Protein 5ZKQ (pdb70)

Organism: Homo sapiens (NCBI:txid9606)

Solvent-accessible surface area: 31271 Å² total; per-residue (Å²): 101,24,90,42,14,42,76,7,92,85,5,19,84,41,0,23,104,34,8,43,92,7,56,81,83,0,51,112,25,0,27,144,7,40,184,52,81,74,95,115,90,80,7,3,20,22,1,2,24,29,1,0,83,0,0,49,51,3,0,103,2,0,49,32,29,26,45,1,16,110,50,76,0,33,10,112,55,67,56,134,40,0,17,51,0,5,8,21,55,25,7,2,2,36,0,0,8,22,0,0,12,31,0,1,93,21,38,14,49,38,44,50,61,145,109,86,122,54,23,159,138,0,89,61,61,4,110,97,15,46,112,64,20,57,42,41,0,45,145,54,85,140,93,137,5,32,30,100,18,91,40,74,79,65,108,43,91,11,29,9,3,52,23,113,52,71,99,0,7,0,66,42,4,26,98,27,44,131,33,14,90,30,6,54,71,53,17,100,92,5,48,86,4,0,95,38,1,53,156,45,23,73,138,114,164,130,76,121,43,174,107,12,16,155,0,0,55,16,0,21,39,2,0,83,73,0,0,26,32,8,0,87,15,19,44,36,18,0,44,3,4,0,24,11,78,84,94,81,62,14,48,64,22,8,46,34,18,6,66,8,26,10,53,3,2,34,0,0,27,61,1,8,65,0,12,86,56,12,94,105,47,15,0,15,112,59,6,19,79,41,0,16,103,36,8,43,94,8,61,89,86,0,57,112,25,0,36,140,5,68,186,20,86,76,78,56,110,143,65,55,11,0,27,16,1,1,21,26,1,1,73,0,0,62,52,2,0,108,6,0,52,47,30,22,73,2,14,115,58,111,0,18,11,127,72,92,129,117,68,0,7,47,1,5,8,24,55,27,6,3,5,36,0,0,9,26,0,0,16,21,0,2,108,26,30,15,55,31,2,4,92,35,190,138,94,66,52,127,59,143,0,68,60,61,4,106,94,18,43,112,64,18,58,40,42,0,44,146,54,56,136,92,126,2,20,29,86,59,122,60,124,80,80,126,44,80,13,22,12,4,52,19,107,44,129,100,40,26,100,80,35,33,113,98,28,59,137,32,10,135,33,5,56,118,48,25,95,92,5,7,49,4,1,15,0,0,19,1,5,8,68,10,102,1,96,48,19,44,17,0,0,49,4,10,55,15,32,50,48,18,55,63,100,62,59,143,54,50,58,79,7,71,49,21,26,131,6,0,63,185,29,94,134,0,91,56,4,18,65,40,7,61,80,29,23,69,4,0,0,7,0,0,16,56,55,51,26,59,128,23,0,10,63,30,85,80,4,5,98,24,0,75,96,98,75,51,100,92,0,8,85,39,0,38,152,21,174,18,62,105,108,54,46,95,26,0,93,34,0,14,35,0,0,101,50,14,55,45,101,23,4,35,73,12,61,63,100,10,10,159,7,2,40,30,0,16,43,4,0,84,79,0,0,10,36,11,1,40,20,18,31,38,16,0,49,4,26,6,56,117,66,60,94,31,54,41,68,25,19,0,40,33,12,4,73,6,24,10,54,4,0,37,0,0,33,57,2,8,79,4,11,71,20,18,78,59,96,125

Radius of gyration: 30.51 Å; Cα contacts (8 Å, |Δi|>4): 849; chains: 2; bounding box: 58×94×62 Å

Sequence (678 aa):
HDSSHMDSEFRYTLFPIVYSIIFVLGVIANGYVLWVFARLFNEIKIFMVNLTMADMLFLITLPLWIVYYQNQGNWILPKFLCNVAGCLFFINTYCSVAFLGVITYNRYQAVTRPQANTRKRGISLSLVIWVAIVGAASYFLILDSTNTVPDSAGSGDVTRCFEHYEKGSVPVLIIHIFIVFSFFLVFLIILFCNLVIIRTLLMQPAEVKRRDLWMACTVLAVFIICFVPHHVVQLPWTLAELGFQDSKFHQAINDAHQVTLCLLSTNCVLNPVIYCFLTSHMDSEFRYTLFPIVYSIIFVLGVIANGYVLWVFARLYPFNEIKIFMVNLTMADMLFLITLPLWIVYYQNQGNWILPKFFLCNVAGCLFFINTYCSVAFLGVITYNRYQAVTRPIQANTRKRGISLSLVIWVAIVGAASYFLILDSTNTVPDSAGSGDVTRCFEHYEKGSVPVLIIHIFIVFSFFLVFLIILFCNLVIIRTLLMQPVNIFEMLRIDEGGGSGGDEEKLFNQDVDAAVRGILRNAKLKPVYDSLDAVRRAALINMVFQMGETGVAGFTNSLRMLQQKRWDEAAVNLAKSRWYNQTPNRAKRVITTFRTGTWDAYAEVKRRDLWMACTVLAVFIICFVPHHVVQLPWTLAELGFQDSKFHQAINDAHQVTLCLLSTNCVLNPVIYCFLTKKF

GO terms:
  GO:0004992 platelet activating factor receptor activity (F, TAS)
  GO:0004930 G protein-coupled receptor activity (F, TAS)
  GO:0005886 plasma membrane (C, TAS)
  GO:0006935 chemotaxis (P, TAS)
  GO:0006954 inflammatory response (P, TAS)
  GO:0006955 immune response (P, TAS)
  GO:0007186 G protein-coupled receptor signaling pathway (P, TAS)
  GO:0070821 tertiary granule membrane (C, TAS)
  GO:0030667 secretory granule membrane (C, TAS)
  GO:0005515 protein binding (F, IPI)
  GO:0005886 plasma membrane (C, IDA)
  GO:0004992 platelet activating factor receptor activity (F, IDA)
  GO:0005543 phospholipid binding (F, IDA)
  GO:0007200 phospholipase C-activating G protein-coupled receptor signaling pathway (P, IMP)

Structure (mmCIF, N/CA/C/O backbone):
data_5ZKQ
#
_entry.id   5ZKQ
#
_cell.length_a   86.220
_cell.length_b   166.540
_cell.length_c   100.310
_cell.angle_alpha   90.00
_cell.angle_beta   100.00
_cell.angle_gamma   90.00
#
_symmetry.space_group_name_H-M   'C 1 2 1'
#
loop_
_entity.id
_entity.type
_entity.pdbx_description
1 polymer 'Platelet-activating factor receptor,Endolysin,Endolysin,Platelet-activating factor receptor'
2 non-polymer 4-ethynyl-3-{3-fluoro-4-[(2-methyl-1H-imidazo[4,5-c]pyridin-1-yl)methyl]benzene-1-carbonyl}-N,N-dimethyl-1H-indole-1-carboxamide
3 non-polymer '(2R)-2,3-dihydroxypropyl (9Z)-octadec-9-enoate'
4 non-polymer 'ZINC ION'
5 non-polymer 'SULFATE ION'
6 water water
#
loop_
_atom_site.group_PDB
_atom_site.id
_atom_site.type_symbol
_atom_site.label_atom_id
_atom_site.label_alt_id
_atom_site.label_comp_id
_atom_site.label_asym_id
_atom_site.label_entity_id
_atom_site.label_seq_id
_atom_site.pdbx_PDB_ins_code
_atom_site.Cartn_x
_atom_site.Cartn_y
_atom_site.Cartn_z
_atom_site.occupancy
_atom_site.B_iso_or_equiv
_atom_site.auth_seq_id
_atom_site.auth_comp_id
_atom_site.auth_asym_id
_atom_site.auth_atom_id
_atom_site.pdbx_PDB_model_num
ATOM 1 N N . HIS A 1 6 ? 49.770 -24.453 225.889 1.00 133.64 4 HIS A N 1
ATOM 2 C CA . HIS A 1 6 ? 50.493 -23.286 226.397 1.00 133.44 4 HIS A CA 1
ATOM 3 C C . HIS A 1 6 ? 49.798 -22.677 227.613 1.00 137.85 4 HIS A C 1
ATOM 4 O O . HIS A 1 6 ? 50.471 -22.139 228.498 1.00 136.98 4 HIS A O 1
ATOM 11 N N . ASP A 1 7 ? 48.452 -22.766 227.655 1.00 135.25 5 ASP A N 1
ATOM 12 C CA . ASP A 1 7 ? 47.616 -22.260 228.747 1.00 135.50 5 ASP A CA 1
ATOM 13 C C . ASP A 1 7 ? 47.932 -22.962 230.072 1.00 140.51 5 ASP A C 1
ATOM 14 O O . ASP A 1 7 ? 47.564 -22.460 231.140 1.00 139.97 5 ASP A O 1
ATOM 16 N N . SER A 1 8 ? 48.648 -24.110 229.984 1.00 138.04 6 SER A N 1
ATOM 17 C CA . SER A 1 8 ? 49.140 -24.931 231.090 1.00 138.22 6 SER A CA 1
ATOM 18 C C . SER A 1 8 ? 50.333 -24.244 231.806 1.00 142.76 6 SER A C 1
ATOM 19 O O . SER A 1 8 ? 50.574 -24.510 232.990 1.00 142.22 6 SER A O 1
ATOM 21 N N . SER A 1 9 ? 51.057 -23.348 231.087 1.00 139.59 7 SER A N 1
ATOM 22 C CA . SER A 1 9 ? 52.196 -22.581 231.613 1.00 139.32 7 SER A CA 1
ATOM 23 C C . SER A 1 9 ? 51.726 -21.433 232.550 1.00 144.05 7 SER A C 1
ATOM 24 O O . SER A 1 9 ? 52.538 -20.892 233.311 1.00 143.45 7 SER A O 1
ATOM 27 N N . HIS A 1 10 ? 50.408 -21.087 232.495 1.00 141.06 8 HIS A N 1
ATOM 28 C CA . HIS A 1 10 ? 49.743 -20.039 233.286 1.00 140.85 8 HIS A CA 1
ATOM 29 C C . HIS A 1 10 ? 49.356 -20.466 234.717 1.00 144.05 8 HIS A C 1
ATOM 30 O O . HIS A 1 10 ? 49.076 -19.597 235.553 1.00 143.80 8 HIS A O 1
ATOM 37 N N . MET A 1 11 ? 49.348 -21.792 235.001 1.00 139.41 9 MET A N 1
ATOM 38 C CA . MET A 1 11 ? 49.052 -22.347 236.332 1.00 138.42 9 MET A CA 1
ATOM 39 C C . MET A 1 11 ? 50.242 -22.153 237.302 1.00 139.82 9 MET A C 1
ATOM 40 O O . MET A 1 11 ? 50.071 -22.289 238.517 1.00 138.91 9 MET A O 1
ATOM 42 N N . ASP A 1 12 ? 51.439 -21.826 236.747 1.00 134.83 10 ASP A N 1
ATOM 43 C CA . ASP A 1 12 ? 52.703 -21.577 237.455 1.00 133.62 10 ASP A CA 1
ATOM 44 C C . ASP A 1 12 ? 52.816 -20.152 238.034 1.00 134.30 10 ASP A C 1
ATOM 45 O O . ASP A 1 12 ? 53.656 -19.926 238.911 1.00 133.91 10 ASP A O 1
ATOM 47 N N . SER A 1 13 ? 51.986 -19.196 237.544 1.00 127.97 11 SER A N 1
ATOM 48 C CA . SER A 1 13 ? 51.961 -17.808 238.029 1.00 126.13 11 SER A CA 1
ATOM 49 C C . SER A 1 13 ? 50.678 -17.516 238.849 1.00 125.36 11 SER A C 1
ATOM 50 O O . SER A 1 13 ? 49.635 -17.177 238.279 1.00 125.45 11 SER A O 1
ATOM 53 N N . GLU A 1 14 ? 50.763 -17.691 240.186 1.00 116.85 12 GLU A N 1
ATOM 54 C CA . GLU A 1 14 ? 49.678 -17.420 241.139 1.00 114.24 12 GLU A CA 1
ATOM 55 C C . GLU A 1 14 ? 49.750 -15.952 241.586 1.00 110.40 12 GLU A C 1
ATOM 56 O O . GLU A 1 14 ? 48.806 -15.424 242.177 1.00 109.41 12 GLU A O 1
ATOM 62 N N . PHE A 1 15 ? 50.899 -15.316 241.295 1.00 101.79 13 PHE A N 1
ATOM 63 C CA . PHE A 1 15 ? 51.292 -13.939 241.578 1.00 99.00 13 PHE A CA 1
ATOM 64 C C . PHE A 1 15 ? 50.273 -12.937 241.062 1.00 97.69 13 PHE A C 1
ATOM 65 O O . PHE A 1 15 ? 49.876 -12.054 241.817 1.00 96.89 13 PHE A O 1
ATOM 73 N N . ARG A 1 16 ? 49.815 -13.102 239.798 1.00 90.55 14 ARG A N 1
ATOM 74 C CA . ARG A 1 16 ? 48.841 -12.219 239.148 1.00 88.08 14 ARG A CA 1
ATOM 75 C C . ARG A 1 16 ? 47.483 -12.188 239.850 1.00 89.78 14 ARG A C 1
ATOM 76 O O . ARG A 1 16 ? 46.901 -11.108 239.944 1.00 89.08 14 ARG A O 1
ATOM 84 N N . TYR A 1 17 ? 47.012 -13.339 240.391 1.00 85.18 15 TYR A N 1
ATOM 85 C CA . TYR A 1 17 ? 45.735 -13.438 241.116 1.00 84.53 15 TYR A CA 1
ATOM 86 C C . TYR A 1 17 ? 45.732 -12.744 242.486 1.00 86.71 15 TYR A C 1
ATOM 87 O O . TYR A 1 17 ? 44.672 -12.551 243.069 1.00 86.75 15 TYR A O 1
ATOM 96 N N . THR A 1 18 ? 46.913 -12.366 242.984 1.00 81.70 16 THR A N 1
ATOM 97 C CA . THR A 1 18 ? 47.132 -11.646 244.239 1.00 80.66 16 THR A CA 1
ATOM 98 C C . THR A 1 18 ? 47.332 -10.153 243.900 1.00 82.42 16 THR A C 1
ATOM 99 O O . THR A 1 18 ? 46.736 -9.284 244.533 1.00 80.95 16 THR A O 1
ATOM 103 N N . LEU A 1 19 ? 48.192 -9.883 242.890 1.00 78.60 17 LEU A N 1
ATOM 104 C CA . LEU A 1 19 ? 48.603 -8.570 242.405 1.00 77.39 17 LEU A CA 1
ATOM 105 C C . LEU A 1 19 ? 47.472 -7.733 241.841 1.00 79.77 17 LEU A C 1
ATOM 106 O O . LEU A 1 19 ? 47.270 -6.626 242.327 1.00 78.85 17 LEU A O 1
ATOM 111 N N . PHE A 1 20 ? 46.749 -8.236 240.820 1.00 76.02 18 PHE A N 1
ATOM 112 C CA . PHE A 1 20 ? 45.685 -7.473 240.166 1.00 75.75 18 PHE A CA 1
ATOM 113 C C . PHE A 1 20 ? 44.471 -7.165 241.059 1.00 77.58 18 PHE A C 1
ATOM 114 O O . PHE A 1 20 ? 44.129 -5.987 241.100 1.00 76.68 18 PHE A O 1
ATOM 122 N N . PRO A 1 21 ? 43.839 -8.082 241.836 1.00 73.95 19 PRO A N 1
ATOM 123 C CA . PRO A 1 21 ? 42.722 -7.645 242.697 1.00 73.69 19 PRO A CA 1
ATOM 124 C C . PRO A 1 21 ? 43.111 -6.579 243.730 1.00 79.46 19 PRO A C 1
ATOM 125 O O . PRO A 1 21 ? 42.327 -5.672 243.971 1.00 79.80 19 PRO A O 1
ATOM 129 N N . ILE A 1 22 ? 44.340 -6.630 244.267 1.00 76.86 20 ILE A N 1
ATOM 130 C CA . ILE A 1 22 ? 44.831 -5.628 245.213 1.00 77.19 20 ILE A CA 1
ATOM 131 C C . ILE A 1 22 ? 45.024 -4.293 244.500 1.00 82.00 20 ILE A C 1
ATOM 132 O O . ILE A 1 22 ? 44.311 -3.347 244.816 1.00 83.15 20 ILE A O 1
ATOM 137 N N . VAL A 1 23 ? 45.940 -4.241 243.508 1.00 78.06 21 VAL A N 1
ATOM 138 C CA . VAL A 1 23 ? 46.352 -3.050 242.753 1.00 77.25 21 VAL A CA 1
ATOM 139 C C . VAL A 1 23 ? 45.216 -2.413 241.913 1.00 80.41 21 VAL A C 1
ATOM 140 O O . VAL A 1 23 ? 45.140 -1.180 241.850 1.00 80.38 21 VAL A O 1
ATOM 144 N N . TYR A 1 24 ? 44.349 -3.222 241.277 1.00 75.29 22 TYR A N 1
ATOM 145 C CA . TYR A 1 24 ? 43.275 -2.654 240.455 1.00 74.06 22 TYR A CA 1
ATOM 146 C C . TYR A 1 24 ? 42.179 -1.996 241.293 1.00 78.18 22 TYR A C 1
ATOM 147 O O . TYR A 1 24 ? 41.622 -1.002 240.845 1.00 77.97 22 TYR A O 1
ATOM 156 N N . SER A 1 25 ? 41.934 -2.486 242.533 1.00 74.36 23 SER A N 1
ATOM 157 C CA . SER A 1 25 ? 40.960 -1.907 243.478 1.00 72.31 23 SER A CA 1
ATOM 158 C C . SER A 1 25 ? 41.437 -0.540 243.920 1.00 75.19 23 SER A C 1
ATOM 159 O O . SER A 1 25 ? 40.643 0.404 243.907 1.00 74.38 23 SER A O 1
ATOM 162 N N . ILE A 1 26 ? 42.754 -0.421 244.240 1.00 71.62 24 ILE A N 1
ATOM 163 C CA . ILE A 1 26 ? 43.409 0.842 244.624 1.00 71.28 24 ILE A CA 1
ATOM 164 C C . ILE A 1 26 ? 43.349 1.835 243.468 1.00 77.95 24 ILE A C 1
ATOM 165 O O . ILE A 1 26 ? 42.997 2.997 243.692 1.00 78.17 24 ILE A O 1
ATOM 170 N N . ILE A 1 27 ? 43.713 1.378 242.241 1.00 75.40 25 ILE A N 1
ATOM 171 C CA . ILE A 1 27 ? 43.715 2.201 241.028 1.00 75.72 25 ILE A CA 1
ATOM 172 C C . ILE A 1 27 ? 42.276 2.637 240.665 1.00 78.61 25 ILE A C 1
ATOM 173 O O . ILE A 1 27 ? 42.058 3.821 240.374 1.00 77.49 25 ILE A O 1
ATOM 178 N N . PHE A 1 28 ? 41.303 1.714 240.768 1.00 74.55 26 PHE A N 1
ATOM 179 C CA . PHE A 1 28 ? 39.912 2.021 240.476 1.00 74.83 26 PHE A CA 1
ATOM 180 C C . PHE A 1 28 ? 39.401 3.181 241.319 1.00 82.02 26 PHE A C 1
ATOM 181 O O . PHE A 1 28 ? 39.077 4.232 240.765 1.00 82.90 26 PHE A O 1
ATOM 189 N N . VAL A 1 29 ? 39.390 3.005 242.659 1.00 78.38 27 VAL A N 1
ATOM 190 C CA . VAL A 1 29 ? 38.922 3.986 243.636 1.00 77.05 27 VAL A CA 1
ATOM 191 C C . VAL A 1 29 ? 39.652 5.328 243.501 1.00 81.41 27 VAL A C 1
ATOM 192 O O . VAL A 1 29 ? 38.989 6.334 243.255 1.00 81.53 27 VAL A O 1
ATOM 196 N N . LEU A 1 30 ? 40.997 5.337 243.612 1.00 77.55 28 LEU A N 1
ATOM 197 C CA . LEU A 1 30 ? 41.826 6.538 243.452 1.00 77.37 28 LEU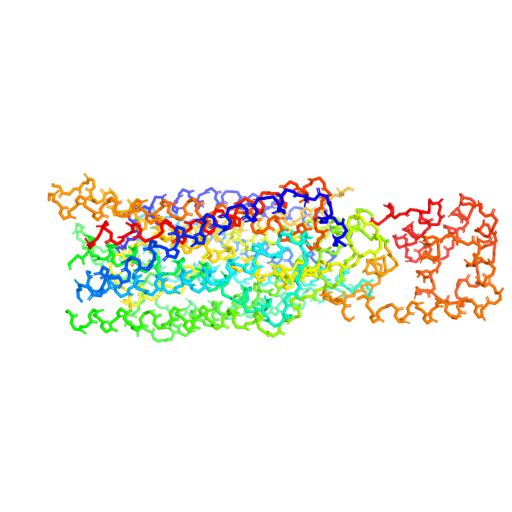 A CA 1
ATOM 198 C C . LEU A 1 30 ? 41.531 7.265 242.125 1.00 83.20 28 LEU A C 1
ATOM 199 O O . LEU A 1 30 ? 41.290 8.471 242.145 1.00 83.71 28 LEU A O 1
ATOM 204 N N . GLY A 1 31 ? 41.564 6.522 241.003 1.00 79.26 29 GLY A N 1
ATOM 205 C CA . GLY A 1 31 ? 41.295 7.024 239.661 1.00 78.58 29 GLY A CA 1
ATOM 206 C C . GLY A 1 31 ? 39.906 7.621 239.530 1.00 82.48 29 GLY A C 1
ATOM 207 O O . GLY A 1 31 ? 39.791 8.806 239.227 1.00 81.87 29 GLY A O 1
ATOM 208 N N . VAL A 1 32 ? 38.841 6.830 239.813 1.00 79.29 30 VAL A N 1
ATOM 209 C CA . VAL A 1 32 ? 37.431 7.280 239.799 1.00 79.87 30 VAL A CA 1
ATOM 210 C C . VAL A 1 32 ? 37.266 8.601 240.609 1.00 87.35 30 VAL A C 1
ATOM 211 O O . VAL A 1 32 ? 36.527 9.493 240.183 1.00 88.15 30 VAL A O 1
ATOM 215 N N . ILE A 1 33 ? 37.998 8.727 241.746 1.00 84.44 31 ILE A N 1
ATOM 216 C CA . ILE A 1 33 ? 38.002 9.905 242.612 1.00 83.77 31 ILE A CA 1
ATOM 217 C C . ILE A 1 33 ? 38.727 11.069 241.936 1.00 88.78 31 ILE A C 1
ATOM 218 O O . ILE A 1 33 ? 38.107 12.102 241.730 1.00 89.12 31 ILE A O 1
ATOM 223 N N . ALA A 1 34 ? 40.009 10.897 241.571 1.00 85.90 32 ALA A N 1
ATOM 224 C CA . ALA A 1 34 ? 40.828 11.936 240.943 1.00 86.28 32 ALA A CA 1
ATOM 225 C C . ALA A 1 34 ? 40.276 12.411 239.604 1.00 92.93 32 ALA A C 1
ATOM 226 O O . ALA A 1 34 ? 40.345 13.599 239.310 1.00 92.31 32 ALA A O 1
ATOM 228 N N . ASN A 1 35 ? 39.719 11.491 238.805 1.00 92.11 33 ASN A N 1
ATOM 229 C CA . ASN A 1 35 ? 39.144 11.811 237.506 1.00 93.18 33 ASN A CA 1
ATOM 230 C C . ASN A 1 35 ? 37.778 12.461 237.647 1.00 100.21 33 ASN A C 1
ATOM 231 O O . ASN A 1 35 ? 37.517 13.438 236.948 1.00 100.87 33 ASN A O 1
ATOM 236 N N . GLY A 1 36 ? 36.950 11.959 238.573 1.00 97.82 34 GLY A N 1
ATOM 237 C CA . GLY A 1 36 ? 35.641 12.532 238.883 1.00 98.22 34 GLY A CA 1
ATOM 238 C C . GLY A 1 36 ? 35.815 13.943 239.412 1.00 104.20 34 GLY A C 1
ATOM 239 O O . GLY A 1 36 ? 35.090 14.864 239.015 1.00 103.87 34 GLY A O 1
ATOM 240 N N . TYR A 1 37 ? 36.854 14.123 240.251 1.00 102.37 35 TYR A N 1
ATOM 241 C CA . TYR A 1 37 ? 37.245 15.401 240.816 1.00 103.29 35 TYR A CA 1
ATOM 242 C C . TYR A 1 37 ? 37.631 16.386 239.715 1.00 108.93 35 TYR A C 1
ATOM 243 O O . TYR A 1 37 ? 37.010 17.439 239.645 1.00 108.79 35 TYR A O 1
ATOM 252 N N . VAL A 1 38 ? 38.629 16.045 238.852 1.00 106.83 36 VAL A N 1
ATOM 253 C CA . VAL A 1 38 ? 39.113 16.926 237.769 1.00 107.28 36 VAL A CA 1
ATOM 254 C C . VAL A 1 38 ? 38.021 17.261 236.743 1.00 113.82 36 VAL A C 1
ATOM 255 O O . VAL A 1 38 ? 38.158 18.258 236.030 1.00 113.52 36 VAL A O 1
ATOM 259 N N . LEU A 1 39 ? 36.934 16.467 236.689 1.00 112.64 37 LEU A N 1
ATOM 260 C CA . LEU A 1 39 ? 35.816 16.777 235.801 1.00 113.92 37 LEU A CA 1
ATOM 261 C C . LEU A 1 39 ? 34.965 17.903 236.398 1.00 123.98 37 LEU A C 1
ATOM 262 O O . LEU A 1 39 ? 34.202 18.536 235.673 1.00 123.87 37 LEU A O 1
ATOM 267 N N . TRP A 1 40 ? 35.127 18.170 237.711 1.00 124.82 38 TRP A N 1
ATOM 268 C CA . TRP A 1 40 ? 34.467 19.265 238.424 1.00 126.73 38 TRP A CA 1
ATOM 269 C C . TRP A 1 40 ? 35.305 20.523 238.314 1.00 132.87 38 TRP A C 1
ATOM 270 O O . TRP A 1 40 ? 34.751 21.616 238.247 1.00 132.04 38 TRP A O 1
ATOM 281 N N . VAL A 1 41 ? 36.648 20.358 238.280 1.00 131.87 39 VAL A N 1
ATOM 282 C CA . VAL A 1 41 ? 37.651 21.418 238.094 1.00 132.84 39 VAL A CA 1
ATOM 283 C C . VAL A 1 41 ? 37.353 22.093 236.742 1.00 139.77 39 VAL A C 1
ATOM 284 O O . VAL A 1 41 ? 37.198 23.315 236.685 1.00 139.43 39 VAL A O 1
ATOM 288 N N . PHE A 1 42 ? 37.224 21.275 235.674 1.00 138.05 40 PHE A N 1
ATOM 289 C CA . PHE A 1 42 ? 36.909 21.747 234.332 1.00 138.54 40 PHE A CA 1
ATOM 290 C C . PHE A 1 42 ? 35.472 22.287 234.254 1.00 142.23 40 PHE A C 1
ATOM 291 O O . PHE A 1 42 ? 35.241 23.261 233.536 1.00 141.47 40 PHE A O 1
ATOM 299 N N . ALA A 1 43 ? 34.522 21.681 235.009 1.00 139.31 41 ALA A N 1
ATOM 300 C CA . ALA A 1 43 ? 33.118 22.118 235.057 1.00 139.42 41 ALA A CA 1
ATOM 301 C C . ALA A 1 43 ? 32.970 23.497 235.734 1.00 144.09 41 ALA A C 1
ATOM 302 O O . ALA A 1 43 ? 32.085 24.272 235.350 1.00 144.42 41 ALA A O 1
ATOM 304 N N . ARG A 1 44 ? 33.855 23.810 236.720 1.00 139.45 42 ARG A N 1
ATOM 305 C CA . ARG A 1 44 ? 33.895 25.097 237.421 1.00 138.32 42 ARG A CA 1
ATOM 306 C C . ARG A 1 44 ? 34.826 26.063 236.652 1.00 141.44 42 ARG A C 1
ATOM 307 O O . ARG A 1 44 ? 35.590 26.820 237.260 1.00 141.16 42 ARG A O 1
ATOM 309 N N . LEU A 1 45 ? 34.749 26.014 235.301 1.00 137.26 43 LEU A N 1
ATOM 310 C CA . LEU A 1 45 ? 35.519 26.813 234.342 1.00 152.54 43 LEU A CA 1
ATOM 311 C C . LEU A 1 45 ? 34.785 26.905 232.994 1.00 160.70 43 LEU A C 1
ATOM 312 O O . LEU A 1 45 ? 33.835 26.161 232.736 1.00 112.47 43 LEU A O 1
ATOM 314 N N . PHE A 1 51 ? 46.424 26.770 226.443 1.00 128.84 49 PHE A N 1
ATOM 315 C CA . PHE A 1 51 ? 45.646 27.029 227.660 1.00 128.41 49 PHE A CA 1
ATOM 316 C C . PHE A 1 51 ? 44.203 26.517 227.525 1.00 130.79 49 PHE A C 1
ATOM 317 O O . PHE A 1 51 ? 43.777 25.703 228.348 1.00 130.55 49 PHE A O 1
ATOM 319 N N . ASN A 1 52 ? 43.464 26.973 226.487 1.00 125.60 50 ASN A N 1
ATOM 320 C CA . ASN A 1 52 ? 42.104 26.499 226.215 1.00 124.43 50 ASN A CA 1
ATOM 321 C C . ASN A 1 52 ? 42.198 25.222 225.383 1.00 125.10 50 ASN A C 1
ATOM 322 O O . ASN A 1 52 ? 41.437 24.286 225.630 1.00 124.81 50 ASN A O 1
ATOM 327 N N . GLU A 1 53 ? 43.149 25.181 224.416 1.00 118.94 51 GLU A N 1
ATOM 328 C CA . GLU A 1 53 ? 43.424 24.015 223.572 1.00 117.51 51 GLU A CA 1
ATOM 329 C C . GLU A 1 53 ? 43.934 22.873 224.472 1.00 118.39 51 GLU A C 1
ATOM 330 O O . GLU A 1 53 ? 43.451 21.744 224.367 1.00 119.30 51 GLU A O 1
ATOM 336 N N . ILE A 1 54 ? 44.863 23.191 225.393 1.00 110.28 52 ILE A N 1
ATOM 337 C CA . ILE A 1 54 ? 45.422 22.267 226.373 1.00 107.61 52 ILE A CA 1
ATOM 338 C C . ILE A 1 54 ? 44.313 21.693 227.260 1.00 107.95 52 ILE A C 1
ATOM 339 O O . ILE A 1 54 ? 44.345 20.507 227.570 1.00 107.72 52 ILE A O 1
ATOM 344 N N . LYS A 1 55 ? 43.323 22.525 227.636 1.00 102.14 53 LYS A N 1
ATOM 345 C CA . LYS A 1 55 ? 42.184 22.114 228.460 1.00 101.00 53 LYS A CA 1
ATOM 346 C C . LYS A 1 55 ? 41.325 21.062 227.744 1.00 101.47 53 LYS A C 1
ATOM 347 O O . LYS A 1 55 ? 40.820 20.155 228.406 1.00 101.42 53 LYS A O 1
ATOM 349 N N . ILE A 1 56 ? 41.194 21.164 226.398 1.00 94.45 54 ILE A N 1
ATOM 350 C CA . ILE A 1 56 ? 40.441 20.218 225.563 1.00 92.30 54 ILE A CA 1
ATOM 351 C C . ILE A 1 56 ? 41.088 18.844 225.618 1.00 92.50 54 ILE A C 1
ATOM 352 O O . ILE A 1 56 ? 40.393 17.870 225.880 1.00 91.65 54 ILE A O 1
ATOM 357 N N . PHE A 1 57 ? 42.415 18.775 225.421 1.00 87.58 55 PHE A N 1
ATOM 358 C CA . PHE A 1 57 ? 43.166 17.521 225.465 1.00 87.65 55 PHE A CA 1
ATOM 359 C C . PHE A 1 57 ? 43.064 16.830 226.821 1.00 93.72 55 PHE A C 1
ATOM 360 O O . PHE A 1 57 ? 42.934 15.610 226.869 1.00 93.62 55 PHE A O 1
ATOM 368 N N . MET A 1 58 ? 43.084 17.615 227.913 1.00 91.89 56 MET A N 1
ATOM 369 C CA . MET A 1 58 ? 42.982 17.142 229.291 1.00 92.21 56 MET A CA 1
ATOM 370 C C . MET A 1 58 ? 41.647 16.457 229.596 1.00 92.10 56 MET A C 1
ATOM 371 O O . MET A 1 58 ? 41.659 15.414 230.248 1.00 91.93 56 MET A O 1
ATOM 376 N N . VAL A 1 59 ? 40.509 17.009 229.114 1.00 85.81 57 VAL A N 1
ATOM 377 C CA . VAL A 1 59 ? 39.174 16.401 229.323 1.00 85.05 57 VAL A CA 1
ATOM 378 C C . VAL A 1 59 ? 39.064 15.047 228.601 1.00 86.59 57 VAL A C 1
ATOM 379 O O . VAL A 1 59 ? 38.540 14.083 229.169 1.00 86.35 57 VAL A O 1
ATOM 383 N N . ASN A 1 60 ? 39.560 15.000 227.344 1.00 80.59 58 ASN A N 1
ATOM 384 C CA . ASN A 1 60 ? 39.611 13.819 226.491 1.00 78.46 58 ASN A CA 1
ATOM 385 C C . ASN A 1 60 ? 40.475 12.776 227.170 1.00 77.75 58 ASN A C 1
ATOM 386 O O . ASN A 1 60 ? 40.011 11.657 227.345 1.00 77.97 58 ASN A O 1
ATOM 391 N N . LEU A 1 61 ? 41.677 13.162 227.634 1.00 70.80 59 LEU A N 1
ATOM 392 C CA . LEU A 1 61 ? 42.594 12.283 228.355 1.00 70.43 59 LEU A CA 1
ATOM 393 C C . LEU A 1 61 ? 41.926 11.696 229.626 1.00 76.62 59 LEU A C 1
ATOM 394 O O . LEU A 1 61 ? 42.129 10.520 229.922 1.00 77.05 59 LEU A O 1
ATOM 399 N N . THR A 1 62 ? 41.070 12.476 230.306 1.00 73.80 60 THR A N 1
ATOM 400 C CA . THR A 1 62 ? 40.311 12.040 231.475 1.00 74.28 60 THR A CA 1
ATOM 401 C C . THR A 1 62 ? 39.216 11.031 231.059 1.00 81.75 60 THR A C 1
ATOM 402 O O . THR A 1 62 ? 38.936 10.092 231.815 1.00 80.63 60 THR A O 1
ATOM 406 N N . MET A 1 63 ? 38.628 11.209 229.846 1.00 82.12 61 MET A N 1
ATOM 407 C CA . MET A 1 63 ? 37.601 10.318 229.277 1.00 83.76 61 MET A CA 1
ATOM 408 C C . MET A 1 63 ? 38.190 8.951 228.901 1.00 87.14 61 MET A C 1
ATOM 409 O O . MET A 1 63 ? 37.514 7.932 229.046 1.00 85.87 61 MET A O 1
ATOM 414 N N . ALA A 1 64 ? 39.453 8.935 228.426 1.00 84.29 62 ALA A N 1
ATOM 415 C CA . ALA A 1 64 ? 40.189 7.712 228.096 1.00 84.31 62 ALA A CA 1
ATOM 416 C C . ALA A 1 64 ? 40.358 6.907 229.385 1.00 88.51 62 ALA A C 1
ATOM 417 O O . ALA A 1 64 ? 40.103 5.703 229.377 1.00 88.97 62 ALA A O 1
ATOM 419 N N . ASP A 1 65 ? 40.718 7.601 230.504 1.00 83.69 63 ASP A N 1
ATOM 420 C CA . ASP A 1 65 ? 40.899 7.040 231.850 1.00 82.44 63 ASP A CA 1
ATOM 421 C C . ASP A 1 65 ? 39.621 6.438 232.401 1.00 83.29 63 ASP A C 1
ATOM 422 O O . ASP A 1 65 ? 39.665 5.311 232.888 1.00 82.21 63 ASP A O 1
ATOM 427 N N . MET A 1 66 ? 38.488 7.172 232.312 1.00 78.86 64 MET A N 1
ATOM 428 C CA . MET A 1 66 ? 37.183 6.706 232.782 1.00 79.07 64 MET A CA 1
ATOM 429 C C . MET A 1 66 ? 36.788 5.402 232.117 1.00 84.11 64 MET A C 1
ATOM 430 O O . MET A 1 66 ? 36.311 4.486 232.798 1.00 85.27 64 MET A O 1
ATOM 435 N N . LEU A 1 67 ? 37.021 5.305 230.791 1.00 79.18 65 LEU A N 1
ATOM 436 C CA . LEU A 1 67 ? 36.736 4.124 229.986 1.00 78.00 65 LEU A CA 1
ATOM 437 C C . LEU A 1 67 ? 37.447 2.903 230.555 1.00 81.74 65 LEU A C 1
ATOM 438 O O . LEU A 1 67 ? 36.832 1.848 230.691 1.00 81.95 65 LEU A O 1
ATOM 443 N N . PHE A 1 68 ? 38.742 3.038 230.881 1.00 77.76 66 PHE A N 1
ATOM 444 C CA . PHE A 1 68 ? 39.490 1.932 231.458 1.00 77.48 66 PHE A CA 1
ATOM 445 C C . PHE A 1 68 ? 39.087 1.681 232.916 1.00 81.75 66 PHE A C 1
ATOM 446 O O . PHE A 1 68 ? 38.926 0.512 233.301 1.00 82.23 66 PHE A O 1
ATOM 454 N N . LEU A 1 69 ? 38.889 2.764 233.715 1.00 76.06 67 LEU A N 1
ATOM 455 C CA . LEU A 1 69 ? 38.457 2.647 235.113 1.00 74.49 67 LEU A CA 1
ATOM 456 C C . LEU A 1 69 ? 37.189 1.828 235.221 1.00 77.20 67 LEU A C 1
ATOM 457 O O . LEU A 1 69 ? 37.136 0.941 236.059 1.00 76.30 67 LEU A O 1
ATOM 462 N N . ILE A 1 70 ? 36.229 2.022 234.296 1.00 74.09 68 ILE A N 1
ATOM 463 C CA . ILE A 1 70 ? 34.977 1.252 234.309 1.00 74.17 68 ILE A CA 1
ATOM 464 C C . ILE A 1 70 ? 35.223 -0.247 234.027 1.00 78.00 68 ILE A C 1
ATOM 465 O O . ILE A 1 70 ? 34.418 -1.076 234.444 1.00 77.39 68 ILE A O 1
ATOM 470 N N . THR A 1 71 ? 36.353 -0.603 233.386 1.00 75.25 69 THR A N 1
ATOM 471 C CA . THR A 1 71 ? 36.645 -2.019 233.118 1.00 74.60 69 THR A CA 1
ATOM 472 C C . THR A 1 71 ? 37.360 -2.685 234.303 1.00 78.73 69 THR A C 1
ATOM 473 O O . THR A 1 71 ? 37.212 -3.894 234.461 1.00 78.72 69 THR A O 1
ATOM 477 N N . LEU A 1 72 ? 38.092 -1.908 235.157 1.00 75.06 70 LEU A N 1
ATOM 478 C CA . LEU A 1 72 ? 38.830 -2.419 236.336 1.00 74.04 70 LEU A CA 1
ATOM 479 C C . LEU A 1 72 ? 38.000 -3.371 237.237 1.00 79.84 70 LEU A C 1
ATOM 480 O O . LEU A 1 72 ? 38.517 -4.457 237.518 1.00 79.94 70 LEU A O 1
ATOM 485 N N . PRO A 1 73 ? 36.722 -3.078 237.631 1.00 76.53 71 PRO A N 1
ATOM 486 C CA . PRO A 1 73 ? 35.970 -4.057 238.438 1.00 76.14 71 PRO A CA 1
ATOM 487 C C . PRO A 1 73 ? 35.880 -5.443 237.797 1.00 80.89 71 PRO A C 1
ATOM 488 O O . PRO A 1 73 ? 35.875 -6.437 238.534 1.00 82.03 71 PRO A O 1
ATOM 492 N N . LEU A 1 74 ? 35.842 -5.517 236.438 1.00 75.56 72 LEU A N 1
ATOM 493 C CA . LEU A 1 74 ? 35.787 -6.796 235.719 1.00 75.04 72 LEU A CA 1
ATOM 494 C C . LEU A 1 74 ? 37.093 -7.605 235.879 1.00 79.81 72 LEU A C 1
ATOM 495 O O . LEU A 1 74 ? 37.024 -8.822 236.074 1.00 80.15 72 LEU A O 1
ATOM 500 N N . TRP A 1 75 ? 38.268 -6.937 235.801 1.00 75.62 73 TRP A N 1
ATOM 501 C CA . TRP A 1 75 ? 39.567 -7.602 235.953 1.00 75.21 73 TRP A CA 1
ATOM 502 C C . TRP A 1 75 ? 39.825 -8.002 237.377 1.00 78.23 73 TRP A C 1
ATOM 503 O O . TRP A 1 75 ? 40.495 -9.009 237.610 1.00 77.61 73 TRP A O 1
ATOM 514 N N . ILE A 1 76 ? 39.276 -7.221 238.334 1.00 75.01 74 ILE A N 1
ATOM 515 C CA . ILE A 1 76 ? 39.325 -7.478 239.782 1.00 74.09 74 ILE A CA 1
ATOM 516 C C . ILE A 1 76 ? 38.634 -8.832 240.022 1.00 78.43 74 ILE A C 1
ATOM 517 O O . ILE A 1 76 ? 39.257 -9.730 240.584 1.00 77.87 74 ILE A O 1
ATOM 522 N N . VAL A 1 77 ? 37.384 -8.985 239.513 1.00 74.88 75 VAL A N 1
ATOM 523 C CA . VAL A 1 77 ? 36.556 -10.196 239.585 1.00 74.31 75 VAL A CA 1
ATOM 524 C C . VAL A 1 77 ? 37.273 -11.388 238.921 1.00 78.77 75 VAL A C 1
ATOM 525 O O . VAL A 1 77 ? 37.331 -12.470 239.504 1.00 78.71 75 VAL A O 1
ATOM 529 N N . TYR A 1 78 ? 37.811 -11.167 237.701 1.00 75.00 76 TYR A N 1
ATOM 530 C CA . TYR A 1 78 ? 38.528 -12.134 236.858 1.00 73.78 76 TYR A CA 1
ATOM 531 C C . TYR A 1 78 ? 39.722 -12.751 237.590 1.00 78.80 76 TYR A C 1
ATOM 532 O O . TYR A 1 78 ? 39.811 -13.971 237.684 1.00 77.89 76 TYR A O 1
ATOM 541 N N . TYR A 1 79 ? 40.639 -11.909 238.084 1.00 77.48 77 TYR A N 1
ATOM 542 C CA . TYR A 1 79 ? 41.815 -12.367 238.808 1.00 79.13 77 TYR A CA 1
ATOM 543 C C . TYR A 1 79 ? 41.440 -12.926 240.186 1.00 85.78 77 TYR A C 1
ATOM 544 O O . TYR A 1 79 ? 42.111 -13.830 240.680 1.00 85.89 77 TYR A O 1
ATOM 553 N N . GLN A 1 80 ? 40.317 -12.449 240.758 1.00 83.83 78 GLN A N 1
ATOM 554 C CA . GLN A 1 80 ? 39.746 -12.916 242.028 1.00 84.23 78 GLN A CA 1
ATOM 555 C C . GLN A 1 80 ? 39.329 -14.391 241.881 1.00 86.01 78 GLN A C 1
ATOM 556 O O . GLN A 1 80 ? 39.600 -15.189 242.779 1.00 86.95 78 GLN A O 1
ATOM 562 N N . ASN A 1 81 ? 38.726 -14.750 240.728 1.00 79.50 79 ASN A N 1
ATOM 563 C CA . ASN A 1 81 ? 38.250 -16.100 240.416 1.00 78.38 79 ASN A CA 1
ATOM 564 C C . ASN A 1 81 ? 39.313 -16.975 239.722 1.00 81.11 79 ASN A C 1
ATOM 565 O O . ASN A 1 81 ? 38.977 -17.914 238.986 1.00 79.91 79 ASN A O 1
ATOM 570 N N . GLN A 1 82 ? 40.599 -16.681 240.018 1.00 77.99 80 GLN A N 1
ATOM 571 C CA . GLN A 1 82 ? 41.802 -17.375 239.542 1.00 78.46 80 GLN A CA 1
ATOM 572 C C . GLN A 1 82 ? 41.888 -17.440 237.987 1.00 84.26 80 GLN A C 1
ATOM 573 O O . GLN A 1 82 ? 42.264 -18.472 237.408 1.00 84.21 80 GLN A O 1
ATOM 579 N N . GLY A 1 83 ? 41.590 -16.303 237.348 1.00 80.30 81 GLY A N 1
ATOM 580 C CA . GLY A 1 83 ? 41.612 -16.156 235.900 1.00 79.34 81 GLY A CA 1
ATOM 581 C C . GLY A 1 83 ? 40.459 -16.871 235.226 1.00 81.67 81 GLY A C 1
ATOM 582 O O . GLY A 1 83 ? 40.670 -17.650 234.289 1.00 81.31 81 GLY A O 1
ATOM 583 N N . ASN A 1 84 ? 39.231 -16.617 235.709 1.00 76.57 82 ASN A N 1
ATOM 584 C CA . ASN A 1 84 ? 38.011 -17.175 235.135 1.00 76.24 82 ASN A CA 1
ATOM 585 C C . ASN A 1 84 ? 37.068 -16.018 234.851 1.00 79.78 82 ASN A C 1
ATOM 586 O O . ASN A 1 84 ? 36.734 -15.248 235.765 1.00 78.90 82 ASN A O 1
ATOM 591 N N . TRP A 1 85 ? 36.702 -15.849 233.563 1.00 77.00 83 TRP A N 1
ATOM 592 C CA . TRP A 1 85 ? 35.783 -14.811 233.118 1.00 77.01 83 TRP A CA 1
ATOM 593 C C . TRP A 1 85 ? 34.372 -15.377 233.305 1.00 83.24 83 TRP A C 1
ATOM 594 O O . TRP A 1 85 ? 33.816 -16.036 232.419 1.00 81.51 83 TRP A O 1
ATOM 605 N N . ILE A 1 86 ? 33.848 -15.199 234.532 1.00 83.64 84 ILE A N 1
ATOM 606 C CA . ILE A 1 86 ? 32.525 -15.691 234.943 1.00 85.04 84 ILE A CA 1
ATOM 607 C C . ILE A 1 86 ? 31.418 -14.892 234.241 1.00 91.87 84 ILE A C 1
ATOM 608 O O . ILE A 1 86 ? 30.380 -15.462 233.899 1.00 93.72 84 ILE A O 1
ATOM 613 N N . LEU A 1 87 ? 31.686 -13.595 233.966 1.00 87.65 85 LEU A N 1
ATOM 614 C CA . LEU A 1 87 ? 30.806 -12.637 233.286 1.00 87.08 85 LEU A CA 1
ATOM 615 C C . LEU A 1 87 ? 30.536 -13.015 231.804 1.00 89.49 85 LEU A C 1
ATOM 616 O O . LEU A 1 87 ? 31.151 -13.969 231.317 1.00 88.60 85 LEU A O 1
ATOM 621 N N . PRO A 1 88 ? 29.635 -12.301 231.062 1.00 85.62 86 PRO A N 1
ATOM 622 C CA . PRO A 1 88 ? 29.429 -12.640 229.635 1.00 85.04 86 PRO A CA 1
ATOM 623 C C . PRO A 1 88 ? 30.702 -12.501 228.799 1.00 87.96 86 PRO A C 1
ATOM 624 O O . PRO A 1 88 ? 31.515 -11.610 229.052 1.00 87.69 86 PRO A O 1
ATOM 628 N N . LYS A 1 89 ? 30.868 -13.382 227.802 1.00 84.06 87 LYS A N 1
ATOM 629 C CA . LYS A 1 89 ? 32.030 -13.404 226.917 1.00 83.64 87 LYS A CA 1
ATOM 630 C C . LYS A 1 89 ? 32.230 -12.093 226.116 1.00 88.11 87 LYS A C 1
ATOM 631 O O . LYS A 1 89 ? 33.381 -11.730 225.886 1.00 88.29 87 LYS A O 1
ATOM 633 N N . PHE A 1 90 ? 31.140 -11.368 225.728 1.00 84.01 88 PHE A N 1
ATOM 634 C CA . PHE A 1 90 ? 31.264 -10.102 224.976 1.00 83.08 88 PHE A CA 1
ATOM 635 C C . PHE A 1 90 ? 31.962 -9.004 225.766 1.00 84.47 88 PHE A C 1
ATOM 636 O O . PHE A 1 90 ? 32.629 -8.163 225.168 1.00 84.80 88 PHE A O 1
ATOM 644 N N . LEU A 1 91 ? 31.796 -9.002 227.103 1.00 78.76 89 LEU A N 1
ATOM 645 C CA . LEU A 1 91 ? 32.407 -8.022 228.002 1.00 77.94 89 LEU A CA 1
ATOM 646 C C . LEU A 1 91 ? 33.915 -8.115 227.955 1.00 79.50 89 LEU A C 1
ATOM 647 O O . LEU A 1 91 ? 34.604 -7.128 228.196 1.00 78.23 89 LEU A O 1
ATOM 652 N N . CYS A 1 92 ? 34.419 -9.314 227.643 1.00 75.63 90 CYS A N 1
ATOM 653 C CA . CYS A 1 92 ? 35.836 -9.615 227.509 1.00 75.14 90 CYS A CA 1
ATOM 654 C C . CYS A 1 92 ? 36.437 -8.859 226.313 1.00 78.61 90 CYS A C 1
ATOM 655 O O . CYS A 1 92 ? 37.519 -8.282 226.444 1.00 78.78 90 CYS A O 1
ATOM 658 N N . ASN A 1 93 ? 35.699 -8.799 225.180 1.00 73.51 91 ASN A N 1
ATOM 659 C CA . ASN A 1 93 ? 36.096 -8.068 223.979 1.00 72.32 91 ASN A CA 1
ATOM 660 C C . ASN A 1 93 ? 36.105 -6.583 224.288 1.00 76.44 91 ASN A C 1
ATOM 661 O O . ASN A 1 93 ? 37.067 -5.893 223.940 1.00 77.15 91 ASN A O 1
ATOM 666 N N . VAL A 1 94 ? 35.057 -6.105 225.000 1.00 71.32 92 VAL A N 1
ATOM 667 C CA . VAL A 1 94 ? 34.892 -4.703 225.409 1.00 69.91 92 VAL A CA 1
ATOM 668 C C . VAL A 1 94 ? 36.015 -4.261 226.376 1.00 75.30 92 VAL A C 1
ATOM 669 O O . VAL A 1 94 ? 36.496 -3.131 226.275 1.00 75.21 92 VAL A O 1
ATOM 673 N N . ALA A 1 95 ? 36.451 -5.170 227.277 1.00 72.93 93 ALA A N 1
ATOM 674 C CA . ALA A 1 95 ? 37.520 -4.928 228.262 1.00 72.68 93 ALA A CA 1
ATOM 675 C C . ALA A 1 95 ? 38.875 -4.714 227.575 1.00 76.48 93 ALA A C 1
ATOM 676 O O . ALA A 1 95 ? 39.605 -3.788 227.927 1.00 75.90 93 ALA A O 1
ATOM 678 N N . GLY A 1 96 ? 39.175 -5.567 226.597 1.00 72.96 94 GLY A N 1
ATOM 679 C CA . GLY A 1 96 ? 40.406 -5.516 225.823 1.00 72.29 94 GLY A CA 1
ATOM 680 C C . GLY A 1 96 ? 40.469 -4.277 224.970 1.00 74.49 94 GLY A C 1
ATOM 681 O O . GLY A 1 96 ? 41.486 -3.582 224.964 1.00 74.38 94 GLY A O 1
ATOM 682 N N . CYS A 1 97 ? 39.348 -3.981 224.292 1.00 69.61 95 CYS A N 1
ATOM 683 C CA . CYS A 1 97 ? 39.131 -2.821 223.432 1.00 68.80 95 CYS A CA 1
ATOM 684 C C . CYS A 1 97 ? 39.424 -1.505 224.166 1.00 70.43 95 CYS A C 1
ATOM 685 O O . CYS A 1 97 ? 40.218 -0.699 223.689 1.00 68.75 95 CYS A O 1
ATOM 688 N N . LEU A 1 98 ? 38.787 -1.315 225.338 1.00 66.82 96 LEU A N 1
ATOM 689 C CA . LEU A 1 98 ? 38.900 -0.127 226.184 1.00 65.80 96 LEU A CA 1
ATOM 690 C C . LEU A 1 98 ? 40.259 0.015 226.849 1.00 67.17 96 LEU A C 1
ATOM 691 O O . LEU A 1 98 ? 40.704 1.139 227.114 1.00 66.04 96 LEU A O 1
ATOM 696 N N . PHE A 1 99 ? 40.929 -1.112 227.084 1.00 62.95 97 PHE A N 1
ATOM 697 C CA . PHE A 1 99 ? 42.267 -1.106 227.647 1.00 63.78 97 PHE A CA 1
ATOM 698 C C . PHE A 1 99 ? 43.219 -0.559 226.597 1.00 68.28 97 PHE A C 1
ATOM 699 O O . PHE A 1 99 ? 44.112 0.210 226.951 1.00 69.58 97 PHE A O 1
ATOM 707 N N . PHE A 1 100 ? 43.016 -0.931 225.306 1.00 62.80 98 PHE A N 1
ATOM 708 C CA . PHE A 1 100 ? 43.831 -0.454 224.188 1.00 61.62 98 PHE A CA 1
ATOM 709 C C . PHE A 1 100 ? 43.590 1.049 223.979 1.00 66.43 98 PHE A C 1
ATOM 710 O O . PHE A 1 100 ? 44.560 1.808 223.821 1.00 66.55 98 PHE A O 1
ATOM 718 N N . ILE A 1 101 ? 42.295 1.476 223.992 1.00 62.74 99 ILE A N 1
ATOM 719 C CA . ILE A 1 101 ? 41.895 2.879 223.850 1.00 61.79 99 ILE A CA 1
ATOM 720 C C . ILE A 1 101 ? 42.600 3.685 224.914 1.00 68.07 99 ILE A C 1
ATOM 721 O O . ILE A 1 101 ? 43.293 4.632 224.567 1.00 67.39 99 ILE A O 1
ATOM 726 N N . ASN A 1 102 ? 42.476 3.280 226.203 1.00 67.03 100 ASN A N 1
ATOM 727 C CA . ASN A 1 102 ? 43.123 3.988 227.312 1.00 67.42 100 ASN A CA 1
ATOM 728 C C . ASN A 1 102 ? 44.624 4.144 227.110 1.00 70.07 100 ASN A C 1
ATOM 729 O O . ASN A 1 102 ? 45.111 5.260 227.237 1.00 69.83 100 ASN A O 1
ATOM 734 N N . THR A 1 103 ? 45.340 3.049 226.770 1.00 65.46 101 THR A N 1
ATOM 735 C CA . THR A 1 103 ? 46.788 3.062 226.567 1.00 64.95 101 THR A CA 1
ATOM 736 C C . THR A 1 103 ? 47.210 4.057 225.487 1.00 69.52 101 THR A C 1
ATOM 737 O O . THR A 1 103 ? 48.099 4.875 225.739 1.00 69.75 101 THR A O 1
ATOM 741 N N . TYR A 1 104 ? 46.565 4.019 224.303 1.00 65.19 102 TYR A N 1
ATOM 742 C CA . TYR A 1 104 ? 47.030 4.843 223.190 1.00 64.01 102 TYR A CA 1
ATOM 743 C C . TYR A 1 104 ? 46.352 6.211 223.066 1.00 69.01 102 TYR A C 1
ATOM 744 O O . TYR A 1 104 ? 46.954 7.092 222.464 1.00 67.77 102 TYR A O 1
ATOM 753 N N . CYS A 1 105 ? 45.204 6.442 223.730 1.00 68.09 103 CYS A N 1
ATOM 754 C CA . CYS A 1 105 ? 44.587 7.772 223.756 1.00 68.90 103 CYS A CA 1
ATOM 755 C C . CYS A 1 105 ? 45.382 8.582 224.750 1.00 72.70 103 CYS A C 1
ATOM 756 O O . CYS A 1 105 ? 45.646 9.749 224.495 1.00 72.11 103 CYS A O 1
ATOM 759 N N . SER A 1 106 ? 45.857 7.933 225.836 1.00 70.31 104 SER A N 1
ATOM 760 C CA . SER A 1 106 ? 46.733 8.562 226.827 1.00 70.60 104 SER A CA 1
ATOM 761 C C . SER A 1 106 ? 48.046 8.987 226.127 1.00 74.35 104 SER A C 1
ATOM 762 O O . SER A 1 106 ? 48.326 10.187 226.051 1.00 74.17 104 SER A O 1
ATOM 765 N N . VAL A 1 107 ? 48.770 8.021 225.508 1.00 69.67 105 VAL A N 1
ATOM 766 C CA . VAL A 1 107 ? 50.009 8.266 224.748 1.00 68.31 105 VAL A CA 1
ATOM 767 C C . VAL A 1 107 ? 49.823 9.427 223.723 1.00 71.77 105 VAL A C 1
ATOM 768 O O . VAL A 1 107 ? 50.642 10.351 223.693 1.00 72.31 105 VAL A O 1
ATOM 772 N N . ALA A 1 108 ? 48.724 9.413 222.947 1.00 66.98 106 ALA A N 1
ATOM 773 C CA . ALA A 1 108 ? 48.451 10.460 221.966 1.00 66.81 106 ALA A CA 1
ATOM 774 C C . ALA A 1 108 ? 48.147 11.826 222.603 1.00 71.96 106 ALA A C 1
ATOM 775 O O . ALA A 1 108 ? 48.813 12.803 222.268 1.00 70.71 106 ALA A O 1
ATOM 777 N N . PHE A 1 109 ? 47.182 11.892 223.545 1.00 70.07 107 PHE A N 1
ATOM 778 C CA . PHE A 1 109 ? 46.822 13.157 224.185 1.00 70.40 107 PHE A CA 1
ATOM 779 C C . PHE A 1 109 ? 47.973 13.769 224.994 1.00 76.80 107 PHE A C 1
ATOM 780 O O . PHE A 1 109 ? 48.146 14.978 224.931 1.00 76.85 107 PHE A O 1
ATOM 788 N N . LEU A 1 110 ? 48.801 12.951 225.667 1.00 74.95 108 LEU A N 1
ATOM 789 C CA . LEU A 1 110 ? 49.963 13.455 226.397 1.00 75.62 108 LEU A CA 1
ATOM 790 C C . LEU A 1 110 ? 50.962 14.049 225.414 1.00 81.30 108 LEU A C 1
ATOM 791 O O . LEU A 1 110 ? 51.486 15.144 225.653 1.00 81.36 108 LEU A O 1
ATOM 796 N N . GLY A 1 111 ? 51.165 13.350 224.297 1.00 78.31 109 GLY A N 1
ATOM 797 C CA . GLY A 1 111 ? 52.065 13.781 223.234 1.00 78.22 109 GLY A CA 1
ATOM 798 C C . GLY A 1 111 ? 51.603 15.029 222.521 1.00 82.51 109 GLY A C 1
ATOM 799 O O . GLY A 1 111 ? 52.421 15.833 222.078 1.00 82.17 109 GLY A O 1
ATOM 800 N N . VAL A 1 112 ? 50.290 15.195 222.417 1.00 80.23 110 VAL A N 1
ATOM 801 C CA . VAL A 1 112 ? 49.661 16.328 221.757 1.00 80.81 110 VAL A CA 1
ATOM 802 C C . VAL A 1 112 ? 49.657 17.542 222.720 1.00 89.05 110 VAL A C 1
ATOM 803 O O . VAL A 1 112 ? 49.731 18.693 222.268 1.00 89.70 110 VAL A O 1
ATOM 807 N N . ILE A 1 113 ? 49.684 17.268 224.044 1.00 87.01 111 ILE A N 1
ATOM 808 C CA . ILE A 1 113 ? 49.828 18.276 225.097 1.00 87.06 111 ILE A CA 1
ATOM 809 C C . ILE A 1 113 ? 51.299 18.770 225.036 1.00 92.42 111 ILE A C 1
ATOM 810 O O . ILE A 1 113 ? 51.525 19.974 224.911 1.00 91.53 111 ILE A O 1
ATOM 815 N N . THR A 1 114 ? 52.279 17.820 225.046 1.00 90.55 112 THR A N 1
ATOM 816 C CA . THR A 1 114 ? 53.736 18.047 224.949 1.00 91.11 112 THR A CA 1
ATOM 817 C C . THR A 1 114 ? 54.097 18.930 223.748 1.00 97.84 112 THR A C 1
ATOM 818 O O . THR A 1 114 ? 54.923 19.831 223.882 1.00 97.29 112 THR A O 1
ATOM 822 N N . TYR A 1 115 ? 53.473 18.672 222.589 1.00 97.27 113 TYR A N 1
ATOM 823 C CA . TYR A 1 115 ? 53.722 19.439 221.376 1.00 98.54 113 TYR A CA 1
ATOM 824 C C . TYR A 1 115 ? 53.088 20.831 221.417 1.00 104.77 113 TYR A C 1
ATOM 825 O O . TYR A 1 115 ? 53.622 21.749 220.788 1.00 104.01 113 TYR A O 1
ATOM 834 N N . ASN A 1 116 ? 51.955 20.989 222.151 1.00 103.16 114 ASN A N 1
ATOM 835 C CA . ASN A 1 116 ? 51.280 22.286 222.293 1.00 103.66 114 ASN A CA 1
ATOM 836 C C . ASN A 1 116 ? 52.187 23.218 223.079 1.00 109.72 114 ASN A C 1
ATOM 837 O O . ASN A 1 116 ? 52.354 24.370 222.678 1.00 110.01 114 ASN A O 1
ATOM 842 N N . ARG A 1 117 ? 52.804 22.698 224.162 1.00 106.69 115 ARG A N 1
ATOM 843 C CA . ARG A 1 117 ? 53.735 23.433 225.019 1.00 106.59 115 ARG A CA 1
ATOM 844 C C . ARG A 1 117 ? 55.115 23.611 224.368 1.00 112.11 115 ARG A C 1
ATOM 845 O O . ARG A 1 117 ? 55.872 24.481 224.793 1.00 112.03 115 ARG A O 1
ATOM 853 N N . TYR A 1 118 ? 55.449 22.793 223.350 1.00 109.92 116 TYR A N 1
ATOM 854 C CA . TYR A 1 118 ? 56.724 22.902 222.633 1.00 110.29 116 TYR A CA 1
ATOM 855 C C . TYR A 1 118 ? 56.677 24.107 221.687 1.00 116.07 116 TYR A C 1
ATOM 856 O O . TYR A 1 118 ? 57.554 24.970 221.768 1.00 115.63 116 TYR A O 1
ATOM 865 N N . GLN A 1 119 ? 55.629 24.189 220.832 1.00 114.17 117 GLN A N 1
ATOM 866 C CA . GLN A 1 119 ? 55.424 25.299 219.894 1.00 114.74 117 GLN A CA 1
ATOM 867 C C . GLN A 1 119 ? 55.003 26.594 220.611 1.00 121.15 117 GLN A C 1
ATOM 868 O O . GLN A 1 119 ? 55.095 27.666 220.015 1.00 121.08 117 GLN A O 1
ATOM 874 N N . ALA A 1 120 ? 54.573 26.500 221.894 1.00 119.15 118 ALA A N 1
ATOM 875 C CA . ALA A 1 120 ? 54.195 27.650 222.727 1.00 119.20 118 ALA A CA 1
ATOM 876 C C . ALA A 1 120 ? 55.400 28.222 223.502 1.00 123.46 118 ALA A C 1
ATOM 877 O O . ALA A 1 120 ? 55.298 29.328 224.042 1.00 124.08 118 ALA A O 1
ATOM 879 N N . VAL A 1 121 ? 56.531 27.479 223.551 1.00 118.68 119 VAL A N 1
ATOM 880 C CA . VAL A 1 121 ? 57.758 27.912 224.229 1.00 117.92 119 VAL A CA 1
ATOM 881 C C . VAL A 1 121 ? 58.837 28.291 223.198 1.00 123.25 119 VAL A C 1
ATOM 882 O O . VAL A 1 121 ? 59.403 29.384 223.296 1.00 123.26 119 VAL A O 1
ATOM 886 N N . THR A 1 122 ? 59.086 27.420 222.199 1.00 120.56 120 THR A N 1
ATOM 887 C CA . THR A 1 122 ? 60.101 27.660 221.164 1.00 120.92 120 THR A CA 1
ATOM 888 C C . THR A 1 122 ? 59.692 28.741 220.157 1.00 125.19 120 THR A C 1
ATOM 889 O O . THR A 1 122 ? 60.559 29.467 219.671 1.00 124.87 120 THR A O 1
ATOM 893 N N . ARG A 1 123 ? 58.395 28.832 219.823 1.00 122.10 121 ARG A N 1
ATOM 894 C CA . ARG A 1 123 ? 57.915 29.829 218.867 1.00 122.52 121 ARG A CA 1
ATOM 895 C C . ARG A 1 123 ? 56.544 30.423 219.270 1.00 128.36 121 ARG A C 1
ATOM 896 O O . ARG A 1 123 ? 55.552 30.182 218.567 1.00 128.18 121 ARG A O 1
ATOM 898 N N . PRO A 1 124 ? 56.451 31.205 220.385 1.00 125.77 122 PRO A N 1
ATOM 899 C CA . PRO A 1 124 ? 55.139 31.769 220.769 1.00 129.07 122 PRO A CA 1
ATOM 900 C C . PRO A 1 124 ? 54.721 32.969 219.916 1.00 153.33 122 PRO A C 1
ATOM 901 O O . PRO A 1 124 ? 54.040 32.814 218.900 1.00 108.42 122 PRO A O 1
ATOM 905 N N . GLN A 1 129 ? 42.149 32.390 219.745 1.00 132.07 127 GLN A N 1
ATOM 906 C CA . GLN A 1 129 ? 41.422 31.814 220.878 1.00 132.00 127 GLN A CA 1
ATOM 907 C C . GLN A 1 129 ? 40.270 30.902 220.432 1.00 136.75 127 GLN A C 1
ATOM 908 O O . GLN A 1 129 ? 40.098 29.817 221.000 1.00 136.58 127 GLN A O 1
ATOM 910 N N . ALA A 1 130 ? 39.481 31.353 219.426 1.00 133.46 128 ALA A N 1
ATOM 911 C CA . ALA A 1 130 ? 38.341 30.628 218.834 1.00 133.18 128 ALA A CA 1
ATOM 912 C C . ALA A 1 130 ? 38.826 29.611 217.782 1.00 135.84 128 ALA A C 1
ATOM 913 O O . ALA A 1 130 ? 38.101 28.668 217.436 1.00 135.07 128 ALA A O 1
ATOM 915 N N . ASN A 1 131 ? 40.057 29.821 217.281 1.00 131.49 129 ASN A N 1
ATOM 916 C CA . ASN A 1 131 ? 40.711 28.960 216.305 1.00 130.75 129 ASN A CA 1
ATOM 917 C C . ASN A 1 131 ? 41.469 27.840 217.006 1.00 131.98 129 ASN A C 1
ATOM 918 O O . ASN A 1 131 ? 41.489 26.727 216.484 1.00 131.73 129 ASN A O 1
ATOM 923 N N . THR A 1 132 ? 42.048 28.117 218.204 1.00 126.18 130 THR A N 1
ATOM 924 C CA . THR A 1 132 ? 42.751 27.118 219.031 1.00 124.80 130 THR A CA 1
ATOM 925 C C . THR A 1 132 ? 41.760 26.113 219.654 1.00 125.87 130 THR A C 1
ATOM 926 O O . THR A 1 132 ? 42.071 24.921 219.718 1.00 125.44 130 THR A O 1
ATOM 930 N N . ARG A 1 133 ? 40.572 26.596 220.108 1.00 119.60 131 ARG A N 1
ATOM 931 C CA . ARG A 1 133 ? 39.510 25.754 220.668 1.00 117.79 131 ARG A CA 1
ATOM 932 C C . ARG A 1 133 ? 38.992 24.815 219.580 1.00 118.92 131 ARG A C 1
ATOM 933 O O . ARG A 1 133 ? 38.766 23.633 219.849 1.00 118.35 131 ARG A O 1
ATOM 935 N N . LYS A 1 134 ? 38.857 25.335 218.340 1.00 113.41 132 LYS A N 1
ATOM 936 C CA . LYS A 1 134 ? 38.410 24.562 217.181 1.00 112.18 132 LYS A CA 1
ATOM 937 C C . LYS A 1 134 ? 39.503 23.601 216.682 1.00 112.54 132 LYS A C 1
ATOM 938 O O . LYS A 1 134 ? 39.167 22.493 216.267 1.00 112.53 132 LYS A O 1
ATOM 944 N N . ARG A 1 135 ? 40.797 24.011 216.748 1.00 105.46 133 ARG A N 1
ATOM 945 C CA . ARG A 1 135 ? 41.965 23.207 216.353 1.00 103.89 133 ARG A CA 1
ATOM 946 C C . ARG A 1 135 ? 42.132 22.008 217.291 1.00 105.69 133 ARG A C 1
ATOM 947 O O . ARG A 1 135 ? 42.398 20.897 216.831 1.00 105.00 133 ARG A O 1
ATOM 955 N N . GLY A 1 136 ? 41.995 22.268 218.591 1.00 100.76 134 GLY A N 1
ATOM 956 C CA . GLY A 1 136 ? 42.109 21.284 219.659 1.00 99.30 134 GLY A CA 1
ATOM 957 C C . GLY A 1 136 ? 41.047 20.214 219.593 1.00 100.44 134 GLY A C 1
ATOM 958 O O . GLY A 1 136 ? 41.346 19.053 219.868 1.00 100.27 134 GLY A O 1
ATOM 959 N N . ILE A 1 137 ? 39.801 20.599 219.226 1.00 94.77 135 ILE A N 1
ATOM 960 C CA . ILE A 1 137 ? 38.673 19.671 219.059 1.00 93.27 135 ILE A CA 1
ATOM 961 C C . ILE A 1 137 ? 38.892 18.816 217.804 1.00 95.04 135 ILE A C 1
ATOM 962 O O . ILE A 1 137 ? 38.623 17.615 217.846 1.00 96.28 135 ILE A O 1
ATOM 967 N N . SER A 1 138 ? 39.434 19.422 216.722 1.00 87.62 136 SER A N 1
ATOM 968 C CA . SER A 1 138 ? 39.750 18.747 215.463 1.00 85.86 136 SER A CA 1
ATOM 969 C C . SER A 1 138 ? 40.713 17.605 215.750 1.00 84.56 136 SER A C 1
ATOM 970 O O . SER A 1 138 ? 40.350 16.439 215.597 1.00 83.44 136 SER A O 1
ATOM 973 N N . LEU A 1 139 ? 41.902 17.959 216.255 1.00 78.63 137 LEU A N 1
ATOM 974 C CA . LEU A 1 139 ? 42.994 17.071 216.636 1.00 77.27 137 LEU A CA 1
ATOM 975 C C . LEU A 1 139 ? 42.535 15.973 217.581 1.00 79.54 137 LEU A C 1
ATOM 976 O O . LEU A 1 139 ? 43.005 14.843 217.457 1.00 80.05 137 LEU A O 1
ATOM 981 N N . SER A 1 140 ? 41.630 16.308 218.530 1.00 73.37 138 SER A N 1
ATOM 982 C CA . SER A 1 140 ? 41.100 15.372 219.511 1.00 72.02 138 SER A CA 1
ATOM 983 C C . SER A 1 140 ? 40.222 14.347 218.839 1.00 72.70 138 SER A C 1
ATOM 984 O O . SER A 1 140 ? 40.375 13.156 219.103 1.00 73.40 138 SER A O 1
ATOM 987 N N . LEU A 1 141 ? 39.367 14.786 217.914 1.00 65.62 139 LEU A N 1
ATOM 988 C CA . LEU A 1 141 ? 38.521 13.869 217.174 1.00 64.06 139 LEU A CA 1
ATOM 989 C C . LEU A 1 141 ? 39.357 12.963 216.259 1.00 66.96 139 LEU A C 1
ATOM 990 O O . LEU A 1 141 ? 39.016 11.798 216.121 1.00 67.21 139 LEU A O 1
ATOM 995 N N . VAL A 1 142 ? 40.485 13.455 215.704 1.00 62.16 140 VAL A N 1
ATOM 996 C CA . VAL A 1 142 ? 41.375 12.625 214.873 1.00 61.80 140 VAL A CA 1
ATOM 997 C C . VAL A 1 142 ? 41.902 11.449 215.736 1.00 68.91 140 VAL A C 1
ATOM 998 O O . VAL A 1 142 ? 41.809 10.284 215.323 1.00 69.15 140 VAL A O 1
ATOM 1002 N N . ILE A 1 143 ? 42.419 11.772 216.948 1.00 66.55 141 ILE A N 1
ATOM 1003 C CA . ILE A 1 143 ? 42.984 10.811 217.896 1.00 66.18 141 ILE A CA 1
ATOM 1004 C C . ILE A 1 143 ? 41.970 9.721 218.242 1.00 69.62 141 ILE A C 1
ATOM 1005 O O . ILE A 1 143 ? 42.292 8.538 218.116 1.00 69.66 141 ILE A O 1
ATOM 1010 N N . TRP A 1 144 ? 40.741 10.110 218.607 1.00 65.60 142 TRP A N 1
ATOM 1011 C CA . TRP A 1 144 ? 39.690 9.148 218.932 1.00 65.28 142 TRP A CA 1
ATOM 1012 C C . TRP A 1 144 ? 39.360 8.224 217.763 1.00 68.96 142 TRP A C 1
ATOM 1013 O O . TRP A 1 144 ? 39.363 7.018 217.959 1.00 68.84 142 TRP A O 1
ATOM 1024 N N . VAL A 1 145 ? 39.185 8.774 216.536 1.00 64.96 143 VAL A N 1
ATOM 1025 C CA . VAL A 1 145 ? 38.894 8.004 215.316 1.00 63.97 143 VAL A CA 1
ATOM 1026 C C . VAL A 1 145 ? 40.016 7.012 215.005 1.00 67.24 143 VAL A C 1
ATOM 1027 O O . VAL A 1 145 ? 39.730 5.841 214.742 1.00 68.21 143 VAL A O 1
ATOM 1031 N N . ALA A 1 146 ? 41.280 7.467 215.060 1.00 61.57 144 ALA A N 1
ATOM 1032 C CA . ALA A 1 146 ? 42.443 6.617 214.827 1.00 60.43 144 ALA A CA 1
ATOM 1033 C C . ALA A 1 146 ? 42.534 5.454 215.859 1.00 65.66 144 ALA 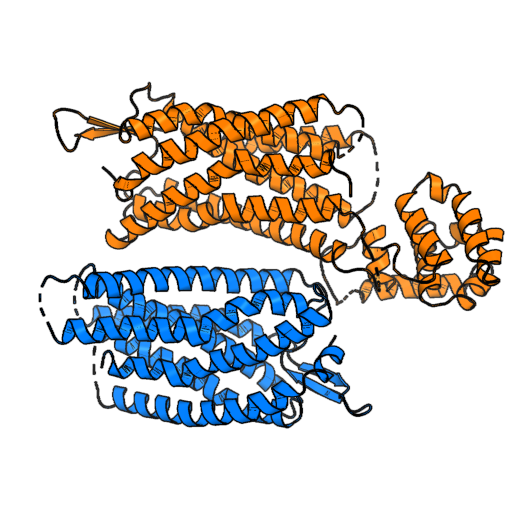A C 1
ATOM 1034 O O . ALA A 1 146 ? 42.601 4.280 215.475 1.00 64.95 144 ALA A O 1
ATOM 1036 N N . ILE A 1 147 ? 42.470 5.782 217.157 1.00 63.58 145 ILE A N 1
ATOM 1037 C CA . ILE A 1 147 ? 42.617 4.796 218.213 1.00 64.10 145 ILE A CA 1
ATOM 1038 C C . ILE A 1 147 ? 41.397 3.867 218.306 1.00 68.55 145 ILE A C 1
ATOM 1039 O O . ILE A 1 147 ? 41.591 2.653 218.271 1.00 69.18 145 ILE A O 1
ATOM 1044 N N . VAL A 1 148 ? 40.166 4.412 218.373 1.00 63.28 146 VAL A N 1
ATOM 1045 C CA . VAL A 1 148 ? 38.934 3.618 218.422 1.00 61.35 146 VAL A CA 1
ATOM 1046 C C . VAL A 1 148 ? 38.819 2.732 217.174 1.00 65.80 146 VAL A C 1
ATOM 1047 O O . VAL A 1 148 ? 38.322 1.613 217.268 1.00 66.27 146 VAL A O 1
ATOM 1051 N N . GLY A 1 149 ? 39.343 3.205 216.044 1.00 62.07 147 GLY A N 1
ATOM 1052 C CA . GLY A 1 149 ? 39.359 2.450 214.796 1.00 61.95 147 GLY A CA 1
ATOM 1053 C C . GLY A 1 149 ? 40.149 1.158 214.906 1.00 66.49 147 GLY A C 1
ATOM 1054 O O . GLY A 1 149 ? 39.721 0.123 214.391 1.00 67.29 147 GLY A O 1
ATOM 1055 N N . ALA A 1 150 ? 41.321 1.219 215.569 1.00 61.60 148 ALA A N 1
ATOM 1056 C CA . ALA A 1 150 ? 42.192 0.072 215.784 1.00 60.35 148 ALA A CA 1
ATOM 1057 C C . ALA A 1 150 ? 41.656 -0.755 216.943 1.00 64.32 148 ALA A C 1
ATOM 1058 O O . ALA A 1 150 ? 41.695 -1.974 216.877 1.00 65.66 148 ALA A O 1
ATOM 1060 N N . ALA A 1 151 ? 41.146 -0.107 218.000 1.00 59.15 149 ALA A N 1
ATOM 1061 C CA . ALA A 1 151 ? 40.605 -0.785 219.172 1.00 57.77 149 ALA A CA 1
ATOM 1062 C C . ALA A 1 151 ? 39.388 -1.636 218.820 1.00 62.58 149 ALA A C 1
ATOM 1063 O O . ALA A 1 151 ? 39.182 -2.668 219.441 1.00 63.12 149 ALA A O 1
ATOM 1065 N N . SER A 1 152 ? 38.629 -1.253 217.780 1.00 59.26 150 SER A N 1
ATOM 1066 C CA . SER A 1 152 ? 37.439 -1.975 217.328 1.00 58.65 150 SER A CA 1
ATOM 1067 C C . SER A 1 152 ? 37.727 -3.406 216.865 1.00 63.60 150 SER A C 1
ATOM 1068 O O . SER A 1 152 ? 36.846 -4.257 216.997 1.00 64.56 150 SER A O 1
ATOM 1071 N N . TYR A 1 153 ? 38.966 -3.703 216.418 1.00 59.41 151 TYR A N 1
ATOM 1072 C CA . TYR A 1 153 ? 39.357 -5.070 216.043 1.00 59.53 151 TYR A CA 1
ATOM 1073 C C . TYR A 1 153 ? 39.284 -6.048 217.219 1.00 64.55 151 TYR A C 1
ATOM 1074 O O . TYR A 1 153 ? 39.212 -7.250 216.999 1.00 64.03 151 TYR A O 1
ATOM 1083 N N . PHE A 1 154 ? 39.273 -5.541 218.458 1.00 62.54 152 PHE A N 1
ATOM 1084 C CA . PHE A 1 154 ? 39.155 -6.384 219.638 1.00 62.81 152 PHE A CA 1
ATOM 1085 C C . PHE A 1 154 ? 37.737 -6.915 219.789 1.00 67.20 152 PHE A C 1
ATOM 1086 O O . PHE A 1 154 ? 37.521 -7.927 220.445 1.00 67.44 152 PHE A O 1
ATOM 1094 N N . LEU A 1 155 ? 36.778 -6.253 219.151 1.00 63.81 153 LEU A N 1
ATOM 1095 C CA . LEU A 1 155 ? 35.365 -6.625 219.216 1.00 63.08 153 LEU A CA 1
ATOM 1096 C C . LEU A 1 155 ? 34.977 -7.740 218.233 1.00 66.99 153 LEU A C 1
ATOM 1097 O O . LEU A 1 155 ? 33.902 -8.317 218.363 1.00 66.29 153 LEU A O 1
ATOM 1102 N N . ILE A 1 156 ? 35.848 -8.057 217.269 1.00 64.36 154 ILE A N 1
ATOM 1103 C CA . ILE A 1 156 ? 35.554 -9.080 216.264 1.00 64.58 154 ILE A CA 1
ATOM 1104 C C . ILE A 1 156 ? 36.373 -10.361 216.481 1.00 74.02 154 ILE A C 1
ATOM 1105 O O . ILE A 1 156 ? 36.270 -11.311 215.687 1.00 75.19 154 ILE A O 1
ATOM 1110 N N . LEU A 1 157 ? 37.178 -10.386 217.564 1.00 72.49 155 LEU A N 1
ATOM 1111 C CA . LEU A 1 157 ? 38.027 -11.520 217.927 1.00 72.71 155 LEU A CA 1
ATOM 1112 C C . LEU A 1 157 ? 37.248 -12.520 218.785 1.00 82.25 155 LEU A C 1
ATOM 1113 O O . LEU A 1 157 ? 36.124 -12.246 219.216 1.00 81.73 155 LEU A O 1
ATOM 1118 N N . ASP A 1 158 ? 37.850 -13.695 219.008 1.00 82.79 156 ASP A N 1
ATOM 1119 C CA . ASP A 1 158 ? 37.341 -14.709 219.911 1.00 83.94 156 ASP A CA 1
ATOM 1120 C C . ASP A 1 158 ? 38.282 -14.518 221.114 1.00 87.63 156 ASP A C 1
ATOM 1121 O O . ASP A 1 158 ? 39.419 -15.007 221.120 1.00 86.69 156 ASP A O 1
ATOM 1126 N N . SER A 1 159 ? 37.839 -13.685 222.066 1.00 84.51 157 SER A N 1
ATOM 1127 C CA . SER A 1 159 ? 38.601 -13.293 223.248 1.00 84.88 157 SER A CA 1
ATOM 1128 C C . SER A 1 159 ? 38.768 -14.375 224.308 1.00 92.44 157 SER A C 1
ATOM 1129 O O . SER A 1 159 ? 39.796 -14.415 224.995 1.00 92.14 157 SER A O 1
ATOM 1132 N N . THR A 1 160 ? 37.755 -15.247 224.439 1.00 91.77 158 THR A N 1
ATOM 1133 C CA . THR A 1 160 ? 37.682 -16.301 225.452 1.00 92.50 158 THR A CA 1
ATOM 1134 C C . THR A 1 160 ? 38.106 -17.698 224.967 1.00 99.07 158 THR A C 1
ATOM 1135 O O . THR A 1 160 ? 37.784 -18.101 223.844 1.00 99.48 158 THR A O 1
ATOM 1139 N N . ASN A 1 161 ? 38.817 -18.436 225.849 1.00 96.32 159 ASN A N 1
ATOM 1140 C CA . ASN A 1 161 ? 39.277 -19.812 225.644 1.00 96.43 159 ASN A CA 1
ATOM 1141 C C . ASN A 1 161 ? 39.179 -20.609 226.960 1.00 104.67 159 ASN A C 1
ATOM 1142 O O . ASN A 1 161 ? 39.794 -20.231 227.963 1.00 104.41 159 ASN A O 1
ATOM 1147 N N . THR A 1 162 ? 38.358 -21.677 226.970 1.00 104.23 160 THR A N 1
ATOM 1148 C CA . THR A 1 162 ? 38.155 -22.517 228.153 1.00 105.59 160 THR A CA 1
ATOM 1149 C C . THR A 1 162 ? 39.349 -23.443 228.311 1.00 113.57 160 THR A C 1
ATOM 1150 O O . THR A 1 162 ? 39.622 -24.232 227.410 1.00 113.25 160 THR A O 1
ATOM 1154 N N . VAL A 1 163 ? 40.099 -23.306 229.420 1.00 114.09 161 VAL A N 1
ATOM 1155 C CA . VAL A 1 163 ? 41.300 -24.122 229.691 1.00 115.96 161 VAL A CA 1
ATOM 1156 C C . VAL A 1 163 ? 41.296 -24.735 231.128 1.00 125.77 161 VAL A C 1
ATOM 1157 O O . VAL A 1 163 ? 40.693 -24.135 232.022 1.00 125.72 161 VAL A O 1
ATOM 1161 N N . PRO A 1 164 ? 41.955 -25.907 231.378 1.00 126.26 162 PRO A N 1
ATOM 1162 C CA . PRO A 1 164 ? 41.929 -26.497 232.732 1.00 127.29 162 PRO A CA 1
ATOM 1163 C C . PRO A 1 164 ? 42.647 -25.692 233.814 1.00 135.22 162 PRO A C 1
ATOM 1164 O O . PRO A 1 164 ? 43.598 -24.958 233.530 1.00 134.94 162 PRO A O 1
ATOM 1168 N N . ASP A 1 165 ? 42.180 -25.853 235.065 1.00 134.79 163 ASP A N 1
ATOM 1169 C CA . ASP A 1 165 ? 42.690 -25.188 236.263 1.00 135.91 163 ASP A CA 1
ATOM 1170 C C . ASP A 1 165 ? 43.795 -26.010 236.944 1.0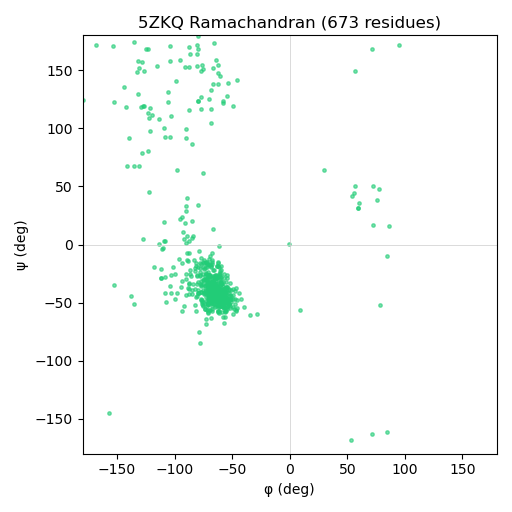0 142.70 163 ASP A C 1
ATOM 1171 O O . ASP A 1 165 ? 43.819 -27.244 236.822 1.00 142.18 163 ASP A O 1
ATOM 1176 N N . SER A 1 166 ? 44.703 -25.298 237.671 1.00 141.26 164 SER A N 1
ATOM 1177 C CA . SER A 1 166 ? 45.840 -25.810 238.457 1.00 141.61 164 SER A CA 1
ATOM 1178 C C . SER A 1 166 ? 45.425 -26.984 239.355 1.00 146.82 164 SER A C 1
ATOM 1179 O O . SER A 1 166 ? 46.167 -27.969 239.467 1.00 146.84 164 SER A O 1
ATOM 1182 N N . ALA A 1 167 ? 44.221 -26.875 239.968 1.00 143.06 165 ALA A N 1
ATOM 1183 C CA . ALA A 1 167 ? 43.627 -27.892 240.828 1.00 142.39 165 ALA A CA 1
ATOM 1184 C C . ALA A 1 167 ? 42.520 -28.663 240.086 1.00 144.80 165 ALA A C 1
ATOM 1185 O O . ALA A 1 167 ? 41.469 -28.102 239.753 1.00 144.23 165 ALA A O 1
ATOM 1187 N N . GLY A 1 168 ? 42.808 -29.930 239.796 1.00 140.29 166 GLY A N 1
ATOM 1188 C CA . GLY A 1 168 ? 41.895 -30.863 239.146 1.00 139.52 166 GLY A CA 1
ATOM 1189 C C . GLY A 1 168 ? 41.588 -30.652 237.678 1.00 141.49 166 GLY A C 1
ATOM 1190 O O . GLY A 1 168 ? 42.316 -29.950 236.964 1.00 140.65 166 GLY A O 1
ATOM 1191 N N . SER A 1 169 ? 40.489 -31.300 237.231 1.00 136.90 167 SER A N 1
ATOM 1192 C CA . SER A 1 169 ? 39.966 -31.292 235.858 1.00 136.09 167 SER A CA 1
ATOM 1193 C C . SER A 1 169 ? 39.002 -30.110 235.568 1.00 137.04 167 SER A C 1
ATOM 1194 O O . SER A 1 169 ? 38.463 -30.019 234.455 1.00 136.97 167 SER A O 1
ATOM 1197 N N . GLY A 1 170 ? 38.817 -29.224 236.559 1.00 129.99 168 GLY A N 1
ATOM 1198 C CA . GLY A 1 170 ? 37.969 -28.040 236.449 1.00 127.68 168 GLY A CA 1
ATOM 1199 C C . GLY A 1 170 ? 38.469 -27.087 235.383 1.00 126.09 168 GLY A C 1
ATOM 1200 O O . GLY A 1 170 ? 39.679 -26.899 235.257 1.00 125.31 168 GLY A O 1
ATOM 1201 N N . ASP A 1 171 ? 37.542 -26.514 234.582 1.00 118.49 169 ASP A N 1
ATOM 1202 C CA . ASP A 1 171 ? 37.864 -25.596 233.476 1.00 115.94 169 ASP A CA 1
ATOM 1203 C C . ASP A 1 171 ? 37.543 -24.111 233.772 1.00 112.57 169 ASP A C 1
ATOM 1204 O O . ASP A 1 171 ? 36.391 -23.768 234.059 1.00 112.22 169 ASP A O 1
ATOM 1209 N N . VAL A 1 172 ? 38.569 -23.239 233.678 1.00 103.23 170 VAL A N 1
ATOM 1210 C CA . VAL A 1 172 ? 38.444 -21.779 233.812 1.00 100.14 170 VAL A CA 1
ATOM 1211 C C . VAL A 1 172 ? 38.308 -21.169 232.401 1.00 96.94 170 VAL A C 1
ATOM 1212 O O . VAL A 1 172 ? 38.701 -21.808 231.420 1.00 95.13 170 VAL A O 1
ATOM 1216 N N . THR A 1 173 ? 37.757 -19.947 232.299 1.00 89.74 171 THR A N 1
ATOM 1217 C CA . THR A 1 173 ? 37.594 -19.269 231.011 1.00 87.90 171 THR A CA 1
ATOM 1218 C C . THR A 1 173 ? 38.477 -18.025 230.942 1.00 87.85 171 THR A C 1
ATOM 1219 O O . THR A 1 173 ? 38.205 -17.021 231.607 1.00 87.06 171 THR A O 1
ATOM 1223 N N . ARG A 1 174 ? 39.541 -18.101 230.125 1.00 81.35 172 ARG A N 1
ATOM 1224 C CA . ARG A 1 174 ? 40.484 -16.995 229.962 1.00 79.37 172 ARG A CA 1
ATOM 1225 C C . ARG A 1 174 ? 39.932 -15.862 229.107 1.00 79.71 172 ARG A C 1
ATOM 1226 O O . ARG A 1 174 ? 39.096 -16.073 228.227 1.00 77.02 172 ARG A O 1
ATOM 1234 N N . CYS A 1 175 ? 40.415 -14.650 229.390 1.00 75.97 173 CYS A N 1
ATOM 1235 C CA . CYS A 1 175 ? 40.079 -13.447 228.657 1.00 74.80 173 CYS A CA 1
ATOM 1236 C C . CYS A 1 175 ? 41.345 -12.803 228.111 1.00 76.55 173 CYS A C 1
ATOM 1237 O O . CYS A 1 175 ? 42.154 -12.250 228.870 1.00 75.03 173 CYS A O 1
ATOM 1240 N N . PHE A 1 176 ? 41.494 -12.890 226.770 1.00 71.93 174 PHE A N 1
ATOM 1241 C CA . PHE A 1 176 ? 42.571 -12.326 225.962 1.00 70.66 174 PHE A CA 1
ATOM 1242 C C . PHE A 1 176 ? 43.928 -12.810 226.430 1.00 75.81 174 PHE A C 1
ATOM 1243 O O . PHE A 1 176 ? 44.870 -12.034 226.626 1.00 74.45 174 PHE A O 1
ATOM 1251 N N . GLU A 1 177 ? 44.011 -14.136 226.564 1.00 75.32 175 GLU A N 1
ATOM 1252 C CA . GLU A 1 177 ? 45.213 -14.846 226.967 1.00 76.57 175 GLU A CA 1
ATOM 1253 C C . GLU A 1 177 ? 45.713 -15.806 225.884 1.00 84.82 175 GLU A C 1
ATOM 1254 O O . GLU A 1 177 ? 46.888 -16.180 225.938 1.00 85.50 175 GLU A O 1
ATOM 1260 N N . HIS A 1 178 ? 44.841 -16.204 224.907 1.00 83.36 176 HIS A N 1
ATOM 1261 C CA . HIS A 1 178 ? 45.196 -17.144 223.830 1.00 84.27 176 HIS A CA 1
ATOM 1262 C C . HIS A 1 178 ? 45.988 -16.543 222.667 1.00 87.20 176 HIS A C 1
ATOM 1263 O O . HIS A 1 178 ? 45.485 -15.644 221.995 1.00 87.86 176 HIS A O 1
ATOM 1270 N N . TYR A 1 179 ? 47.184 -17.109 222.377 1.00 82.32 177 TYR A N 1
ATOM 1271 C CA . TYR A 1 179 ? 48.057 -16.711 221.256 1.00 81.49 177 TYR A CA 1
ATOM 1272 C C . TYR A 1 179 ? 48.419 -17.947 220.430 1.00 82.91 177 TYR A C 1
ATOM 1273 O O . TYR A 1 179 ? 49.000 -18.893 220.975 1.00 82.68 177 TYR A O 1
ATOM 1282 N N . GLU A 1 180 ? 48.029 -17.952 219.129 1.00 77.65 178 GLU A N 1
ATOM 1283 C CA . GLU A 1 180 ? 48.289 -19.033 218.162 1.00 76.41 178 GLU A CA 1
ATOM 1284 C C . GLU A 1 180 ? 49.783 -19.249 218.058 1.00 77.14 178 GLU A C 1
ATOM 1285 O O . GLU A 1 180 ? 50.501 -18.289 217.774 1.00 76.81 178 GLU A O 1
ATOM 1291 N N . LYS A 1 181 ? 50.255 -20.490 218.305 1.00 71.55 179 LYS A N 1
ATOM 1292 C CA . LYS A 1 181 ? 51.680 -20.823 218.266 1.00 70.88 179 LYS A CA 1
ATOM 1293 C C . LYS A 1 181 ? 52.363 -20.432 216.925 1.00 74.92 179 LYS A C 1
ATOM 1294 O O . LYS A 1 181 ? 51.850 -20.722 215.832 1.00 73.30 179 LYS A O 1
ATOM 1300 N N . GLY A 1 182 ? 53.467 -19.693 217.080 1.00 71.90 180 GLY A N 1
ATOM 1301 C CA . GLY A 1 182 ? 54.325 -19.153 216.035 1.00 71.79 180 GLY A CA 1
ATOM 1302 C C . GLY A 1 182 ? 53.674 -18.212 215.044 1.00 76.79 180 GLY A C 1
ATOM 1303 O O . GLY A 1 182 ? 54.085 -18.170 213.882 1.00 78.09 180 GLY A O 1
ATOM 1304 N N . SER A 1 183 ? 52.658 -17.448 215.479 1.00 71.83 181 SER A N 1
ATOM 1305 C CA . SER A 1 183 ? 51.946 -16.533 214.595 1.00 70.00 181 SER A CA 1
ATOM 1306 C C . SER A 1 183 ? 52.854 -15.377 214.189 1.00 75.66 181 SER A C 1
ATOM 1307 O O . SER A 1 183 ? 53.359 -14.650 215.044 1.00 76.67 181 SER A O 1
ATOM 1310 N N . VAL A 1 184 ? 53.148 -15.275 212.894 1.00 72.07 182 VAL A N 1
ATOM 1311 C CA . VAL A 1 184 ? 53.976 -14.186 212.380 1.00 71.65 182 VAL A CA 1
ATOM 1312 C C . VAL A 1 184 ? 53.145 -12.881 212.286 1.00 76.09 182 VAL A C 1
ATOM 1313 O O . VAL A 1 184 ? 53.688 -11.848 212.700 1.00 77.11 182 VAL A O 1
ATOM 1317 N N . PRO A 1 185 ? 51.841 -12.879 211.836 1.00 70.37 183 PRO A N 1
ATOM 1318 C CA . PRO A 1 185 ? 51.074 -11.622 211.799 1.00 68.88 183 PRO A CA 1
ATOM 1319 C C . PRO A 1 185 ? 50.798 -11.033 213.183 1.00 70.13 183 PRO A C 1
ATOM 1320 O O . PRO A 1 185 ? 50.825 -9.810 213.324 1.00 69.90 183 PRO A O 1
ATOM 1324 N N . VAL A 1 186 ? 50.586 -11.883 214.211 1.00 64.50 184 VAL A N 1
ATOM 1325 C CA . VAL A 1 186 ? 50.399 -11.378 215.573 1.00 63.67 184 VAL A CA 1
ATOM 1326 C C . VAL A 1 186 ? 51.686 -10.651 215.930 1.00 65.88 184 VAL A C 1
ATOM 1327 O O . VAL A 1 186 ? 51.637 -9.509 216.358 1.00 65.38 184 VAL A O 1
ATOM 1331 N N . LEU A 1 187 ? 52.833 -11.284 215.664 1.00 62.26 185 LEU A N 1
ATOM 1332 C CA . LEU A 1 187 ? 54.132 -10.703 215.942 1.00 61.93 185 LEU A CA 1
ATOM 1333 C C . LEU A 1 187 ? 54.385 -9.416 215.151 1.00 66.67 185 LEU A C 1
ATOM 1334 O O . LEU A 1 187 ? 54.928 -8.478 215.728 1.00 68.30 185 LEU A O 1
ATOM 1339 N N . ILE A 1 188 ? 53.970 -9.342 213.869 1.00 61.36 186 ILE A N 1
ATOM 1340 C CA . ILE A 1 188 ? 54.148 -8.126 213.059 1.00 60.68 186 ILE A CA 1
ATOM 1341 C C . ILE A 1 188 ? 53.375 -6.942 213.669 1.00 64.49 186 ILE A C 1
ATOM 1342 O O . ILE A 1 188 ? 53.941 -5.851 213.764 1.00 64.63 186 ILE A O 1
ATOM 1347 N N . ILE A 1 189 ? 52.111 -7.169 214.113 1.00 60.68 187 ILE A N 1
ATOM 1348 C CA . ILE A 1 189 ? 51.261 -6.145 214.765 1.00 60.12 187 ILE A CA 1
ATOM 1349 C C . ILE A 1 189 ? 51.979 -5.556 215.984 1.00 63.25 187 ILE A C 1
ATOM 1350 O O . ILE A 1 189 ? 52.047 -4.328 216.118 1.00 62.99 187 ILE A O 1
ATOM 1355 N N . HIS A 1 190 ? 52.536 -6.433 216.842 1.00 59.47 188 HIS A N 1
ATOM 1356 C CA . HIS A 1 190 ? 53.254 -6.024 218.043 1.00 60.32 188 HIS A CA 1
ATOM 1357 C C . HIS A 1 190 ? 54.537 -5.308 217.727 1.00 66.43 188 HIS A C 1
ATOM 1358 O O . HIS A 1 190 ? 54.891 -4.396 218.465 1.00 67.86 188 HIS A O 1
ATOM 1365 N N . ILE A 1 191 ? 55.210 -5.664 216.612 1.00 62.85 189 ILE A N 1
ATOM 1366 C CA . ILE A 1 191 ? 56.420 -4.963 216.169 1.00 62.49 189 ILE A CA 1
ATOM 1367 C C . ILE A 1 191 ? 56.020 -3.531 215.758 1.00 68.25 189 ILE A C 1
ATOM 1368 O O . ILE A 1 191 ? 56.673 -2.573 216.180 1.00 67.09 189 ILE A O 1
ATOM 1373 N N . PHE A 1 192 ? 54.917 -3.402 214.984 1.00 67.72 190 PHE A N 1
ATOM 1374 C CA . PHE A 1 192 ? 54.365 -2.126 214.548 1.00 69.39 190 PHE A CA 1
ATOM 1375 C C . PHE A 1 192 ? 54.071 -1.207 215.770 1.00 72.71 190 PHE A C 1
ATOM 1376 O O . PHE A 1 192 ? 54.632 -0.114 215.855 1.00 71.35 190 PHE A O 1
ATOM 1384 N N . ILE A 1 193 ? 53.240 -1.680 216.725 1.00 69.39 191 ILE A N 1
ATOM 1385 C CA . ILE A 1 193 ? 52.851 -0.942 217.936 1.00 69.07 191 ILE A CA 1
ATOM 1386 C C . ILE A 1 193 ? 54.053 -0.571 218.848 1.00 73.00 191 ILE A C 1
ATOM 1387 O O . ILE A 1 193 ? 54.100 0.557 219.325 1.00 71.97 191 ILE A O 1
ATOM 1392 N N . VAL A 1 194 ? 55.004 -1.496 219.085 1.00 70.11 192 VAL A N 1
ATOM 1393 C CA . VAL A 1 194 ? 56.183 -1.216 219.917 1.00 69.75 192 VAL A CA 1
ATOM 1394 C C . VAL A 1 194 ? 57.096 -0.187 219.215 1.00 75.39 192 VAL A C 1
ATOM 1395 O O . VAL A 1 194 ? 57.550 0.760 219.862 1.00 74.57 192 VAL A O 1
ATOM 1399 N N . PHE A 1 195 ? 57.313 -0.337 217.890 1.00 74.31 193 PHE A N 1
ATOM 1400 C CA . PHE A 1 195 ? 58.132 0.614 217.135 1.00 75.32 193 PHE A CA 1
ATOM 1401 C C . PHE A 1 195 ? 57.472 1.999 217.099 1.00 77.35 193 PHE A C 1
ATOM 1402 O O . PHE A 1 195 ? 58.151 2.985 217.359 1.00 77.23 193 PHE A O 1
ATOM 1410 N N . SER A 1 196 ? 56.165 2.069 216.775 1.00 72.59 194 SER A N 1
ATOM 1411 C CA . SER A 1 196 ? 55.413 3.326 216.736 1.00 71.68 194 SER A CA 1
ATOM 1412 C C . SER A 1 196 ? 55.477 4.010 218.102 1.00 75.01 194 SER A C 1
ATOM 1413 O O . SER A 1 196 ? 55.767 5.202 218.153 1.00 75.54 194 SER A O 1
ATOM 1416 N N . PHE A 1 197 ? 55.284 3.251 219.204 1.00 70.47 195 PHE A N 1
ATOM 1417 C CA . PHE A 1 197 ? 55.377 3.795 220.553 1.00 69.99 195 PHE A CA 1
ATOM 1418 C C . PHE A 1 197 ? 56.723 4.444 220.775 1.00 76.15 195 PHE A C 1
ATOM 1419 O O . PHE A 1 197 ? 56.750 5.566 221.264 1.00 76.34 195 PHE A O 1
ATOM 1427 N N . PHE A 1 198 ? 57.833 3.757 220.448 1.00 74.29 196 PHE A N 1
ATOM 1428 C CA . PHE A 1 198 ? 59.144 4.352 220.695 1.00 75.45 196 PHE A CA 1
ATOM 1429 C C . PHE A 1 198 ? 59.470 5.512 219.730 1.00 81.77 196 PHE A C 1
ATOM 1430 O O . PHE A 1 198 ? 60.303 6.359 220.055 1.00 80.20 196 PHE A O 1
ATOM 1438 N N . LEU A 1 199 ? 58.746 5.608 218.607 1.00 81.62 197 LEU A N 1
ATOM 1439 C CA . LEU A 1 199 ? 58.905 6.716 217.676 1.00 83.35 197 LEU A CA 1
ATOM 1440 C C . LEU A 1 199 ? 58.224 7.923 218.327 1.00 90.51 197 LEU A C 1
ATOM 1441 O O . LEU A 1 199 ? 58.867 8.953 218.528 1.00 91.17 197 LEU A O 1
ATOM 1446 N N . VAL A 1 200 ? 56.951 7.746 218.732 1.00 87.43 198 VAL A N 1
ATOM 1447 C CA . VAL A 1 200 ? 56.114 8.726 219.426 1.00 87.09 198 VAL A CA 1
ATOM 1448 C C . VAL A 1 200 ? 56.791 9.198 220.740 1.00 90.99 198 VAL A C 1
ATOM 1449 O O . VAL A 1 200 ? 56.945 10.400 220.936 1.00 90.22 198 VAL A O 1
ATOM 1453 N N . PHE A 1 201 ? 57.253 8.262 221.578 1.00 88.53 199 PHE A N 1
ATOM 1454 C CA . PHE A 1 201 ? 57.932 8.567 222.833 1.00 89.57 199 PHE A CA 1
ATOM 1455 C C . PHE A 1 201 ? 59.215 9.364 222.649 1.00 94.93 199 PHE A C 1
ATOM 1456 O O . PHE A 1 201 ? 59.513 10.203 223.498 1.00 94.84 199 PHE A O 1
ATOM 1464 N N . LEU A 1 202 ? 59.987 9.100 221.579 1.00 92.66 200 LEU A N 1
ATOM 1465 C CA . LEU A 1 202 ? 61.240 9.831 221.374 1.00 92.80 200 LEU A CA 1
ATOM 1466 C C . LEU A 1 202 ? 60.999 11.256 220.870 1.00 95.33 200 LEU A C 1
ATOM 1467 O O . LEU A 1 202 ? 61.742 12.146 221.279 1.00 95.74 200 LEU A O 1
ATOM 1472 N N . ILE A 1 203 ? 59.911 11.499 220.095 1.00 90.06 201 ILE A N 1
ATOM 1473 C CA . ILE A 1 203 ? 59.508 12.853 219.672 1.00 89.11 201 ILE A CA 1
ATOM 1474 C C . ILE A 1 203 ? 59.137 13.613 220.961 1.00 93.23 201 ILE A C 1
ATOM 1475 O O . ILE A 1 203 ? 59.549 14.753 221.130 1.00 93.55 201 ILE A O 1
ATOM 1480 N N . ILE A 1 204 ? 58.402 12.945 221.884 1.00 89.36 202 ILE A N 1
ATOM 1481 C CA . ILE A 1 204 ? 57.987 13.464 223.192 1.00 88.26 202 ILE A CA 1
ATOM 1482 C C . ILE A 1 204 ? 59.205 13.806 224.026 1.00 94.31 202 ILE A C 1
ATOM 1483 O O . ILE A 1 204 ? 59.306 14.943 224.476 1.00 93.85 202 ILE A O 1
ATOM 1488 N N . LEU A 1 205 ? 60.141 12.840 224.188 1.00 93.17 203 LEU A N 1
ATOM 1489 C CA . LEU A 1 205 ? 61.376 12.993 224.953 1.00 94.07 203 LEU A CA 1
ATOM 1490 C C . LEU A 1 205 ? 62.175 14.193 224.464 1.00 101.69 203 LEU A C 1
ATOM 1491 O O . LEU A 1 205 ? 62.587 15.008 225.285 1.00 102.28 203 LEU A O 1
ATOM 1496 N N . PHE A 1 206 ? 62.338 14.341 223.134 1.00 99.21 204 PHE A N 1
ATOM 1497 C CA . PHE A 1 206 ? 63.040 15.485 222.555 1.00 99.64 204 PHE A CA 1
ATOM 1498 C C . PHE A 1 206 ? 62.276 16.781 222.859 1.00 103.44 204 PHE A C 1
ATOM 1499 O O . PHE A 1 206 ? 62.872 17.682 223.442 1.00 104.04 204 PHE A O 1
ATOM 1507 N N . CYS A 1 207 ? 60.954 16.836 222.539 1.00 98.58 205 CYS A N 1
ATOM 1508 C CA . CYS A 1 207 ? 60.066 17.981 222.768 1.00 97.95 205 CYS A CA 1
ATOM 1509 C C . CYS A 1 207 ? 60.102 18.505 224.188 1.00 104.25 205 CYS A C 1
ATOM 1510 O O . CYS A 1 207 ? 60.206 19.714 224.385 1.00 104.06 205 CYS A O 1
ATOM 1513 N N . ASN A 1 208 ? 60.011 17.594 225.172 1.00 102.73 206 ASN A N 1
ATOM 1514 C CA . ASN A 1 208 ? 60.041 17.893 226.600 1.00 103.11 206 ASN A CA 1
ATOM 1515 C C . ASN A 1 208 ? 61.433 18.331 227.056 1.00 109.09 206 ASN A C 1
ATOM 1516 O O . ASN A 1 208 ? 61.533 19.306 227.796 1.00 108.94 206 ASN A O 1
ATOM 1521 N N . LEU A 1 209 ? 62.506 17.638 226.605 1.00 106.98 207 LEU A N 1
ATOM 1522 C CA . LEU A 1 209 ? 63.879 18.002 226.981 1.00 107.16 207 LEU A CA 1
ATOM 1523 C C . LEU A 1 209 ? 64.297 19.367 226.421 1.00 112.43 207 LEU A C 1
ATOM 1524 O O . LEU A 1 209 ? 65.102 20.050 227.050 1.00 111.60 207 LEU A O 1
ATOM 1529 N N . VAL A 1 210 ? 63.709 19.784 225.279 1.00 110.55 208 VAL A N 1
ATOM 1530 C CA . VAL A 1 210 ? 63.934 21.104 224.684 1.00 111.38 208 VAL A CA 1
ATOM 1531 C C . VAL A 1 210 ? 63.199 22.125 225.561 1.00 118.20 208 VAL A C 1
ATOM 1532 O O . VAL A 1 210 ? 63.757 23.187 225.828 1.00 118.85 208 VAL A O 1
ATOM 1536 N N . ILE A 1 211 ? 61.985 21.770 226.066 1.00 115.73 209 ILE A N 1
ATOM 1537 C CA . ILE A 1 211 ? 61.184 22.604 226.974 1.00 115.71 209 ILE A CA 1
ATOM 1538 C C . ILE A 1 211 ? 61.963 22.852 228.271 1.00 121.48 209 ILE A C 1
ATOM 1539 O O . ILE A 1 211 ? 62.140 24.010 228.625 1.00 121.58 209 ILE A O 1
ATOM 1544 N N . ILE A 1 212 ? 62.482 21.791 228.927 1.00 119.52 210 ILE A N 1
ATOM 1545 C CA . ILE A 1 212 ? 63.259 21.901 230.178 1.00 120.26 210 ILE A CA 1
ATOM 1546 C C . ILE A 1 212 ? 64.612 22.647 229.955 1.00 127.48 210 ILE A C 1
ATOM 1547 O O . ILE A 1 212 ? 65.093 23.308 230.878 1.00 126.61 210 ILE A O 1
ATOM 1552 N N . ARG A 1 213 ? 65.192 22.572 228.731 1.00 127.13 211 ARG A N 1
ATOM 1553 C CA . ARG A 1 213 ? 66.446 23.259 228.383 1.00 128.38 211 ARG A CA 1
ATOM 1554 C C . ARG A 1 213 ? 66.197 24.752 228.163 1.00 135.33 211 ARG A C 1
ATOM 1555 O O . ARG A 1 213 ? 66.893 25.575 228.759 1.00 135.07 211 ARG A O 1
ATOM 1563 N N . THR A 1 214 ? 65.201 25.095 227.313 1.00 134.10 212 THR A N 1
ATOM 1564 C CA . THR A 1 214 ? 64.789 26.472 227.011 1.00 135.13 212 THR A CA 1
ATOM 1565 C C . THR A 1 214 ? 64.267 27.151 228.302 1.00 142.02 212 THR A C 1
ATOM 1566 O O . THR A 1 214 ? 64.561 28.326 228.532 1.00 142.09 212 THR A O 1
ATOM 1570 N N . LEU A 1 215 ? 63.540 26.392 229.158 1.00 139.93 213 LEU A N 1
ATOM 1571 C CA . LEU A 1 215 ? 63.015 26.888 230.432 1.00 140.35 213 LEU A CA 1
ATOM 1572 C C . LEU A 1 215 ? 64.095 27.038 231.512 1.00 146.51 213 LEU A C 1
ATOM 1573 O O . LEU A 1 215 ? 63.889 27.794 232.461 1.00 146.71 213 LEU A O 1
ATOM 1575 N N . LEU A 1 216 ? 65.236 26.334 231.381 1.00 144.30 214 LEU A N 1
ATOM 1576 C CA . LEU A 1 216 ? 66.346 26.478 232.328 1.00 144.76 214 LEU A CA 1
ATOM 1577 C C . LEU A 1 216 ? 67.240 27.665 231.902 1.00 150.73 214 LEU A C 1
ATOM 1578 O O . LEU A 1 216 ? 67.861 28.300 232.759 1.00 150.56 214 LEU A O 1
ATOM 1580 N N . MET A 1 217 ? 67.267 27.978 230.579 1.00 148.24 215 MET A N 1
ATOM 1581 C CA . MET A 1 217 ? 68.045 29.068 229.969 1.00 148.37 215 MET A CA 1
ATOM 1582 C C . MET A 1 217 ? 67.120 30.040 229.192 1.00 152.71 215 MET A C 1
ATOM 1583 O O . MET A 1 217 ? 66.987 29.946 227.965 1.00 151.87 215 MET A O 1
ATOM 1588 N N . GLN A 1 218 ? 66.469 30.960 229.936 1.00 149.92 216 GLN A N 1
ATOM 1589 C CA . GLN A 1 218 ? 65.523 31.957 229.424 1.00 149.96 216 GLN A CA 1
ATOM 1590 C C . GLN A 1 218 ? 66.023 33.448 229.497 1.00 154.97 216 GLN A C 1
ATOM 1591 O O . GLN A 1 218 ? 65.575 34.225 228.649 1.00 154.43 216 GLN A O 1
ATOM 1597 N N . PRO A 1 219 ? 66.908 33.903 230.441 1.00 152.24 217 PRO A N 1
ATOM 1598 C CA . PRO A 1 219 ? 67.309 35.322 230.419 1.00 155.23 217 PRO A CA 1
ATOM 1599 C C . PRO A 1 219 ? 68.507 35.609 229.512 1.00 181.60 217 PRO A C 1
ATOM 1600 O O . PRO A 1 219 ? 68.792 34.855 228.583 1.00 141.81 217 PRO A O 1
ATOM 1604 N N . ALA A 1 338 ? 58.597 34.305 235.452 1.00 146.09 224 ALA A N 1
ATOM 1605 C CA . ALA A 1 338 ? 58.910 33.981 236.844 1.00 146.04 224 ALA A CA 1
ATOM 1606 C C . ALA A 1 338 ? 58.038 32.832 237.372 1.00 150.28 224 ALA A C 1
ATOM 1607 O O . ALA A 1 338 ? 58.571 31.863 237.924 1.00 150.08 224 ALA A O 1
ATOM 1609 N N . GLU A 1 339 ? 56.702 32.946 237.199 1.00 146.52 225 GLU A N 1
ATOM 1610 C CA . GLU A 1 339 ? 55.713 31.953 237.627 1.00 145.90 225 GLU A CA 1
ATOM 1611 C C . GLU A 1 339 ? 55.221 31.134 236.437 1.00 148.92 225 GLU A C 1
ATOM 1612 O O . GLU A 1 339 ? 55.071 29.917 236.562 1.00 148.38 225 GLU A O 1
ATOM 1614 N N . VAL A 1 340 ? 54.981 31.805 235.285 1.00 145.02 226 VAL A N 1
ATOM 1615 C CA . VAL A 1 340 ? 54.517 31.202 234.025 1.00 144.53 226 VAL A CA 1
ATOM 1616 C C . VAL A 1 340 ? 55.554 30.174 233.529 1.00 147.64 226 VAL A C 1
ATOM 1617 O O . VAL A 1 340 ? 55.184 29.045 233.189 1.00 147.51 226 VAL A O 1
ATOM 1621 N N . LYS A 1 341 ? 56.849 30.562 233.542 1.00 142.75 227 LYS A N 1
ATOM 1622 C CA . LYS A 1 341 ? 57.973 29.713 233.145 1.00 141.71 227 LYS A CA 1
ATOM 1623 C C . LYS A 1 341 ? 58.181 28.546 234.132 1.00 144.03 227 LYS A C 1
ATOM 1624 O O . LYS A 1 341 ? 58.572 27.456 233.714 1.00 143.26 227 LYS A O 1
ATOM 1626 N N . ARG A 1 342 ? 57.891 28.775 235.430 1.00 139.71 228 ARG A N 1
ATOM 1627 C CA . ARG A 1 342 ? 58.064 27.799 236.508 1.00 138.94 228 ARG A CA 1
ATOM 1628 C C . ARG A 1 342 ? 57.091 26.599 236.465 1.00 141.67 228 ARG A C 1
ATOM 1629 O O . ARG A 1 342 ? 57.484 25.505 236.885 1.00 141.36 228 ARG A O 1
ATOM 1637 N N . ARG A 1 343 ? 55.836 26.792 235.983 1.00 136.84 229 ARG A N 1
ATOM 1638 C CA . ARG A 1 343 ? 54.828 25.717 235.952 1.00 135.86 229 ARG A CA 1
ATOM 1639 C C . ARG A 1 343 ? 54.922 24.815 234.713 1.00 138.07 229 ARG A C 1
ATOM 1640 O O . ARG A 1 343 ? 54.801 23.595 234.842 1.00 137.26 229 ARG A O 1
ATOM 1648 N N . ASP A 1 344 ? 55.131 25.417 233.528 1.00 133.58 230 ASP A N 1
ATOM 1649 C CA . ASP A 1 344 ? 55.238 24.725 232.249 1.00 132.89 230 ASP A CA 1
ATOM 1650 C C . ASP A 1 344 ? 56.496 23.862 232.176 1.00 135.94 230 ASP A C 1
ATOM 1651 O O . ASP A 1 344 ? 56.483 22.829 231.504 1.00 136.43 230 ASP A O 1
ATOM 1656 N N . LEU A 1 345 ? 57.578 24.282 232.862 1.00 130.89 231 LEU A N 1
ATOM 1657 C CA . LEU A 1 345 ? 58.834 23.536 232.929 1.00 130.13 231 LEU A CA 1
ATOM 1658 C C . LEU A 1 345 ? 58.626 22.296 233.793 1.00 133.50 231 LEU A C 1
ATOM 1659 O O . LEU A 1 345 ? 59.033 21.204 233.406 1.00 132.67 231 LEU A O 1
ATOM 1661 N N . TRP A 1 346 ? 57.948 22.466 234.941 1.00 130.56 232 TRP A N 1
ATOM 1662 C CA . TRP A 1 346 ? 57.624 21.396 235.878 1.00 130.77 232 TRP A CA 1
ATOM 1663 C C . TRP A 1 346 ? 56.514 20.475 235.338 1.00 130.98 232 TRP A C 1
ATOM 1664 O O . TRP A 1 346 ? 56.363 19.356 235.833 1.00 130.77 232 TRP A O 1
ATOM 1675 N N . MET A 1 347 ? 55.771 20.931 234.300 1.00 124.24 233 MET A N 1
ATOM 1676 C CA . MET A 1 347 ? 54.724 20.161 233.612 1.00 122.07 233 MET A CA 1
ATOM 1677 C C . MET A 1 347 ? 55.373 19.178 232.623 1.00 121.21 233 MET A C 1
ATOM 1678 O O . MET A 1 347 ? 54.933 18.035 232.527 1.00 120.76 233 MET A O 1
ATOM 1683 N N . ALA A 1 348 ? 56.418 19.627 231.895 1.00 114.25 234 ALA A N 1
ATOM 1684 C CA . ALA A 1 348 ? 57.188 18.817 230.950 1.00 112.72 234 ALA A CA 1
ATOM 1685 C C . ALA A 1 348 ? 57.784 17.588 231.651 1.00 114.91 234 ALA A C 1
ATOM 1686 O O . ALA A 1 348 ? 58.046 16.573 231.012 1.00 114.50 234 ALA A O 1
ATOM 1688 N N . CYS A 1 349 ? 57.982 17.697 232.970 1.00 110.49 235 CYS A N 1
ATOM 1689 C CA . CYS A 1 349 ? 58.519 16.666 233.851 1.00 109.86 235 CYS A CA 1
ATOM 1690 C C . CYS A 1 349 ? 57.430 15.660 234.226 1.00 110.59 235 CYS A C 1
ATOM 1691 O O . CYS A 1 349 ? 57.729 14.476 234.391 1.00 109.97 235 CYS A O 1
ATOM 1694 N N . THR A 1 350 ? 56.170 16.132 234.357 1.00 104.79 236 THR A N 1
ATOM 1695 C CA . THR A 1 350 ? 55.000 15.299 234.690 1.00 103.21 236 THR A CA 1
ATOM 1696 C C . THR A 1 350 ? 54.689 14.339 233.531 1.00 102.19 236 THR A C 1
ATOM 1697 O O . THR A 1 350 ? 54.448 13.156 233.775 1.00 101.10 236 THR A O 1
ATOM 1701 N N . VAL A 1 351 ? 54.699 14.866 232.276 1.00 95.03 237 VAL A N 1
ATOM 1702 C CA . VAL A 1 351 ? 54.475 14.118 231.042 1.00 93.16 237 VAL A CA 1
ATOM 1703 C C . VAL A 1 351 ? 55.568 13.049 230.928 1.00 97.59 237 VAL A C 1
ATOM 1704 O O . VAL A 1 351 ? 55.262 11.903 230.591 1.00 98.01 237 VAL A O 1
ATOM 1708 N N . LEU A 1 352 ? 56.825 13.404 231.269 1.00 93.75 238 LEU A N 1
ATOM 1709 C CA . LEU A 1 352 ? 57.934 12.449 231.246 1.00 93.07 238 LEU A CA 1
ATOM 1710 C C . LEU A 1 352 ? 57.790 11.400 232.329 1.00 95.82 238 LEU A C 1
ATOM 1711 O O . LEU A 1 352 ? 57.946 10.216 232.036 1.00 95.39 238 LEU A O 1
ATOM 1716 N N . ALA A 1 353 ? 57.402 11.817 233.551 1.00 92.05 239 ALA A N 1
ATOM 1717 C CA . ALA A 1 353 ? 57.165 10.904 234.672 1.00 91.65 239 ALA A CA 1
ATOM 1718 C C . ALA A 1 353 ? 56.167 9.837 234.244 1.00 94.06 239 ALA A C 1
ATOM 1719 O O . ALA A 1 353 ? 56.508 8.662 234.283 1.00 94.35 239 ALA A O 1
ATOM 1721 N N . VAL A 1 354 ? 55.003 10.251 233.706 1.00 89.01 240 VAL A N 1
ATOM 1722 C CA . VAL A 1 354 ? 53.954 9.363 233.196 1.00 88.29 240 VAL A CA 1
ATOM 1723 C C . VAL A 1 354 ? 54.497 8.386 232.116 1.00 90.99 240 VAL A C 1
ATOM 1724 O O . VAL A 1 354 ? 54.277 7.174 232.218 1.00 90.40 240 VAL A O 1
ATOM 1728 N N . PHE A 1 355 ? 55.248 8.909 231.131 1.00 85.98 241 PHE A N 1
ATOM 1729 C CA . PHE A 1 355 ? 55.829 8.083 230.076 1.00 85.08 241 PHE A CA 1
ATOM 1730 C C . PHE A 1 355 ? 56.823 7.051 230.590 1.00 90.65 241 PHE A C 1
ATOM 1731 O O . PHE A 1 355 ? 56.651 5.864 230.318 1.00 91.72 241 PHE A O 1
ATOM 1739 N N . ILE A 1 356 ? 57.822 7.486 231.370 1.00 86.77 242 ILE A N 1
ATOM 1740 C CA . ILE A 1 356 ? 58.858 6.605 231.900 1.00 86.42 242 ILE A CA 1
ATOM 1741 C C . ILE A 1 356 ? 58.291 5.613 232.930 1.00 90.60 242 ILE A C 1
ATOM 1742 O O . ILE A 1 356 ? 58.663 4.448 232.891 1.00 91.25 242 ILE A O 1
ATOM 1747 N N . ILE A 1 357 ? 57.378 6.040 233.801 1.00 86.63 243 ILE A N 1
ATOM 1748 C CA . ILE A 1 357 ? 56.828 5.143 234.824 1.00 86.68 243 ILE A CA 1
ATOM 1749 C C . ILE A 1 357 ? 55.778 4.162 234.267 1.00 91.78 243 ILE A C 1
ATOM 1750 O O . ILE A 1 357 ? 55.841 2.972 234.580 1.00 91.77 243 ILE A O 1
ATOM 1755 N N . CYS A 1 358 ? 54.808 4.660 233.475 1.00 87.85 244 CYS A N 1
ATOM 1756 C CA . CYS A 1 358 ? 53.651 3.878 233.039 1.00 86.88 244 CYS A CA 1
ATOM 1757 C C . CYS A 1 358 ? 53.790 3.135 231.701 1.00 87.07 244 CYS A C 1
ATOM 1758 O O . CYS A 1 358 ? 53.506 1.927 231.640 1.00 86.48 244 CYS A O 1
ATOM 1761 N N . PHE A 1 359 ? 54.174 3.865 230.634 1.00 80.65 245 PHE A N 1
ATOM 1762 C CA . PHE A 1 359 ? 54.195 3.379 229.254 1.00 78.81 245 PHE A CA 1
ATOM 1763 C C . PHE A 1 359 ? 55.488 2.722 228.784 1.00 82.65 245 PHE A C 1
ATOM 1764 O O . PHE A 1 359 ? 55.403 1.686 228.117 1.00 82.46 245 PHE A O 1
ATOM 1772 N N . VAL A 1 360 ? 56.668 3.298 229.105 1.00 78.61 246 VAL A N 1
ATOM 1773 C CA . VAL A 1 360 ? 57.966 2.736 228.685 1.00 77.68 246 VAL A CA 1
ATOM 1774 C C . VAL A 1 360 ? 58.227 1.316 229.300 1.00 83.12 246 VAL A C 1
ATOM 1775 O O . VAL A 1 360 ? 58.633 0.432 228.539 1.00 82.17 246 VAL A O 1
ATOM 1779 N N . PRO A 1 361 ? 57.960 1.025 230.605 1.00 81.22 247 PRO A N 1
ATOM 1780 C CA . PRO A 1 361 ? 58.205 -0.341 231.101 1.00 81.26 247 PRO A CA 1
ATOM 1781 C C . PRO A 1 361 ? 57.420 -1.392 230.312 1.00 85.13 247 PRO A C 1
ATOM 1782 O O . PRO A 1 361 ? 57.969 -2.430 229.929 1.00 84.47 247 PRO A O 1
ATOM 1786 N N . HIS A 1 362 ? 56.145 -1.089 230.034 1.00 81.25 248 HIS A N 1
ATOM 1787 C CA . HIS A 1 362 ? 55.259 -1.976 229.309 1.00 80.62 248 HIS A CA 1
ATOM 1788 C C . HIS A 1 362 ? 55.682 -2.232 227.866 1.00 81.72 248 HIS A C 1
ATOM 1789 O O . HIS A 1 362 ? 55.624 -3.378 227.430 1.00 81.57 248 HIS A O 1
ATOM 1796 N N . HIS A 1 363 ? 56.115 -1.191 227.133 1.00 75.80 249 HIS A N 1
ATOM 1797 C CA . HIS A 1 363 ? 56.510 -1.340 225.732 1.00 73.88 249 HIS A CA 1
ATOM 1798 C C . HIS A 1 363 ? 57.888 -1.940 225.568 1.00 78.84 249 HIS A C 1
ATOM 1799 O O . HIS A 1 363 ? 58.198 -2.455 224.493 1.00 79.28 249 HIS A O 1
ATOM 1806 N N . VAL A 1 364 ? 58.684 -1.959 226.643 1.00 75.86 250 VAL A N 1
ATOM 1807 C CA . VAL A 1 364 ? 59.978 -2.643 226.654 1.00 75.72 250 VAL A CA 1
ATOM 1808 C C . VAL A 1 364 ? 59.658 -4.178 226.668 1.00 77.68 250 VAL A C 1
ATOM 1809 O O . VAL A 1 364 ? 60.017 -4.892 225.720 1.00 77.57 250 VAL A O 1
ATOM 1813 N N . VAL A 1 365 ? 58.873 -4.617 227.678 1.00 71.63 251 VAL A N 1
ATOM 1814 C CA . VAL A 1 365 ? 58.402 -5.989 227.917 1.00 71.16 251 VAL A CA 1
ATOM 1815 C C . VAL A 1 365 ? 57.505 -6.547 226.783 1.00 75.71 251 VAL A C 1
ATOM 1816 O O . VAL A 1 365 ? 57.632 -7.727 226.466 1.00 76.00 251 VAL A O 1
ATOM 1820 N N . GLN A 1 366 ? 56.588 -5.725 226.202 1.00 71.61 252 GLN A N 1
ATOM 1821 C CA . GLN A 1 366 ? 55.616 -6.139 225.164 1.00 70.37 252 GLN A CA 1
ATOM 1822 C C . GLN A 1 366 ? 56.195 -7.105 224.122 1.00 73.04 252 GLN A C 1
ATOM 1823 O O . GLN A 1 366 ? 55.644 -8.200 223.999 1.00 72.43 252 GLN A O 1
ATOM 1829 N N . LEU A 1 367 ? 57.324 -6.766 223.449 1.00 68.89 253 LEU A N 1
ATOM 1830 C CA . LEU A 1 367 ? 57.914 -7.686 222.464 1.00 68.53 253 LEU A CA 1
ATOM 1831 C C . LEU A 1 367 ? 58.492 -8.990 223.077 1.00 71.91 253 LEU A C 1
ATOM 1832 O O . LEU A 1 367 ? 57.998 -10.054 222.678 1.00 72.04 253 LEU A O 1
ATOM 1837 N N . PRO A 1 368 ? 59.465 -8.977 224.052 1.00 66.52 254 PRO A N 1
ATOM 1838 C CA . PRO A 1 368 ? 59.960 -10.254 224.605 1.00 65.65 254 PRO A CA 1
ATOM 1839 C C . PRO A 1 368 ? 58.862 -11.165 225.148 1.00 69.84 254 PRO A C 1
ATOM 1840 O O . PRO A 1 368 ? 58.927 -12.376 224.962 1.00 69.71 254 PRO A O 1
ATOM 1844 N N . TRP A 1 369 ? 57.827 -10.575 225.763 1.00 66.93 255 TRP A N 1
ATOM 1845 C CA . TRP A 1 369 ? 56.684 -11.308 226.298 1.00 66.86 255 TRP A CA 1
ATOM 1846 C C . TRP A 1 369 ? 55.807 -11.899 225.171 1.00 72.00 255 TRP A C 1
ATOM 1847 O O . TRP A 1 369 ? 55.433 -13.071 225.245 1.00 70.25 255 TRP A O 1
ATOM 1858 N N . THR A 1 370 ? 55.500 -11.096 224.125 1.00 71.14 256 THR A N 1
ATOM 1859 C CA . THR A 1 370 ? 54.714 -11.552 222.968 1.00 71.72 256 THR A CA 1
ATOM 1860 C C . THR A 1 370 ? 55.367 -12.797 222.373 1.00 77.52 256 THR A C 1
ATOM 1861 O O . THR A 1 370 ? 54.685 -13.810 222.180 1.00 77.97 256 THR A O 1
ATOM 1865 N N . LEU A 1 371 ? 56.705 -12.736 222.164 1.00 73.62 257 LEU A N 1
ATOM 1866 C CA . LEU A 1 371 ? 57.508 -13.841 221.644 1.00 72.88 257 LEU A CA 1
ATOM 1867 C C . LEU A 1 371 ? 57.361 -15.077 222.511 1.00 75.14 257 LEU A C 1
ATOM 1868 O O . LEU A 1 371 ? 57.110 -16.152 221.971 1.00 74.79 257 LEU A O 1
ATOM 1873 N N . ALA A 1 372 ? 57.403 -14.906 223.853 1.00 70.74 258 ALA A N 1
ATOM 1874 C CA . ALA A 1 372 ? 57.223 -15.986 224.825 1.00 69.81 258 ALA A CA 1
ATOM 1875 C C . ALA A 1 372 ? 55.851 -16.637 224.679 1.00 73.79 258 ALA A C 1
ATOM 1876 O O . ALA A 1 372 ? 55.765 -17.861 224.738 1.00 73.49 258 ALA A O 1
ATOM 1878 N N . GLU A 1 373 ? 54.796 -15.832 224.426 1.00 71.00 259 GLU A N 1
ATOM 1879 C CA . GLU A 1 373 ? 53.415 -16.304 224.242 1.00 70.67 259 GLU A CA 1
ATOM 1880 C C . GLU A 1 373 ? 53.187 -17.018 222.921 1.00 74.97 259 GLU A C 1
ATOM 1881 O O . GLU A 1 373 ? 52.275 -17.845 222.830 1.00 74.03 259 GLU A O 1
ATOM 1887 N N . LEU A 1 374 ? 54.013 -16.706 221.897 1.00 71.91 260 LEU A N 1
ATOM 1888 C CA . LEU A 1 374 ? 53.940 -17.338 220.577 1.00 71.46 260 LEU A CA 1
ATOM 1889 C C . LEU A 1 374 ? 54.840 -18.612 220.465 1.00 80.42 260 LEU A C 1
ATOM 1890 O O . LEU A 1 374 ? 54.884 -19.252 219.416 1.00 78.64 260 LEU A O 1
ATOM 1895 N N . GLY A 1 375 ? 55.513 -18.959 221.572 1.00 82.45 261 GLY A N 1
ATOM 1896 C CA . GLY A 1 375 ? 56.356 -20.143 221.733 1.00 84.46 261 GLY A CA 1
ATOM 1897 C C . GLY A 1 375 ? 57.801 -20.012 221.302 1.00 94.15 261 GLY A C 1
ATOM 1898 O O . GLY A 1 375 ? 58.482 -21.029 221.142 1.00 94.57 261 GLY A O 1
ATOM 1899 N N . PHE A 1 376 ? 58.284 -18.770 221.114 1.00 94.41 262 PHE A N 1
ATOM 1900 C CA . PHE A 1 376 ? 59.640 -18.479 220.625 1.00 95.78 262 PHE A CA 1
ATOM 1901 C C . PHE A 1 376 ? 60.727 -18.461 221.715 1.00 104.50 262 PHE A C 1
ATOM 1902 O O . PHE A 1 376 ? 61.872 -18.097 221.406 1.00 104.80 262 PHE A O 1
ATOM 1910 N N . GLN A 1 377 ? 60.390 -18.811 222.982 1.00 103.47 263 GLN A N 1
ATOM 1911 C CA . GLN A 1 377 ? 61.386 -18.779 224.069 1.00 104.96 263 GLN A CA 1
ATOM 1912 C C . GLN A 1 377 ? 61.332 -20.022 224.965 1.00 112.76 263 GLN A C 1
ATOM 1913 O O 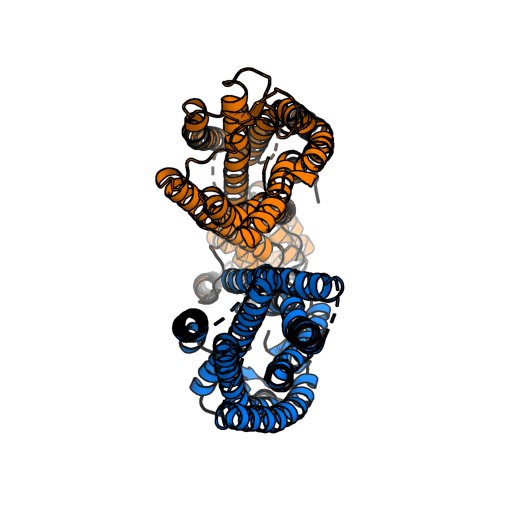. GLN A 1 377 ? 60.449 -20.861 224.794 1.00 113.41 263 GLN A O 1
ATOM 1919 N N . ASP A 1 378 ? 62.288 -20.141 225.911 1.00 111.26 264 ASP A N 1
ATOM 1920 C CA . ASP A 1 378 ? 62.375 -21.242 226.880 1.00 112.18 264 ASP A CA 1
ATOM 1921 C C . ASP A 1 378 ? 61.410 -21.015 228.055 1.00 118.57 264 ASP A C 1
ATOM 1922 O O . ASP A 1 378 ? 60.936 -19.889 228.232 1.00 119.54 264 ASP A O 1
ATOM 1927 N N . SER A 1 379 ? 61.122 -22.070 228.855 1.00 115.36 265 SER A N 1
ATOM 1928 C CA . SER A 1 379 ? 60.213 -21.992 230.013 1.00 115.30 265 SER A CA 1
ATOM 1929 C C . SER A 1 379 ? 60.718 -21.057 231.130 1.00 118.31 265 SER A C 1
ATOM 1930 O O . SER A 1 379 ? 59.903 -20.447 231.837 1.00 117.18 265 SER A O 1
ATOM 1933 N N . LYS A 1 380 ? 62.058 -20.961 231.285 1.00 114.76 266 LYS A N 1
ATOM 1934 C CA . LYS A 1 380 ? 62.701 -20.109 232.288 1.00 114.48 266 LYS A CA 1
ATOM 1935 C C . LYS A 1 380 ? 62.486 -18.628 231.958 1.00 116.72 266 LYS A C 1
ATOM 1936 O O . LYS A 1 380 ? 62.092 -17.866 232.846 1.00 116.56 266 LYS A O 1
ATOM 1938 N N . PHE A 1 381 ? 62.703 -18.236 230.673 1.00 111.36 267 PHE A N 1
ATOM 1939 C CA . PHE A 1 381 ? 62.475 -16.873 230.169 1.00 109.96 267 PHE A CA 1
ATOM 1940 C C . PHE A 1 381 ? 60.977 -16.570 230.223 1.00 110.33 267 PHE A C 1
ATOM 1941 O O . PHE A 1 381 ? 60.590 -15.471 230.631 1.00 109.56 267 PHE A O 1
ATOM 1949 N N . HIS A 1 382 ? 60.150 -17.546 229.782 1.00 104.44 268 HIS A N 1
ATOM 1950 C CA . HIS A 1 382 ? 58.701 -17.459 229.761 1.00 103.42 268 HIS A CA 1
ATOM 1951 C C . HIS A 1 382 ? 58.182 -16.917 231.089 1.00 104.32 268 HIS A C 1
ATOM 1952 O O . HIS A 1 382 ? 57.519 -15.881 231.086 1.00 104.10 268 HIS A O 1
ATOM 1959 N N . GLN A 1 383 ? 58.532 -17.578 232.217 1.00 98.12 269 GLN A N 1
ATOM 1960 C CA . GLN A 1 383 ? 58.097 -17.183 233.559 1.00 96.44 269 GLN A CA 1
ATOM 1961 C C . GLN A 1 383 ? 58.605 -15.806 233.975 1.00 96.28 269 GLN A C 1
ATOM 1962 O O . GLN A 1 383 ? 57.824 -15.007 234.493 1.00 95.52 269 GLN A O 1
ATOM 1968 N N . ALA A 1 384 ? 59.890 -15.517 233.708 1.00 90.21 270 ALA A N 1
ATOM 1969 C CA . ALA A 1 384 ? 60.533 -14.239 234.026 1.00 89.09 270 ALA A CA 1
ATOM 1970 C C . ALA A 1 384 ? 59.824 -13.055 233.363 1.00 91.62 270 ALA A C 1
ATOM 1971 O O . ALA A 1 384 ? 59.440 -12.103 234.052 1.00 90.74 270 ALA A O 1
ATOM 1973 N N . ILE A 1 385 ? 59.620 -13.143 232.029 1.00 87.14 271 ILE A N 1
ATOM 1974 C CA . ILE A 1 385 ? 58.985 -12.103 231.228 1.00 85.78 271 ILE A CA 1
ATOM 1975 C C . ILE A 1 385 ? 57.467 -11.995 231.512 1.00 90.43 271 ILE A C 1
ATOM 1976 O O . ILE A 1 385 ? 56.935 -10.887 231.469 1.00 90.79 271 ILE A O 1
ATOM 1981 N N . ASN A 1 386 ? 56.789 -13.117 231.841 1.00 86.09 272 ASN A N 1
ATOM 1982 C CA . ASN A 1 386 ? 55.365 -13.106 232.161 1.00 85.36 272 ASN A CA 1
ATOM 1983 C C . ASN A 1 386 ? 55.112 -12.415 233.488 1.00 90.33 272 ASN A C 1
ATOM 1984 O O . ASN A 1 386 ? 54.119 -11.706 233.616 1.00 90.65 272 ASN A O 1
ATOM 1989 N N . ASP A 1 387 ? 56.013 -12.592 234.465 1.00 86.91 273 ASP A N 1
ATOM 1990 C CA . ASP A 1 387 ? 55.881 -11.950 235.773 1.00 86.91 273 ASP A CA 1
ATOM 1991 C C . ASP A 1 387 ? 56.111 -10.443 235.646 1.00 86.59 273 ASP A C 1
ATOM 1992 O O . ASP A 1 387 ? 55.355 -9.649 236.218 1.00 85.00 273 ASP A O 1
ATOM 1997 N N . ALA A 1 388 ? 57.128 -10.062 234.844 1.00 81.61 274 ALA A N 1
ATOM 1998 C CA . ALA A 1 388 ? 57.485 -8.677 234.533 1.00 80.65 274 ALA A CA 1
ATOM 1999 C C . ALA A 1 388 ? 56.305 -8.009 233.838 1.00 84.90 274 ALA A C 1
ATOM 2000 O O . ALA A 1 388 ? 56.005 -6.844 234.120 1.00 85.30 274 ALA A O 1
ATOM 2002 N N . HIS A 1 389 ? 55.611 -8.779 232.957 1.00 79.71 275 HIS A N 1
ATOM 2003 C CA . HIS A 1 389 ? 54.443 -8.351 232.208 1.00 78.31 275 HIS A CA 1
ATOM 2004 C C . HIS A 1 389 ? 53.292 -7.960 233.145 1.00 82.17 275 HIS A C 1
ATOM 2005 O O . HIS A 1 389 ? 52.626 -6.953 232.885 1.00 82.49 275 HIS A O 1
ATOM 2012 N N . GLN A 1 390 ? 53.092 -8.716 234.257 1.00 77.74 276 GLN A N 1
ATOM 2013 C CA . GLN A 1 390 ? 52.057 -8.411 235.257 1.00 76.65 276 GLN A CA 1
ATOM 2014 C C . GLN A 1 390 ? 52.344 -7.070 235.946 1.00 80.59 276 GLN A C 1
ATOM 2015 O O . GLN A 1 390 ? 51.413 -6.311 236.209 1.00 80.66 276 GLN A O 1
ATOM 2021 N N . VAL A 1 391 ? 53.633 -6.776 236.209 1.00 76.74 277 VAL A N 1
ATOM 2022 C CA . VAL A 1 391 ? 54.110 -5.558 236.872 1.00 76.27 277 VAL A CA 1
ATOM 2023 C C . VAL A 1 391 ? 53.867 -4.351 235.987 1.00 81.45 277 VAL A C 1
ATOM 2024 O O . VAL A 1 391 ? 53.325 -3.344 236.459 1.00 80.81 277 VAL A O 1
ATOM 2028 N N . THR A 1 392 ? 54.279 -4.458 234.700 1.00 79.25 278 THR A N 1
ATOM 2029 C CA . THR A 1 392 ? 54.155 -3.398 233.683 1.00 78.90 278 THR A CA 1
ATOM 2030 C C . THR A 1 392 ? 52.704 -3.082 233.332 1.00 81.12 278 THR A C 1
ATOM 2031 O O . THR A 1 392 ? 52.418 -1.940 232.971 1.00 80.65 278 THR A O 1
ATOM 2035 N N . LEU A 1 393 ? 51.805 -4.096 233.427 1.00 76.80 279 LEU A N 1
ATOM 2036 C CA . LEU A 1 393 ? 50.364 -3.985 233.206 1.00 76.64 279 LEU A CA 1
ATOM 2037 C C . LEU A 1 393 ? 49.755 -3.153 234.340 1.00 83.19 279 LEU A C 1
ATOM 2038 O O . LEU A 1 393 ? 48.902 -2.293 234.081 1.00 82.74 279 LEU A O 1
ATOM 2043 N N . CYS A 1 394 ? 50.240 -3.385 235.590 1.00 81.83 280 CYS A N 1
ATOM 2044 C CA . CYS A 1 394 ? 49.873 -2.645 236.801 1.00 82.54 280 CYS A CA 1
ATOM 2045 C C . CYS A 1 394 ? 50.402 -1.224 236.677 1.00 88.56 280 CYS A C 1
ATOM 2046 O O . CYS A 1 394 ? 49.641 -0.278 236.891 1.00 88.99 280 CYS A O 1
ATOM 2049 N N . LEU A 1 395 ? 51.684 -1.071 236.267 1.00 85.72 281 LEU A N 1
ATOM 2050 C CA . LEU A 1 395 ? 52.303 0.238 236.046 1.00 85.92 281 LEU A CA 1
ATOM 2051 C C . LEU A 1 395 ? 51.596 1.069 234.954 1.00 91.25 281 LEU A C 1
ATOM 2052 O O . LEU A 1 395 ? 51.582 2.293 235.043 1.00 92.23 281 LEU A O 1
ATOM 2057 N N . LEU A 1 396 ? 50.990 0.408 233.954 1.00 86.68 282 LEU A N 1
ATOM 2058 C CA . LEU A 1 396 ? 50.268 1.057 232.857 1.00 86.02 282 LEU A CA 1
ATOM 2059 C C . LEU A 1 396 ? 48.951 1.630 233.358 1.00 90.41 282 LEU A C 1
ATOM 2060 O O . LEU A 1 396 ? 48.448 2.632 232.821 1.00 89.46 282 LEU A O 1
ATOM 2065 N N . SER A 1 397 ? 48.397 0.976 234.395 1.00 87.39 283 SER A N 1
ATOM 2066 C CA . SER A 1 397 ? 47.142 1.360 235.025 1.00 86.96 283 SER A CA 1
ATOM 2067 C C . SER A 1 397 ? 47.315 2.528 235.960 1.00 89.08 283 SER A C 1
ATOM 2068 O O . SER A 1 397 ? 46.329 3.220 236.219 1.00 88.64 283 SER A O 1
ATOM 2071 N N . THR A 1 398 ? 48.568 2.798 236.423 1.00 84.47 284 THR A N 1
ATOM 2072 C CA . THR A 1 398 ? 48.844 3.934 237.314 1.00 83.59 284 THR A CA 1
ATOM 2073 C C . THR A 1 398 ? 48.712 5.253 236.581 1.00 88.82 284 THR A C 1
ATOM 2074 O O . THR A 1 398 ? 48.551 6.283 237.228 1.00 89.16 284 THR A O 1
ATOM 2078 N N . ASN A 1 399 ? 48.732 5.222 235.236 1.00 85.98 285 ASN A N 1
ATOM 2079 C CA . ASN A 1 399 ? 48.539 6.400 234.388 1.00 86.01 285 ASN A CA 1
ATOM 2080 C C . ASN A 1 399 ? 47.157 7.071 234.626 1.00 90.85 285 ASN A C 1
ATOM 2081 O O . ASN A 1 399 ? 47.048 8.273 234.431 1.00 90.74 285 ASN A O 1
ATOM 2086 N N . CYS A 1 400 ? 46.123 6.298 235.054 1.00 88.12 286 CYS A N 1
ATOM 2087 C CA . CYS A 1 400 ? 44.767 6.776 235.382 1.00 88.45 286 CYS A CA 1
ATOM 2088 C C . CYS A 1 400 ? 44.785 7.691 236.587 1.00 92.08 286 CYS A C 1
ATOM 2089 O O . CYS A 1 400 ? 43.952 8.587 236.711 1.00 90.72 286 CYS A O 1
ATOM 2092 N N . VAL A 1 401 ? 45.692 7.384 237.515 1.00 89.75 287 VAL A N 1
ATOM 2093 C CA . VAL A 1 401 ? 45.890 8.044 238.797 1.00 89.77 287 VAL A CA 1
ATOM 2094 C C . VAL A 1 401 ? 46.973 9.132 238.669 1.00 93.85 287 VAL A C 1
ATOM 2095 O O . VAL A 1 401 ? 46.878 10.168 239.324 1.00 94.40 287 VAL A O 1
ATOM 2099 N N . LEU A 1 402 ? 47.953 8.933 237.792 1.00 89.26 288 LEU A N 1
ATOM 2100 C CA . LEU A 1 402 ? 49.034 9.889 237.646 1.00 88.84 288 LEU A CA 1
ATOM 2101 C C . LEU A 1 402 ? 48.798 10.992 236.622 1.00 94.17 288 LEU A C 1
ATOM 2102 O O . LEU A 1 402 ? 49.361 12.063 236.799 1.00 94.62 288 LEU A O 1
ATOM 2107 N N . ASN A 1 403 ? 48.026 10.758 235.547 1.00 91.23 289 ASN A N 1
ATOM 2108 C CA . ASN A 1 403 ? 47.849 11.811 234.546 1.00 91.16 289 ASN A CA 1
ATOM 2109 C C . ASN A 1 403 ? 46.874 12.946 235.000 1.00 96.82 289 ASN A C 1
ATOM 2110 O O . ASN A 1 403 ? 47.101 14.056 234.516 1.00 96.22 289 ASN A O 1
ATOM 2115 N N . PRO A 1 404 ? 45.864 12.790 235.927 1.00 94.25 290 PRO A N 1
ATOM 2116 C CA . PRO A 1 404 ? 45.050 13.967 236.322 1.00 94.24 290 PRO A CA 1
ATOM 2117 C C . PRO A 1 404 ? 45.883 15.066 237.001 1.00 99.76 290 PRO A C 1
ATOM 2118 O O . PRO A 1 404 ? 45.447 16.212 237.064 1.00 100.31 290 PRO A O 1
ATOM 2122 N N . VAL A 1 405 ? 47.109 14.712 237.451 1.00 95.65 291 VAL A N 1
ATOM 2123 C CA . VAL A 1 405 ? 48.125 15.553 238.084 1.00 94.76 291 VAL A CA 1
ATOM 2124 C C . VAL A 1 405 ? 48.562 16.671 237.134 1.00 101.28 291 VAL A C 1
ATOM 2125 O O . VAL A 1 405 ? 49.030 17.705 237.588 1.00 100.56 291 VAL A O 1
ATOM 2129 N N . ILE A 1 406 ? 48.370 16.486 235.823 1.00 101.52 292 ILE A N 1
ATOM 2130 C CA . ILE A 1 406 ? 48.725 17.492 234.816 1.00 103.15 292 ILE A CA 1
ATOM 2131 C C . ILE A 1 406 ? 47.797 18.712 234.872 1.00 110.94 292 ILE A C 1
ATOM 2132 O O . ILE A 1 406 ? 48.211 19.795 234.461 1.00 110.90 292 ILE A O 1
ATOM 2137 N N . TYR A 1 407 ? 46.544 18.527 235.364 1.00 110.23 293 TYR A N 1
ATOM 2138 C CA . TYR A 1 407 ? 45.518 19.569 235.485 1.00 111.51 293 TYR A CA 1
ATOM 2139 C C . TYR A 1 407 ? 45.964 20.758 236.317 1.00 117.33 293 TYR A C 1
ATOM 2140 O O . TYR A 1 407 ? 45.611 21.883 235.985 1.00 117.65 293 TYR A O 1
ATOM 2149 N N . CYS A 1 408 ? 46.709 20.518 237.406 1.00 114.33 294 CYS A N 1
ATOM 2150 C CA . CYS A 1 408 ? 47.190 21.586 238.277 1.00 114.33 294 CYS A CA 1
ATOM 2151 C C . CYS A 1 408 ? 48.428 22.280 237.706 1.00 120.20 294 CYS A C 1
ATOM 2152 O O . CYS A 1 408 ? 48.504 23.510 237.749 1.00 119.40 294 CYS A O 1
ATOM 2155 N N . PHE A 1 409 ? 49.378 21.500 237.136 1.00 119.08 295 PHE A N 1
ATOM 2156 C CA . PHE A 1 409 ? 50.615 22.020 236.532 1.00 119.96 295 PHE A CA 1
ATOM 2157 C C . PHE A 1 409 ? 50.360 22.869 235.258 1.00 125.43 295 PHE A C 1
ATOM 2158 O O . PHE A 1 409 ? 51.312 23.201 234.541 1.00 125.75 295 PHE A O 1
ATOM 2166 N N . LEU A 1 410 ? 49.084 23.253 235.014 1.00 122.11 296 LEU A N 1
ATOM 2167 C CA . LEU A 1 410 ? 48.657 24.107 233.908 1.00 122.15 296 LEU A CA 1
ATOM 2168 C C . LEU A 1 410 ? 47.383 24.906 234.211 1.00 127.03 296 LEU A C 1
ATOM 2169 O O . LEU A 1 410 ? 47.269 26.044 233.752 1.00 127.20 296 LEU A O 1
ATOM 2174 N N . THR A 1 411 ? 46.437 24.332 234.976 1.00 123.39 297 THR A N 1
ATOM 2175 C CA . THR A 1 411 ? 45.193 25.019 235.341 1.00 147.93 297 THR A CA 1
ATOM 2176 C C . THR A 1 411 ? 44.920 24.929 236.844 1.00 161.89 297 THR A C 1
ATOM 2177 O O . THR A 1 411 ? 45.647 25.521 237.643 1.00 116.43 297 THR A O 1
ATOM 2179 N N . SER B 1 9 ? 72.432 28.882 204.723 1.00 152.11 7 SER B N 1
ATOM 2180 C CA . SER B 1 9 ? 73.038 27.706 204.102 1.00 152.03 7 SER B CA 1
ATOM 2181 C C . SER B 1 9 ? 72.012 26.565 203.971 1.00 155.95 7 SER B C 1
ATOM 2182 O O . SER B 1 9 ? 71.617 26.207 202.857 1.00 155.47 7 SER B O 1
ATOM 2184 N N . HIS B 1 10 ? 71.578 26.021 205.127 1.00 152.30 8 HIS B N 1
ATOM 2185 C CA . HIS B 1 10 ? 70.604 24.940 205.308 1.00 151.71 8 HIS B CA 1
ATOM 2186 C C . HIS B 1 10 ? 70.222 24.885 206.803 1.00 153.23 8 HIS B C 1
ATOM 2187 O O . HIS B 1 10 ? 70.840 25.582 207.619 1.00 152.72 8 HIS B O 1
ATOM 2194 N N . MET B 1 11 ? 69.211 24.071 207.165 1.00 147.83 9 MET B N 1
ATOM 2195 C CA . MET B 1 11 ? 68.802 23.929 208.565 1.00 146.43 9 MET B CA 1
ATOM 2196 C C . MET B 1 11 ? 69.851 23.121 209.357 1.00 146.85 9 MET B C 1
ATOM 2197 O O . MET B 1 11 ? 70.557 23.715 210.176 1.00 146.89 9 MET B O 1
ATOM 2199 N N . ASP B 1 12 ? 69.995 21.793 209.065 1.00 139.52 10 ASP B N 1
ATOM 2200 C CA . ASP B 1 12 ? 70.943 20.851 209.699 1.00 137.10 10 ASP B CA 1
ATOM 2201 C C . ASP B 1 12 ? 72.422 21.124 209.408 1.00 135.94 10 ASP B C 1
ATOM 2202 O O . ASP B 1 12 ? 73.294 20.460 209.980 1.00 134.66 10 ASP B O 1
ATOM 2204 N N . SER B 1 13 ? 72.684 22.078 208.493 1.00 129.49 11 SER B N 1
ATOM 2205 C CA . SER B 1 13 ? 73.979 22.540 207.990 1.00 127.46 11 SER B CA 1
ATOM 2206 C C . SER B 1 13 ? 75.168 22.395 208.982 1.00 124.27 11 SER B C 1
ATOM 2207 O O . SER B 1 13 ? 76.115 21.660 208.682 1.00 124.58 11 SER B O 1
ATOM 2210 N N . GLU B 1 14 ? 75.089 23.046 210.160 1.00 113.29 12 GLU B N 1
ATOM 2211 C CA . GLU B 1 14 ? 76.154 23.086 211.161 1.00 109.33 12 GLU B CA 1
ATOM 2212 C C . GLU B 1 14 ? 76.989 21.779 211.258 1.00 102.07 12 GLU B C 1
ATOM 2213 O O . GLU B 1 14 ? 78.190 21.807 210.960 1.00 101.22 12 GLU B O 1
ATOM 2219 N N . PHE B 1 15 ? 76.351 20.643 211.582 1.00 90.15 13 PHE B N 1
ATOM 2220 C CA . PHE B 1 15 ? 77.081 19.403 211.800 1.00 85.81 13 PHE B CA 1
ATOM 2221 C C . PHE B 1 15 ? 77.268 18.548 210.570 1.00 82.84 13 PHE B C 1
ATOM 2222 O O . PHE B 1 15 ? 78.231 17.781 210.537 1.00 81.87 13 PHE B O 1
ATOM 2230 N N . ARG B 1 16 ? 76.379 18.662 209.567 1.00 75.15 14 ARG B N 1
ATOM 2231 C CA . ARG B 1 16 ? 76.478 17.834 208.367 1.00 73.30 14 ARG B CA 1
ATOM 2232 C C . ARG B 1 16 ? 77.821 17.959 207.679 1.00 76.72 14 ARG B C 1
ATOM 2233 O O . ARG B 1 16 ? 78.350 16.942 207.253 1.00 76.63 14 ARG B O 1
ATOM 2241 N N . TYR B 1 17 ? 78.415 19.175 207.661 1.00 73.60 15 TYR B N 1
ATOM 2242 C CA . TYR B 1 17 ? 79.714 19.445 207.034 1.00 73.25 15 TYR B CA 1
ATOM 2243 C C . TYR B 1 17 ? 80.863 18.800 207.796 1.00 77.95 15 TYR B C 1
ATOM 2244 O O . TYR B 1 17 ? 81.983 18.782 207.293 1.00 78.15 15 TYR B O 1
ATOM 2253 N N . THR B 1 18 ? 80.585 18.264 208.999 1.00 75.25 16 THR B N 1
ATOM 2254 C CA . THR B 1 18 ? 81.568 17.576 209.847 1.00 75.86 16 THR B CA 1
ATOM 2255 C C . THR B 1 18 ? 81.282 16.064 209.869 1.00 81.30 16 THR B C 1
ATOM 2256 O O . THR B 1 18 ? 82.223 15.266 209.787 1.00 82.67 16 THR B O 1
ATOM 2260 N N . LEU B 1 19 ? 79.976 15.689 209.958 1.00 74.96 17 LEU B N 1
ATOM 2261 C CA . LEU B 1 19 ? 79.436 14.330 209.985 1.00 72.80 17 LEU B CA 1
ATOM 2262 C C . LEU B 1 19 ? 79.865 13.539 208.768 1.00 73.70 17 LEU B C 1
ATOM 2263 O O . LEU B 1 19 ? 80.660 12.603 208.903 1.00 72.47 17 LEU B O 1
ATOM 2268 N N . PHE B 1 20 ? 79.372 13.935 207.577 1.00 69.76 18 PHE B N 1
ATOM 2269 C CA . PHE B 1 20 ? 79.656 13.223 206.320 1.00 69.53 18 PHE B CA 1
ATOM 2270 C C . PHE B 1 20 ? 81.143 13.087 206.005 1.00 72.72 18 PHE B C 1
ATOM 2271 O O . PHE B 1 20 ? 81.537 11.975 205.698 1.00 72.11 18 PHE B O 1
ATOM 2279 N N . PRO B 1 21 ? 82.024 14.091 206.148 1.00 70.46 19 PRO B N 1
ATOM 2280 C CA . PRO B 1 21 ? 83.445 13.826 205.857 1.00 71.09 19 PRO B CA 1
ATOM 2281 C C . PRO B 1 21 ? 84.073 12.735 206.739 1.00 76.18 19 PRO B C 1
ATOM 2282 O O . PRO B 1 21 ? 84.917 12.000 206.242 1.00 74.42 19 PRO B O 1
ATOM 2286 N N . ILE B 1 22 ? 83.630 12.588 208.020 1.00 74.79 20 ILE B N 1
ATOM 2287 C CA . ILE B 1 22 ? 84.165 11.554 208.929 1.00 74.98 20 ILE B CA 1
ATOM 2288 C C . ILE B 1 22 ? 83.485 10.202 208.657 1.00 78.61 20 ILE B C 1
ATOM 2289 O O . ILE B 1 22 ? 84.171 9.213 208.382 1.00 78.89 20 ILE B O 1
ATOM 2294 N N . VAL B 1 23 ? 82.141 10.168 208.754 1.00 73.30 21 VAL B N 1
ATOM 2295 C CA . VAL B 1 23 ? 81.329 8.973 208.547 1.00 72.13 21 VAL B CA 1
ATOM 2296 C C . VAL B 1 23 ? 81.643 8.305 207.190 1.00 76.87 21 VAL B C 1
ATOM 2297 O O . VAL B 1 23 ? 81.933 7.109 207.154 1.00 77.37 21 VAL B O 1
ATOM 2301 N N . TYR B 1 24 ? 81.618 9.092 206.095 1.00 72.43 22 TYR B N 1
ATOM 2302 C CA . TYR B 1 24 ? 81.844 8.615 204.739 1.00 72.27 22 TYR B CA 1
ATOM 2303 C C . TYR B 1 24 ? 83.277 8.238 204.478 1.00 79.81 22 TYR B C 1
ATOM 2304 O O . TYR B 1 24 ? 83.550 7.522 203.508 1.00 81.31 22 TYR B O 1
ATOM 2313 N N . SER B 1 25 ? 84.201 8.691 205.337 1.00 76.95 23 SER B N 1
ATOM 2314 C CA . SER B 1 25 ? 85.615 8.339 205.197 1.00 76.60 23 SER B CA 1
ATOM 2315 C C . SER B 1 25 ? 85.830 6.911 205.698 1.00 79.26 23 SER B C 1
ATOM 2316 O O . SER B 1 25 ? 86.449 6.102 204.998 1.00 78.99 23 SER B O 1
ATOM 2319 N N . ILE B 1 26 ? 85.268 6.600 206.890 1.00 74.63 24 ILE B N 1
ATOM 2320 C CA . ILE B 1 26 ? 85.306 5.283 207.541 1.00 74.06 24 ILE B CA 1
ATOM 2321 C C . ILE B 1 26 ? 84.682 4.256 206.576 1.00 77.21 24 ILE B C 1
ATOM 2322 O O . ILE B 1 26 ? 85.334 3.266 206.218 1.00 75.72 24 ILE B O 1
ATOM 2327 N N . ILE B 1 27 ? 83.434 4.563 206.113 1.00 73.36 25 ILE B N 1
ATOM 2328 C CA . ILE B 1 27 ? 82.628 3.776 205.176 1.00 72.24 25 ILE B CA 1
ATOM 2329 C C . ILE B 1 27 ? 83.384 3.521 203.889 1.00 76.85 25 ILE B C 1
ATOM 2330 O O . ILE B 1 27 ? 83.357 2.402 203.386 1.00 77.01 25 ILE B O 1
ATOM 2335 N N . PHE B 1 28 ? 84.062 4.541 203.360 1.00 73.81 26 PHE B N 1
ATOM 2336 C CA . PHE B 1 28 ? 84.794 4.349 202.128 1.00 74.12 26 PHE B CA 1
ATOM 2337 C C . PHE B 1 28 ? 85.849 3.283 202.279 1.00 82.86 26 PHE B C 1
ATOM 2338 O O . PHE B 1 28 ? 85.896 2.352 201.480 1.00 82.74 26 PHE B O 1
ATOM 2346 N N . VAL B 1 29 ? 86.666 3.401 203.327 1.00 82.66 27 VAL B N 1
ATOM 2347 C CA . VAL B 1 29 ? 87.771 2.486 203.568 1.00 83.14 27 VAL B CA 1
ATOM 2348 C C . VAL B 1 29 ? 87.244 1.091 203.960 1.00 86.79 27 VAL B C 1
ATOM 2349 O O . VAL B 1 29 ? 87.645 0.135 203.302 1.00 88.12 27 VAL B O 1
ATOM 2353 N N . LEU B 1 30 ? 86.301 0.973 204.933 1.00 80.90 28 LEU B N 1
ATOM 2354 C CA . LEU B 1 30 ? 85.725 -0.335 205.317 1.00 79.25 28 LEU B CA 1
ATOM 2355 C C . LEU B 1 30 ? 84.993 -1.027 204.150 1.00 82.03 28 LEU B C 1
ATOM 2356 O O . LEU B 1 30 ? 85.295 -2.176 203.848 1.00 81.40 28 LEU B O 1
ATOM 2361 N N . GLY B 1 31 ? 84.090 -0.301 203.490 1.00 77.96 29 GLY B N 1
ATOM 2362 C CA . GLY B 1 31 ? 83.316 -0.776 202.348 1.00 77.48 29 GLY B CA 1
ATOM 2363 C C . GLY B 1 31 ? 84.132 -1.216 201.146 1.00 81.20 29 GLY B C 1
ATOM 2364 O O . GLY B 1 31 ? 83.704 -2.121 200.428 1.00 80.98 29 GLY B O 1
ATOM 2365 N N . VAL B 1 32 ? 85.297 -0.581 200.895 1.00 77.49 30 VAL B N 1
ATOM 2366 C CA . VAL B 1 32 ? 86.155 -0.965 199.768 1.00 77.64 30 VAL B CA 1
ATOM 2367 C C . VAL B 1 32 ? 86.918 -2.259 200.132 1.00 83.25 30 VAL B C 1
ATOM 2368 O O . VAL B 1 32 ? 87.108 -3.119 199.272 1.00 82.82 30 VAL B O 1
ATOM 2372 N N . ILE B 1 33 ? 87.285 -2.416 201.420 1.00 81.66 31 ILE B N 1
ATOM 2373 C CA . ILE B 1 33 ? 87.946 -3.605 201.975 1.00 82.47 31 ILE B CA 1
ATOM 2374 C C . ILE B 1 33 ? 86.945 -4.786 201.980 1.00 88.46 31 ILE B C 1
ATOM 2375 O O . ILE B 1 33 ? 87.226 -5.816 201.366 1.00 88.80 31 ILE B O 1
ATOM 2380 N N . ALA B 1 34 ? 85.766 -4.607 202.641 1.00 85.16 32 ALA B N 1
ATOM 2381 C CA . ALA B 1 34 ? 84.695 -5.603 202.751 1.00 84.94 32 ALA B CA 1
ATOM 2382 C C . ALA B 1 34 ? 84.170 -6.108 201.406 1.00 89.92 32 ALA B C 1
ATOM 2383 O O . ALA B 1 34 ? 84.092 -7.313 201.238 1.00 89.90 32 ALA B O 1
ATOM 2385 N N . ASN B 1 35 ? 83.841 -5.214 200.452 1.00 87.42 33 ASN B N 1
ATOM 2386 C CA . ASN B 1 35 ? 83.330 -5.622 199.140 1.00 88.01 33 ASN B CA 1
ATOM 2387 C C . ASN B 1 35 ? 84.425 -6.124 198.205 1.00 96.06 33 ASN B C 1
ATOM 2388 O O . ASN B 1 35 ? 84.141 -6.893 197.287 1.00 95.32 33 ASN B O 1
ATOM 2393 N N . GLY B 1 36 ? 85.661 -5.698 198.450 1.00 96.49 34 GLY B N 1
ATOM 2394 C CA . GLY B 1 36 ? 86.810 -6.126 197.659 1.00 98.20 34 GLY B CA 1
ATOM 2395 C C . GLY B 1 36 ? 87.206 -7.547 198.009 1.00 106.04 34 GLY B C 1
ATOM 2396 O O . GLY B 1 36 ? 87.509 -8.356 197.120 1.00 105.54 34 GLY B O 1
ATOM 2397 N N . TYR B 1 37 ? 87.183 -7.850 199.327 1.00 105.28 35 TYR B N 1
ATOM 2398 C CA . TYR B 1 37 ? 87.479 -9.160 199.900 1.00 106.79 35 TYR B CA 1
ATOM 2399 C C . TYR B 1 37 ? 86.374 -10.147 199.540 1.00 111.84 35 TYR B C 1
ATOM 2400 O O . TYR B 1 37 ? 86.630 -11.342 199.417 1.00 111.60 35 TYR B O 1
ATOM 2409 N N . VAL B 1 38 ? 85.138 -9.639 199.431 1.00 109.00 36 VAL B N 1
ATOM 2410 C CA . VAL B 1 38 ? 83.931 -10.377 199.078 1.00 108.70 36 VAL B CA 1
ATOM 2411 C C . VAL B 1 38 ? 84.029 -10.848 197.614 1.00 113.25 36 VAL B C 1
ATOM 2412 O O . VAL B 1 38 ? 83.581 -11.949 197.297 1.00 112.84 36 VAL B O 1
ATOM 2416 N N . LEU B 1 39 ? 84.696 -10.050 196.756 1.00 110.87 37 LEU B N 1
ATOM 2417 C CA . LEU B 1 39 ? 84.964 -10.398 195.362 1.00 111.34 37 LEU B CA 1
ATOM 2418 C C . LEU B 1 39 ? 86.127 -11.412 195.271 1.00 120.24 37 LEU B C 1
ATOM 2419 O O . LEU B 1 39 ? 86.346 -11.991 194.205 1.00 119.61 37 LEU B O 1
ATOM 2424 N N . TRP B 1 40 ? 86.862 -11.627 196.396 1.00 121.00 38 TRP B N 1
ATOM 2425 C CA . TRP B 1 40 ? 87.923 -12.635 196.524 1.00 122.99 38 TRP B CA 1
ATOM 2426 C C . TRP B 1 40 ? 87.255 -13.947 196.956 1.00 126.09 38 TRP B C 1
ATOM 2427 O O . TRP B 1 40 ? 87.598 -15.003 196.427 1.00 125.59 38 TRP B O 1
ATOM 2438 N N . VAL B 1 41 ? 86.291 -13.862 197.913 1.00 122.08 39 VAL B N 1
ATOM 2439 C CA . VAL B 1 41 ? 85.467 -14.968 198.416 1.00 121.28 39 VAL B CA 1
ATOM 2440 C C . VAL B 1 41 ? 84.627 -15.497 197.253 1.00 126.36 39 VAL B C 1
ATOM 2441 O O . VAL B 1 41 ? 84.581 -16.706 197.055 1.00 126.09 39 VAL B O 1
ATOM 2445 N N . PHE B 1 42 ? 84.024 -14.600 196.452 1.00 124.21 40 PHE B N 1
ATOM 2446 C CA . PHE B 1 42 ? 83.248 -15.008 195.286 1.00 125.10 40 PHE B CA 1
ATOM 2447 C C . PHE B 1 42 ? 84.127 -15.707 194.230 1.00 131.11 40 PHE B C 1
ATOM 2448 O O . PHE B 1 42 ? 83.727 -16.760 193.731 1.00 131.26 40 PHE B O 1
ATOM 2456 N N . ALA B 1 43 ? 85.303 -15.124 193.891 1.00 128.57 41 ALA B N 1
ATOM 2457 C CA . ALA B 1 43 ? 86.244 -15.679 192.905 1.00 128.79 41 ALA B CA 1
ATOM 2458 C C . ALA B 1 43 ? 86.688 -17.111 193.270 1.00 133.91 41 ALA B C 1
ATOM 2459 O O . ALA B 1 43 ? 86.629 -18.005 192.419 1.00 133.09 41 ALA B O 1
ATOM 2461 N N . ARG B 1 44 ? 87.055 -17.330 194.559 1.00 131.64 42 ARG B N 1
ATOM 2462 C CA . ARG B 1 44 ? 87.502 -18.607 195.132 1.00 131.73 42 ARG B CA 1
ATOM 2463 C C . ARG B 1 44 ? 86.336 -19.573 195.464 1.00 137.41 42 ARG B C 1
ATOM 2464 O O . ARG B 1 44 ? 86.420 -20.345 196.430 1.00 137.06 42 ARG B O 1
ATOM 2466 N N . LEU B 1 45 ? 85.258 -19.538 194.645 1.00 135.10 43 LEU B N 1
ATOM 2467 C CA . LEU B 1 45 ? 84.078 -20.398 194.792 1.00 135.23 43 LEU B CA 1
ATOM 2468 C C . LEU B 1 45 ? 83.549 -20.902 193.439 1.00 140.22 43 LEU B C 1
ATOM 2469 O O . LEU B 1 45 ? 82.725 -20.249 192.790 1.00 139.43 43 LEU B O 1
ATOM 2474 N N . TYR B 1 46 ? 84.052 -22.078 193.027 1.00 138.21 44 TYR B N 1
ATOM 2475 C CA . TYR B 1 46 ? 83.660 -22.794 191.811 1.00 138.60 44 TYR B CA 1
ATOM 2476 C C . TYR B 1 46 ? 82.683 -23.990 192.076 1.00 144.08 44 TYR B C 1
ATOM 2477 O O . TYR B 1 46 ? 82.014 -24.389 191.113 1.00 143.49 44 TYR B O 1
ATOM 2479 N N . PRO B 1 47 ? 82.536 -24.572 193.319 1.00 141.63 45 PRO B N 1
ATOM 2480 C CA . PRO B 1 47 ? 81.578 -25.686 193.487 1.00 145.78 45 PRO B CA 1
ATOM 2481 C C . PRO B 1 47 ? 80.120 -25.230 193.603 1.00 157.10 45 PRO B C 1
ATOM 2482 O O . PRO B 1 47 ? 79.824 -24.197 194.200 1.00 106.55 45 PRO B O 1
ATOM 2486 N N . PHE B 1 51 ? 71.994 -21.729 196.758 1.00 99.75 49 PHE B N 1
ATOM 2487 C CA . PHE B 1 51 ? 73.395 -21.330 196.851 1.00 99.18 49 PHE B CA 1
ATOM 2488 C C . PHE B 1 51 ? 73.904 -20.647 195.575 1.00 101.95 49 PHE B C 1
ATOM 2489 O O . PHE B 1 51 ? 74.427 -19.541 195.693 1.00 102.79 49 PHE B O 1
ATOM 2491 N N . ASN B 1 52 ? 73.732 -21.266 194.368 1.00 95.55 50 ASN B N 1
ATOM 2492 C CA . ASN B 1 52 ? 74.163 -20.678 193.083 1.00 94.13 50 ASN B CA 1
ATOM 2493 C C . ASN B 1 52 ? 73.377 -19.411 192.772 1.00 93.88 50 ASN B C 1
ATOM 2494 O O . ASN B 1 52 ? 73.985 -18.393 192.443 1.00 93.74 50 ASN B O 1
ATOM 2499 N N . GLU B 1 53 ? 72.028 -19.471 192.909 1.00 86.43 51 GLU B N 1
ATOM 2500 C CA . GLU B 1 53 ? 71.095 -18.356 192.720 1.00 83.80 51 GLU B CA 1
ATOM 2501 C C . GLU B 1 53 ? 71.410 -17.246 193.732 1.00 85.55 51 GLU B C 1
ATOM 2502 O O . GLU B 1 53 ? 71.632 -16.107 193.327 1.00 85.80 51 GLU B O 1
ATOM 2508 N N . ILE B 1 54 ? 71.497 -17.597 195.038 1.00 79.78 52 ILE B N 1
ATOM 2509 C CA . ILE B 1 54 ? 71.844 -16.682 196.134 1.00 78.12 52 ILE B CA 1
ATOM 2510 C C . ILE B 1 54 ? 73.209 -16.023 195.846 1.00 79.20 52 ILE B C 1
ATOM 2511 O O . ILE B 1 54 ? 73.363 -14.815 196.037 1.00 78.55 52 ILE B O 1
ATOM 2516 N N . LYS B 1 55 ? 74.170 -16.810 195.331 1.00 73.73 53 LYS B N 1
ATOM 2517 C CA . LYS B 1 55 ? 75.490 -16.309 194.970 1.00 72.57 53 LYS B CA 1
ATOM 2518 C C . LYS B 1 55 ? 75.403 -15.158 193.971 1.00 73.16 53 LYS B C 1
ATOM 2519 O O . LYS B 1 55 ? 76.131 -14.188 194.147 1.00 73.33 53 LYS B O 1
ATOM 2525 N N . ILE B 1 56 ? 74.499 -15.242 192.961 1.00 66.40 54 ILE B N 1
ATOM 2526 C CA . ILE B 1 56 ? 74.317 -14.201 191.938 1.00 65.11 54 ILE B CA 1
ATOM 2527 C C . ILE B 1 56 ? 73.816 -12.901 192.582 1.00 69.27 54 ILE B C 1
ATOM 2528 O O . ILE B 1 56 ? 74.380 -11.825 192.347 1.00 69.26 54 ILE B O 1
ATOM 2533 N N . PHE B 1 57 ? 72.786 -13.015 193.429 1.00 64.80 55 PHE B N 1
ATOM 2534 C CA . PHE B 1 57 ? 72.203 -11.874 194.109 1.00 63.89 55 PHE B CA 1
ATOM 2535 C C . PHE B 1 57 ? 73.221 -11.162 194.958 1.00 72.08 55 PHE B C 1
ATOM 2536 O O . PHE B 1 57 ? 73.301 -9.936 194.908 1.00 72.26 55 PHE B O 1
ATOM 2544 N N . MET B 1 58 ? 74.072 -11.929 195.644 1.00 71.56 56 MET B N 1
ATOM 2545 C CA . MET B 1 58 ? 75.133 -11.384 196.485 1.00 72.76 56 MET B CA 1
ATOM 2546 C C . MET B 1 58 ? 76.166 -10.613 195.682 1.00 75.45 56 MET B C 1
ATOM 2547 O O . MET B 1 58 ? 76.568 -9.533 196.104 1.00 75.34 56 MET B O 1
ATOM 2552 N N . VAL B 1 59 ? 76.598 -11.159 194.531 1.00 70.99 57 VAL B N 1
ATOM 2553 C CA . VAL B 1 59 ? 77.587 -10.526 193.651 1.00 70.20 57 VAL B CA 1
ATOM 2554 C C . VAL B 1 59 ? 77.000 -9.291 193.023 1.00 74.46 57 VAL B C 1
ATOM 2555 O O . VAL B 1 59 ? 77.704 -8.290 192.903 1.00 74.74 57 VAL B O 1
ATOM 2559 N N . ASN B 1 60 ? 75.699 -9.350 192.658 1.00 70.18 58 ASN B N 1
ATOM 2560 C CA . ASN B 1 60 ? 74.941 -8.236 192.088 1.00 69.19 58 ASN B CA 1
ATOM 2561 C C . ASN B 1 60 ? 74.744 -7.119 193.122 1.00 71.75 58 ASN B C 1
ATOM 2562 O O . ASN B 1 60 ? 74.689 -5.955 192.738 1.00 71.17 58 ASN B O 1
ATOM 2567 N N . LEU B 1 61 ? 74.642 -7.481 194.422 1.00 68.07 59 LEU B N 1
ATOM 2568 C CA . LEU B 1 61 ? 74.500 -6.569 195.558 1.00 68.12 59 LEU B CA 1
ATOM 2569 C C . LEU B 1 61 ? 75.830 -5.819 195.774 1.00 74.97 59 LEU B C 1
ATOM 2570 O O . LEU B 1 61 ? 75.829 -4.622 196.062 1.00 75.45 59 LEU B O 1
ATOM 2575 N N . THR B 1 62 ? 76.960 -6.517 195.591 1.00 72.46 60 THR B N 1
ATOM 2576 C CA . THR B 1 62 ? 78.309 -5.963 195.715 1.00 72.24 60 THR B CA 1
ATOM 2577 C C . THR B 1 62 ? 78.570 -4.952 194.607 1.00 75.75 60 THR B C 1
ATOM 2578 O O . THR B 1 62 ? 79.248 -3.964 194.858 1.00 74.90 60 THR B O 1
ATOM 2582 N N . MET B 1 63 ? 78.032 -5.215 193.389 1.00 73.35 61 MET B N 1
ATOM 2583 C CA . MET B 1 63 ? 78.105 -4.363 192.199 1.00 74.22 61 MET B CA 1
ATOM 2584 C C . MET B 1 63 ? 77.399 -3.063 192.470 1.00 75.64 61 MET B C 1
ATOM 2585 O O . MET B 1 63 ? 77.835 -2.034 191.971 1.00 75.21 61 MET B O 1
ATOM 2590 N N . ALA B 1 64 ? 76.299 -3.117 193.254 1.00 70.79 62 ALA B N 1
ATOM 2591 C CA . ALA B 1 64 ? 75.498 -1.978 193.691 1.00 69.83 62 ALA B CA 1
ATOM 2592 C C . ALA B 1 64 ? 76.304 -1.149 194.693 1.00 74.53 62 ALA B C 1
ATOM 2593 O O . ALA B 1 64 ? 76.313 0.077 194.588 1.00 73.52 62 ALA B O 1
ATOM 2595 N N . ASP B 1 65 ? 77.013 -1.822 195.635 1.00 72.82 63 ASP B N 1
ATOM 2596 C CA . ASP B 1 65 ? 77.866 -1.170 196.632 1.00 73.31 63 ASP B CA 1
ATOM 2597 C C . ASP B 1 65 ? 79.050 -0.452 195.988 1.00 79.07 63 ASP B C 1
ATOM 2598 O O . ASP B 1 65 ? 79.324 0.684 196.362 1.00 79.74 63 ASP B O 1
ATOM 2603 N N . MET B 1 66 ? 79.719 -1.084 195.000 1.00 75.70 64 MET B N 1
ATOM 2604 C CA . MET B 1 66 ? 80.846 -0.482 194.293 1.00 76.29 64 MET B CA 1
ATOM 2605 C C . MET B 1 66 ? 80.435 0.818 193.646 1.00 78.97 64 MET B C 1
ATOM 2606 O O . MET B 1 66 ? 81.158 1.801 193.783 1.00 78.68 64 MET B O 1
ATOM 2611 N N . LEU B 1 67 ? 79.250 0.843 192.991 1.00 75.16 65 LEU B N 1
ATOM 2612 C CA . LEU B 1 67 ? 78.701 2.042 192.350 1.00 74.77 65 LEU B CA 1
ATOM 2613 C C . LEU B 1 67 ? 78.578 3.172 193.371 1.00 79.87 65 LEU B C 1
ATOM 2614 O O . LEU B 1 67 ? 78.986 4.287 193.061 1.00 81.22 65 LEU B O 1
ATOM 2619 N N . PHE B 1 68 ? 78.062 2.897 194.589 1.00 74.81 66 PHE B N 1
ATOM 2620 C CA . PHE B 1 68 ? 77.970 3.952 195.589 1.00 74.10 66 PHE B CA 1
ATOM 2621 C C . PHE B 1 68 ? 79.314 4.332 196.097 1.00 75.94 66 PHE B C 1
ATOM 2622 O O . PHE B 1 68 ? 79.639 5.505 196.022 1.00 75.80 66 PHE B O 1
ATOM 2630 N N . LEU B 1 69 ? 80.089 3.356 196.627 1.00 71.10 67 LEU B N 1
ATOM 2631 C CA . LEU B 1 69 ? 81.422 3.553 197.211 1.00 69.97 67 LEU B CA 1
ATOM 2632 C C . LEU B 1 69 ? 82.305 4.494 196.392 1.00 73.04 67 LEU B C 1
ATOM 2633 O O . LEU B 1 69 ? 82.835 5.451 196.968 1.00 73.78 67 LEU B O 1
ATOM 2638 N N . ILE B 1 70 ? 82.361 4.305 195.053 1.00 66.72 68 ILE B N 1
ATOM 2639 C CA . ILE B 1 70 ? 83.140 5.166 194.158 1.00 65.73 68 ILE B CA 1
ATOM 2640 C C . ILE B 1 70 ? 82.681 6.647 194.201 1.00 70.13 68 ILE B C 1
ATOM 2641 O O . ILE B 1 70 ? 83.514 7.526 193.991 1.00 71.62 68 ILE B O 1
ATOM 2646 N N . THR B 1 71 ? 81.401 6.933 194.505 1.00 65.06 69 THR B N 1
ATOM 2647 C CA . THR B 1 71 ? 80.924 8.321 194.573 1.00 64.20 69 THR B CA 1
ATOM 2648 C C . THR B 1 71 ? 81.339 9.004 195.881 1.00 69.09 69 THR B C 1
ATOM 2649 O O . THR B 1 71 ? 81.473 10.227 195.892 1.00 69.22 69 THR B O 1
ATOM 2653 N N . LEU B 1 72 ? 81.552 8.233 196.962 1.00 66.35 70 LEU B N 1
ATOM 2654 C CA . LEU B 1 72 ? 81.911 8.756 198.285 1.00 66.93 70 LEU B CA 1
ATOM 2655 C C . LEU B 1 72 ? 83.049 9.806 198.270 1.00 72.28 70 LEU B C 1
ATOM 2656 O O . LEU B 1 72 ? 82.794 10.895 198.779 1.00 72.42 70 LEU B O 1
ATOM 2661 N N . PRO B 1 73 ? 84.241 9.613 197.646 1.00 69.54 71 PRO B N 1
ATOM 2662 C CA . PRO B 1 73 ? 85.214 10.725 197.591 1.00 69.39 71 PRO B CA 1
ATOM 2663 C C . PRO B 1 73 ? 84.594 12.095 197.226 1.00 73.95 71 PRO B C 1
ATOM 2664 O O . PRO B 1 73 ? 84.905 13.088 197.891 1.00 74.71 71 PRO B O 1
ATOM 2668 N N . LEU B 1 74 ? 83.648 12.129 196.242 1.00 67.76 72 LEU B N 1
ATOM 2669 C CA . LEU B 1 74 ? 82.975 13.355 195.786 1.00 65.29 72 LEU B CA 1
ATOM 2670 C C . LEU B 1 74 ? 82.102 13.980 196.866 1.00 67.17 72 LEU B C 1
ATOM 2671 O O . LEU B 1 74 ? 82.017 15.205 196.951 1.00 66.09 72 LEU B O 1
ATOM 2676 N N . TRP B 1 75 ? 81.494 13.150 197.718 1.00 64.22 73 TRP B N 1
ATOM 2677 C CA . TRP B 1 75 ? 80.665 13.648 198.821 1.00 64.29 73 TRP B CA 1
ATOM 2678 C C . TRP B 1 75 ? 81.493 14.173 199.965 1.00 69.95 73 TRP B C 1
ATOM 2679 O O . TRP B 1 75 ? 81.067 15.121 200.622 1.00 70.27 73 TRP B O 1
ATOM 2690 N N . ILE B 1 76 ? 82.671 13.558 200.209 1.00 66.89 74 ILE B N 1
ATOM 2691 C CA . ILE B 1 76 ? 83.598 13.956 201.272 1.00 66.77 74 ILE B CA 1
ATOM 2692 C C . ILE B 1 76 ? 84.116 15.366 200.939 1.00 71.25 74 ILE B C 1
ATOM 2693 O O . ILE B 1 76 ? 84.048 16.251 201.781 1.00 71.75 74 ILE B O 1
ATOM 2698 N N . VAL B 1 77 ? 84.545 15.580 199.690 1.00 66.67 75 VAL B N 1
ATOM 2699 C CA . VAL B 1 77 ? 85.043 16.856 199.190 1.00 65.84 75 VAL B CA 1
ATOM 2700 C C . VAL B 1 77 ? 83.919 17.895 199.227 1.00 71.23 75 VAL B C 1
ATOM 2701 O O . VAL B 1 77 ? 84.155 19.004 199.709 1.00 71.33 75 VAL B O 1
ATOM 2705 N N . TYR B 1 78 ? 82.696 17.528 198.757 1.00 67.85 76 TYR B N 1
ATOM 2706 C CA . TYR B 1 78 ? 81.534 18.423 198.747 1.00 67.15 76 TYR B CA 1
ATOM 2707 C C . TYR B 1 78 ? 81.250 18.938 200.159 1.00 71.57 76 TYR B C 1
ATOM 2708 O O . TYR B 1 78 ? 81.029 20.131 200.333 1.00 71.63 76 TYR B O 1
ATOM 2717 N N . TYR B 1 79 ? 81.309 18.054 201.161 1.00 68.21 77 TYR B N 1
ATOM 2718 C CA . TYR B 1 79 ? 81.036 18.435 202.535 1.00 68.78 77 TYR B CA 1
ATOM 2719 C C . TYR B 1 79 ? 82.217 19.111 203.219 1.00 74.23 77 TYR B C 1
ATOM 2720 O O . TYR B 1 79 ? 81.989 19.956 204.088 1.00 75.43 77 TYR B O 1
ATOM 2729 N N . GLN B 1 80 ? 83.459 18.811 202.788 1.00 70.20 78 GLN B N 1
ATOM 2730 C CA . GLN B 1 80 ? 84.685 19.456 203.285 1.00 70.17 78 GLN B CA 1
ATOM 2731 C C . GLN B 1 80 ? 84.763 20.919 202.768 1.00 78.88 78 GLN B C 1
ATOM 2732 O O . GLN B 1 80 ? 85.461 21.747 203.375 1.00 80.30 78 GLN B O 1
ATOM 2738 N N . ASN B 1 81 ? 84.064 21.214 201.628 1.00 75.56 79 ASN B N 1
ATOM 2739 C CA . ASN B 1 81 ? 83.956 22.533 200.995 1.00 75.26 79 ASN B CA 1
ATOM 2740 C C . ASN B 1 81 ? 82.696 23.257 201.478 1.00 76.46 79 ASN B C 1
ATOM 2741 O O . ASN B 1 81 ? 82.191 24.137 200.769 1.00 77.25 79 ASN B O 1
ATOM 2746 N N . GLN B 1 82 ? 82.178 22.891 202.666 1.00 69.48 80 GLN B N 1
ATOM 2747 C CA . GLN B 1 82 ? 81.000 23.531 203.254 1.00 68.43 80 GLN B CA 1
ATOM 2748 C C . GLN B 1 82 ? 79.739 23.444 202.366 1.00 71.80 80 GLN B C 1
ATOM 2749 O O . GLN B 1 82 ? 78.872 24.330 202.404 1.00 71.52 80 GLN B O 1
ATOM 2755 N N . GLY B 1 83 ? 79.644 22.352 201.609 1.00 67.31 81 GLY B N 1
ATOM 2756 C CA . GLY B 1 83 ? 78.548 22.109 200.680 1.00 66.12 81 GLY B CA 1
ATOM 2757 C C . GLY B 1 83 ? 78.649 22.887 199.380 1.00 66.29 81 GLY B C 1
ATOM 2758 O O . GLY B 1 83 ? 77.662 23.480 198.941 1.00 65.15 81 GLY B O 1
ATOM 2759 N N . ASN B 1 84 ? 79.823 22.870 198.741 1.00 60.81 82 ASN B N 1
ATOM 2760 C CA . ASN B 1 84 ? 80.012 23.548 197.466 1.00 61.12 82 ASN B CA 1
ATOM 2761 C C . ASN B 1 84 ? 80.457 22.531 196.418 1.00 65.97 82 ASN B C 1
ATOM 2762 O O . ASN B 1 84 ? 81.518 21.897 196.558 1.00 65.05 82 ASN B O 1
ATOM 2767 N N . TRP B 1 85 ? 79.621 22.350 195.385 1.00 63.05 83 TRP B N 1
ATOM 2768 C CA . TRP B 1 85 ? 79.896 21.415 194.310 1.00 63.61 83 TRP B CA 1
ATOM 2769 C C . TRP B 1 85 ? 80.662 22.213 193.270 1.00 71.74 83 TRP B C 1
ATOM 2770 O O . TRP B 1 85 ? 80.087 23.004 192.515 1.00 74.25 83 TRP B O 1
ATOM 2781 N N . ILE B 1 86 ? 81.977 22.052 193.290 1.00 67.26 84 ILE B N 1
ATOM 2782 C CA . ILE B 1 86 ? 82.908 22.800 192.460 1.00 66.02 84 ILE B CA 1
ATOM 2783 C C . ILE B 1 86 ? 83.293 22.042 191.173 1.00 68.35 84 ILE B C 1
ATOM 2784 O O . ILE B 1 86 ? 83.861 22.639 190.266 1.00 69.29 84 ILE B O 1
ATOM 2789 N N . LEU B 1 87 ? 82.961 20.748 191.088 1.00 61.96 85 LEU B N 1
ATOM 2790 C CA . LEU B 1 87 ? 83.210 19.909 189.913 1.00 60.43 85 LEU B CA 1
ATOM 2791 C C . LEU B 1 87 ? 82.099 20.188 188.878 1.00 64.57 85 LEU B C 1
ATOM 2792 O O . LEU B 1 87 ? 81.124 20.860 189.242 1.00 65.78 85 LEU B O 1
ATOM 2797 N N . PRO B 1 88 ? 82.159 19.670 187.622 1.00 59.42 86 PRO B N 1
ATOM 2798 C CA . PRO B 1 88 ? 81.037 19.910 186.691 1.00 59.09 86 PRO B CA 1
ATOM 2799 C C . PRO B 1 88 ? 79.695 19.320 187.167 1.00 61.04 86 PRO B C 1
ATOM 2800 O O . PRO B 1 88 ? 79.668 18.287 187.839 1.00 58.40 86 PRO B O 1
ATOM 2804 N N . LYS B 1 89 ? 78.590 20.004 186.814 1.00 58.86 87 LYS B N 1
ATOM 2805 C CA . LYS B 1 89 ? 77.203 19.654 187.148 1.00 60.00 87 LYS B CA 1
ATOM 2806 C C . LYS B 1 89 ? 76.849 18.161 186.931 1.00 67.29 87 LYS B C 1
ATOM 2807 O O . LYS B 1 89 ? 76.243 17.561 187.817 1.00 67.87 87 LYS B O 1
ATOM 2813 N N . PHE B 1 90 ? 77.208 17.580 185.750 1.00 64.62 88 PHE B N 1
ATOM 2814 C CA A PHE B 1 90 ? 76.850 16.198 185.445 0.50 64.03 88 PHE B CA 1
ATOM 2815 C CA B PHE B 1 90 ? 76.941 16.181 185.388 0.50 64.28 88 PHE B CA 1
ATOM 2816 C C . PHE B 1 90 ? 77.452 15.207 186.437 1.00 69.88 88 PHE B C 1
ATOM 2817 O O . PHE B 1 90 ? 76.826 14.173 186.682 1.00 71.49 88 PHE B O 1
ATOM 2832 N N . LEU B 1 91 ? 78.608 15.526 187.051 1.00 67.10 89 LEU B N 1
ATOM 2833 C CA . LEU B 1 91 ? 79.189 14.644 188.058 1.00 67.54 89 LEU B CA 1
ATOM 2834 C C . LEU B 1 91 ? 78.338 14.581 189.312 1.00 72.48 89 LEU B C 1
ATOM 2835 O O . LEU B 1 91 ? 78.521 13.686 190.127 1.00 73.02 89 LEU B O 1
ATOM 2840 N N . CYS B 1 92 ? 77.431 15.544 189.478 1.00 68.82 90 CYS B N 1
ATOM 2841 C CA . CYS B 1 92 ? 76.511 15.618 190.600 1.00 67.97 90 CYS B CA 1
ATOM 2842 C C . CYS B 1 92 ? 75.290 14.823 190.232 1.00 71.46 90 CYS B C 1
ATOM 2843 O O . CYS B 1 92 ? 74.766 14.112 191.086 1.00 71.55 90 CYS B O 1
ATOM 2846 N N . ASN B 1 93 ? 74.876 14.891 188.944 1.00 67.68 91 ASN B N 1
ATOM 2847 C CA . ASN B 1 93 ? 73.745 14.134 188.382 1.00 67.14 91 ASN B CA 1
ATOM 2848 C C . ASN B 1 93 ? 74.016 12.645 188.565 1.00 71.23 91 ASN B C 1
ATOM 2849 O O . ASN B 1 93 ? 73.180 11.944 189.139 1.00 71.46 91 ASN B O 1
ATOM 2854 N N . VAL B 1 94 ? 75.238 12.204 188.160 1.00 66.32 92 VAL B N 1
ATOM 2855 C CA . VAL B 1 94 ? 75.758 10.839 188.239 1.00 64.95 92 VAL B CA 1
ATOM 2856 C C . VAL B 1 94 ? 75.837 10.376 189.690 1.00 69.63 92 VAL B C 1
ATOM 2857 O O . VAL B 1 94 ? 75.384 9.274 189.989 1.00 69.83 92 VAL B O 1
ATOM 2861 N N . ALA B 1 95 ? 76.375 11.226 190.590 1.00 67.04 93 ALA B N 1
ATOM 2862 C CA . ALA B 1 95 ? 76.511 10.949 192.030 1.00 66.52 93 ALA B CA 1
ATOM 2863 C C . ALA B 1 95 ? 75.152 10.649 192.665 1.00 70.27 93 ALA B C 1
ATOM 2864 O O . ALA B 1 95 ? 75.037 9.660 193.385 1.00 70.89 93 ALA B O 1
ATOM 2866 N N . GLY B 1 96 ? 74.149 11.475 192.360 1.00 65.80 94 GLY B N 1
ATOM 2867 C CA . GLY B 1 96 ? 72.791 11.333 192.870 1.00 65.61 94 GLY B CA 1
ATOM 2868 C C . GLY B 1 96 ? 72.112 10.096 192.334 1.00 71.02 94 GLY B C 1
ATOM 2869 O O . GLY B 1 96 ? 71.458 9.359 193.089 1.00 72.36 94 GLY B O 1
ATOM 2870 N N . CYS B 1 97 ? 72.305 9.855 191.018 1.00 65.81 95 CYS B N 1
ATOM 2871 C CA . CYS B 1 97 ? 71.822 8.710 190.254 1.00 64.69 95 CYS B CA 1
ATOM 2872 C C . CYS B 1 97 ? 72.310 7.401 190.877 1.00 67.60 95 CYS B C 1
ATOM 2873 O O . CYS B 1 97 ? 71.499 6.505 191.107 1.00 67.65 95 CYS B O 1
ATOM 2876 N N . LEU B 1 98 ? 73.630 7.300 191.169 1.00 63.02 96 LEU B N 1
ATOM 2877 C CA . LEU B 1 98 ? 74.270 6.108 191.740 1.00 61.39 96 LEU B CA 1
ATOM 2878 C C . LEU B 1 98 ? 73.926 5.867 193.212 1.00 64.05 96 LEU B C 1
ATOM 2879 O O . LEU B 1 98 ? 74.061 4.742 193.693 1.00 64.24 96 LEU B O 1
ATOM 2884 N N . PHE B 1 99 ? 73.458 6.905 193.917 1.00 59.72 97 PHE B N 1
ATOM 2885 C CA . PHE B 1 99 ? 72.985 6.804 195.298 1.00 59.05 97 PHE B CA 1
ATOM 2886 C C . PHE B 1 99 ? 71.627 6.048 195.228 1.00 64.37 97 PHE B C 1
ATOM 2887 O O . PHE B 1 99 ? 71.460 5.008 195.887 1.00 63.73 97 PHE B O 1
ATOM 2895 N N . PHE B 1 100 ? 70.710 6.516 194.334 1.00 59.99 98 PHE B N 1
ATOM 2896 C CA . PHE B 1 100 ? 69.418 5.877 194.105 1.00 58.52 98 PHE B CA 1
ATOM 2897 C C . PHE B 1 100 ? 69.576 4.394 193.690 1.00 61.93 98 PHE B C 1
ATOM 2898 O O . PHE B 1 100 ? 68.788 3.549 194.139 1.00 62.63 98 PHE B O 1
ATOM 2906 N N . ILE B 1 101 ? 70.592 4.085 192.847 1.00 56.27 99 ILE B N 1
ATOM 2907 C CA . ILE B 1 101 ? 70.869 2.724 192.382 1.00 54.95 99 ILE B CA 1
ATOM 2908 C C . ILE B 1 101 ? 71.287 1.875 193.570 1.00 60.15 99 ILE B C 1
ATOM 2909 O O . ILE B 1 101 ? 70.659 0.852 193.818 1.00 59.45 99 ILE B O 1
ATOM 2914 N N . ASN B 1 102 ? 72.299 2.325 194.335 1.00 58.27 100 ASN B N 1
ATOM 2915 C CA . ASN B 1 102 ? 72.775 1.605 195.516 1.00 58.22 100 ASN B CA 1
ATOM 2916 C C . ASN B 1 102 ? 71.636 1.262 196.465 1.00 62.71 100 ASN B C 1
ATOM 2917 O O . ASN B 1 102 ? 71.485 0.098 196.811 1.00 63.13 100 ASN B O 1
ATOM 2922 N N . THR B 1 103 ? 70.831 2.260 196.857 1.00 59.13 101 THR B N 1
ATOM 2923 C CA . THR B 1 103 ? 69.726 2.081 197.796 1.00 58.89 101 THR B CA 1
ATOM 2924 C C . THR B 1 103 ? 68.714 1.055 197.344 1.00 62.31 101 THR B C 1
ATOM 2925 O O . THR B 1 103 ? 68.408 0.149 198.123 1.00 63.06 101 THR B O 1
ATOM 2929 N N . TYR B 1 104 ? 68.169 1.193 196.115 1.00 56.49 102 TYR B N 1
ATOM 2930 C CA . TYR B 1 104 ? 67.068 0.315 195.737 1.00 54.98 102 TYR B CA 1
ATOM 2931 C C . TYR B 1 104 ? 67.497 -1.005 195.151 1.00 60.40 102 TYR B C 1
ATOM 2932 O O . TYR B 1 104 ? 66.750 -1.959 195.327 1.00 58.64 102 TYR B O 1
ATOM 2941 N N . CYS B 1 105 ? 68.720 -1.129 194.601 1.00 60.68 103 CYS B N 1
ATOM 2942 C CA . CYS B 1 105 ? 69.203 -2.449 194.189 1.00 61.89 103 CYS B CA 1
ATOM 2943 C C . CYS B 1 105 ? 69.430 -3.213 195.484 1.00 65.70 103 CYS B C 1
ATOM 2944 O O . CYS B 1 105 ? 69.016 -4.358 195.567 1.00 67.23 103 CYS B O 1
ATOM 2947 N N . SER B 1 106 ? 69.979 -2.556 196.525 1.00 59.44 104 SER B N 1
ATOM 2948 C CA . SER B 1 106 ? 70.171 -3.202 197.817 1.00 58.59 104 SER B CA 1
ATOM 2949 C C . SER B 1 106 ? 68.858 -3.677 198.439 1.00 60.57 104 SER B C 1
ATOM 2950 O O . SER B 1 106 ? 68.807 -4.803 198.917 1.00 59.70 104 SER B O 1
ATOM 2953 N N . VAL B 1 107 ? 67.782 -2.856 198.359 1.00 55.86 105 VAL B N 1
ATOM 2954 C CA . VAL B 1 107 ? 66.437 -3.199 198.848 1.00 54.59 105 VAL B CA 1
ATOM 2955 C C . VAL B 1 107 ? 65.891 -4.415 198.044 1.00 57.38 105 VAL B C 1
ATOM 2956 O O . VAL B 1 107 ? 65.409 -5.370 198.643 1.00 57.32 105 VAL B O 1
ATOM 2960 N N . ALA B 1 108 ? 66.057 -4.399 196.700 1.00 53.93 106 ALA B N 1
ATOM 2961 C CA . ALA B 1 108 ? 65.636 -5.436 195.752 1.00 53.40 106 ALA B CA 1
ATOM 2962 C C . ALA B 1 108 ? 66.420 -6.730 195.877 1.00 59.28 106 ALA B C 1
ATOM 2963 O O . ALA B 1 108 ? 65.807 -7.781 195.963 1.00 60.19 106 ALA B O 1
ATOM 2965 N N . PHE B 1 109 ? 67.756 -6.679 195.907 1.00 56.52 107 PHE B N 1
ATOM 2966 C CA . PHE B 1 109 ? 68.576 -7.882 196.046 1.00 56.66 107 PHE B CA 1
ATOM 2967 C C . PHE B 1 109 ? 68.459 -8.511 197.438 1.00 63.47 107 PHE B C 1
ATOM 2968 O O . PHE B 1 109 ? 68.461 -9.730 197.523 1.00 63.97 107 PHE B O 1
ATOM 2976 N N . LEU B 1 110 ? 68.243 -7.713 198.510 1.00 61.05 108 LEU B N 1
ATOM 2977 C CA . LEU B 1 110 ? 67.992 -8.276 199.848 1.00 60.21 108 LEU B CA 1
ATOM 2978 C C . LEU B 1 110 ? 66.602 -8.903 199.859 1.00 63.50 108 LEU B C 1
ATOM 2979 O O . LEU B 1 110 ? 66.404 -9.963 200.452 1.00 61.95 108 LEU B O 1
ATOM 2984 N N . GLY B 1 111 ? 65.672 -8.265 199.156 1.00 60.83 109 GLY B N 1
ATOM 2985 C CA . GLY B 1 111 ? 64.314 -8.763 199.025 1.00 61.56 109 GLY B CA 1
ATOM 2986 C C . GLY B 1 111 ? 64.240 -10.117 198.343 1.00 67.84 109 GLY B C 1
ATOM 2987 O O . GLY B 1 111 ? 63.524 -11.017 198.803 1.00 68.79 109 GLY B O 1
ATOM 2988 N N . VAL B 1 112 ? 65.004 -10.270 197.244 1.00 63.40 110 VAL B N 1
ATOM 2989 C CA . VAL B 1 112 ? 64.986 -11.475 196.436 1.00 62.32 110 VAL B CA 1
ATOM 2990 C C . VAL B 1 112 ? 65.795 -12.602 197.137 1.00 65.23 110 VAL B C 1
ATOM 2991 O O . VAL B 1 112 ? 65.390 -13.768 197.046 1.00 65.99 110 VAL B O 1
ATOM 2995 N N . ILE B 1 113 ? 66.851 -12.255 197.912 1.00 59.06 111 ILE B N 1
ATOM 2996 C CA . ILE B 1 113 ? 67.594 -13.233 198.716 1.00 57.44 111 ILE B CA 1
ATOM 2997 C C . ILE B 1 113 ? 66.614 -13.810 199.742 1.00 63.77 111 ILE B C 1
ATOM 2998 O O . ILE B 1 113 ? 66.468 -15.026 199.805 1.00 64.99 111 ILE B O 1
ATOM 3003 N N . THR B 1 114 ? 65.885 -12.942 200.468 1.00 61.41 112 THR B N 1
ATOM 3004 C CA . THR B 1 114 ? 64.866 -13.319 201.452 1.00 62.24 112 THR B CA 1
ATOM 3005 C C . THR B 1 114 ? 63.825 -14.257 200.848 1.00 70.27 112 THR B C 1
ATOM 3006 O O . THR B 1 114 ? 63.554 -15.297 201.457 1.00 71.52 112 THR B O 1
ATOM 3010 N N . TYR B 1 115 ? 63.237 -13.894 199.667 1.00 67.27 113 TYR B N 1
ATOM 3011 C CA . TYR B 1 115 ? 62.228 -14.725 199.018 1.00 67.43 113 TYR B CA 1
ATOM 3012 C C . TYR B 1 115 ? 62.742 -16.112 198.649 1.00 71.31 113 TYR B C 1
ATOM 3013 O O . TYR B 1 115 ? 62.038 -17.095 198.884 1.00 71.61 113 TYR B O 1
ATOM 3022 N N . ASN B 1 116 ? 63.982 -16.189 198.107 1.00 66.16 114 ASN B N 1
ATOM 3023 C CA . ASN B 1 116 ? 64.665 -17.424 197.738 1.00 64.90 114 ASN B CA 1
ATOM 3024 C C . ASN B 1 116 ? 64.788 -18.309 198.957 1.00 68.14 114 ASN B C 1
ATOM 3025 O O . ASN B 1 116 ? 64.397 -19.472 198.895 1.00 68.06 114 ASN B O 1
ATOM 3030 N N . ARG B 1 117 ? 65.327 -17.761 200.065 1.00 64.63 115 ARG B N 1
ATOM 3031 C CA . ARG B 1 117 ? 65.504 -18.493 201.316 1.00 64.38 115 ARG B CA 1
ATOM 3032 C C . ARG B 1 117 ? 64.164 -18.912 201.921 1.00 68.11 115 ARG B C 1
ATOM 3033 O O . ARG B 1 117 ? 64.052 -20.069 202.348 1.00 68.54 115 ARG B O 1
ATOM 3041 N N . TYR B 1 118 ? 63.131 -18.021 201.875 1.00 62.63 116 TYR B N 1
ATOM 3042 C CA . TYR B 1 118 ? 61.753 -18.315 202.313 1.00 61.62 116 TYR B CA 1
ATOM 3043 C C . TYR B 1 118 ? 61.227 -19.514 201.522 1.00 65.98 116 TYR B C 1
ATOM 3044 O O . TYR B 1 118 ? 60.895 -20.511 202.137 1.00 65.80 116 TYR B O 1
ATOM 3053 N N . GLN B 1 119 ? 61.271 -19.477 200.174 1.00 63.46 117 GLN B N 1
ATOM 3054 C CA . GLN B 1 119 ? 60.844 -20.618 199.352 1.00 63.54 117 GLN B CA 1
ATOM 3055 C C . GLN B 1 119 ? 61.665 -21.888 199.649 1.00 67.78 117 GLN B C 1
ATOM 3056 O O . GLN B 1 119 ? 61.109 -22.971 199.599 1.00 68.10 117 GLN B O 1
ATOM 3062 N N . ALA B 1 120 ? 62.960 -21.757 199.981 1.00 63.71 118 ALA B N 1
ATOM 3063 C CA . ALA B 1 120 ? 63.833 -22.887 200.288 1.00 63.30 118 ALA B CA 1
ATOM 3064 C C . ALA B 1 120 ? 63.483 -23.587 201.609 1.00 67.66 118 ALA B C 1
ATOM 3065 O O . ALA B 1 120 ? 63.799 -24.770 201.779 1.00 68.26 118 ALA B O 1
ATOM 3067 N N . VAL B 1 121 ? 62.866 -22.850 202.546 1.00 63.23 119 VAL B N 1
ATOM 3068 C CA . VAL B 1 121 ? 62.482 -23.314 203.887 1.00 62.26 119 VAL B CA 1
ATOM 3069 C C . VAL B 1 121 ? 60.999 -23.728 203.908 1.00 66.27 119 VAL B C 1
ATOM 3070 O O . VAL B 1 121 ? 60.647 -24.760 204.480 1.00 66.29 119 VAL B O 1
ATOM 3074 N N . THR B 1 122 ? 60.153 -22.930 203.249 1.00 63.33 120 THR B N 1
ATOM 3075 C CA . THR B 1 122 ? 58.695 -23.041 203.143 1.00 63.60 120 THR B CA 1
ATOM 3076 C C . THR B 1 122 ? 58.238 -24.088 202.097 1.00 69.21 120 THR B C 1
ATOM 3077 O O . THR B 1 122 ? 57.191 -24.708 202.284 1.00 68.95 120 THR B O 1
ATOM 3081 N N . ARG B 1 123 ? 59.010 -24.274 201.016 1.00 67.28 121 ARG B N 1
ATOM 3082 C CA . ARG B 1 123 ? 58.729 -25.218 199.926 1.00 67.52 121 ARG B CA 1
ATOM 3083 C C . ARG B 1 123 ? 60.055 -25.974 199.577 1.00 73.04 121 ARG B C 1
ATOM 3084 O O . ARG B 1 123 ? 60.613 -25.754 198.485 1.00 72.31 121 ARG B O 1
ATOM 3092 N N . PRO B 1 124 ? 60.597 -26.838 200.488 1.00 71.00 122 PRO B N 1
ATOM 3093 C CA . PRO B 1 124 ? 61.895 -27.481 200.201 1.00 72.17 122 PRO B CA 1
ATOM 3094 C C . PRO B 1 124 ? 61.844 -28.628 199.175 1.00 82.26 122 PRO B C 1
ATOM 3095 O O . PRO B 1 124 ? 62.216 -29.769 199.489 1.00 84.41 122 PRO B O 1
ATOM 3099 N N . ILE B 1 125 ? 61.421 -28.311 197.925 1.00 79.46 123 ILE B N 1
ATOM 3100 C CA . ILE B 1 125 ? 61.307 -29.251 196.798 1.00 106.83 123 ILE B CA 1
ATOM 3101 C C . ILE B 1 125 ? 61.473 -28.538 195.449 1.00 125.76 123 ILE B C 1
ATOM 3102 O O . ILE B 1 125 ? 60.916 -27.461 195.228 1.00 84.39 123 ILE B O 1
ATOM 3107 N N . GLN B 1 129 ? 66.997 -29.263 188.058 1.00 127.32 127 GLN B N 1
ATOM 3108 C CA . GLN B 1 129 ? 67.793 -28.577 187.042 1.00 126.94 127 GLN B CA 1
ATOM 3109 C C . GLN B 1 129 ? 68.864 -27.653 187.648 1.00 129.78 127 GLN B C 1
ATOM 3110 O O . GLN B 1 129 ? 68.662 -27.095 188.734 1.00 129.58 127 GLN B O 1
ATOM 3112 N N . ALA B 1 130 ? 70.002 -27.494 186.923 1.00 124.76 128 ALA B N 1
ATOM 3113 C CA . ALA B 1 130 ? 71.131 -26.620 187.288 1.00 123.44 128 ALA B CA 1
ATOM 3114 C C . ALA B 1 130 ? 70.947 -25.217 186.658 1.00 123.48 128 ALA B C 1
ATOM 3115 O O . ALA B 1 130 ? 71.824 -24.351 186.801 1.00 122.76 128 ALA B O 1
ATOM 3117 N N . ASN B 1 131 ? 69.767 -25.006 185.986 1.00 116.60 129 ASN B N 1
ATOM 3118 C CA . ASN B 1 131 ? 69.313 -23.769 185.328 1.00 114.23 129 ASN B CA 1
ATOM 3119 C C . ASN B 1 131 ? 68.635 -22.811 186.334 1.00 112.48 129 ASN B C 1
ATOM 3120 O O . ASN B 1 131 ? 67.878 -21.918 185.945 1.00 111.35 129 ASN B O 1
ATOM 3122 N N . THR B 1 132 ? 68.936 -23.017 187.639 1.00 105.21 130 THR B N 1
ATOM 3123 C CA . THR B 1 132 ? 68.536 -22.208 188.790 1.00 102.88 130 THR B CA 1
ATOM 3124 C C . THR B 1 132 ? 69.408 -20.924 188.724 1.00 103.77 130 THR B C 1
ATOM 3125 O O . THR B 1 132 ? 68.953 -19.848 189.120 1.00 102.92 130 THR B O 1
ATOM 3129 N N . ARG B 1 133 ? 70.651 -21.058 188.165 1.00 98.21 131 ARG B N 1
ATOM 3130 C CA . ARG B 1 133 ? 71.630 -19.997 187.910 1.00 96.76 131 ARG B CA 1
ATOM 3131 C C . ARG B 1 133 ? 71.041 -19.057 186.862 1.00 98.47 131 ARG B C 1
ATOM 3132 O O . ARG B 1 133 ? 71.101 -17.842 187.040 1.00 98.71 131 ARG B O 1
ATOM 3140 N N . LYS B 1 134 ? 70.437 -19.627 185.791 1.00 93.19 132 LYS B N 1
ATOM 3141 C CA . LYS B 1 134 ? 69.766 -18.909 184.694 1.00 91.83 132 LYS B CA 1
ATOM 3142 C C . LYS B 1 134 ? 68.644 -18.004 185.207 1.00 91.70 132 LYS B C 1
ATOM 3143 O O . LYS B 1 134 ? 68.367 -16.985 184.579 1.00 91.39 132 LYS B O 1
ATOM 3145 N N . ARG B 1 135 ? 68.022 -18.370 186.354 1.00 85.33 133 ARG B N 1
ATOM 3146 C CA . ARG B 1 135 ? 66.956 -17.607 187.010 1.00 83.85 133 ARG B CA 1
ATOM 3147 C C . ARG B 1 135 ? 67.529 -16.429 187.829 1.00 85.78 133 ARG B C 1
ATOM 3148 O O . ARG B 1 135 ? 66.971 -15.325 187.783 1.00 85.63 133 ARG B O 1
ATOM 3156 N N . GLY B 1 136 ? 68.636 -16.680 188.542 1.00 79.18 134 GLY B N 1
ATOM 3157 C CA . GLY B 1 136 ? 69.363 -15.680 189.310 1.00 77.41 134 GLY B CA 1
ATOM 3158 C C . GLY B 1 136 ? 69.843 -14.564 188.403 1.00 79.43 134 GLY B C 1
ATOM 3159 O O . GLY B 1 136 ? 69.707 -13.387 188.755 1.00 79.72 134 GLY B O 1
ATOM 3160 N N . ILE B 1 137 ? 70.362 -14.922 187.198 1.00 72.78 135 ILE B N 1
ATOM 3161 C CA . ILE B 1 137 ? 70.818 -13.960 186.184 1.00 71.28 135 ILE B CA 1
ATOM 3162 C C . ILE B 1 137 ? 69.627 -13.218 185.563 1.00 73.21 135 ILE B C 1
ATOM 3163 O O . ILE B 1 137 ? 69.670 -11.992 185.422 1.00 73.37 135 ILE B O 1
ATOM 3168 N N . SER B 1 138 ? 68.558 -13.961 185.233 1.00 67.40 136 SER B N 1
ATOM 3169 C CA . SER B 1 138 ? 67.327 -13.427 184.667 1.00 66.03 136 SER B CA 1
ATOM 3170 C C . SER B 1 138 ? 66.710 -12.361 185.593 1.00 66.94 136 SER B C 1
ATOM 3171 O O . SER B 1 138 ? 66.416 -11.272 185.131 1.00 66.16 136 SER B O 1
ATOM 3174 N N . LEU B 1 139 ? 66.567 -12.659 186.897 1.00 62.32 137 LEU B N 1
ATOM 3175 C CA . LEU B 1 139 ? 66.012 -11.744 187.895 1.00 61.42 137 LEU B CA 1
ATOM 3176 C C . LEU B 1 139 ? 66.876 -10.536 188.122 1.00 63.69 137 LEU B C 1
ATOM 3177 O O . LEU B 1 139 ? 66.350 -9.424 188.178 1.00 64.17 137 LEU B O 1
ATOM 3182 N N . SER B 1 140 ? 68.198 -10.753 188.304 1.00 58.04 138 SER B N 1
ATOM 3183 C CA . SER B 1 140 ? 69.174 -9.690 188.525 1.00 56.87 138 SER B CA 1
ATOM 3184 C C . SER B 1 140 ? 69.069 -8.622 187.431 1.00 61.80 138 SER B C 1
ATOM 3185 O O . SER B 1 140 ? 68.980 -7.429 187.741 1.00 62.08 138 SER B O 1
ATOM 3188 N N . LEU B 1 141 ? 68.956 -9.058 186.171 1.00 57.73 139 LEU B N 1
ATOM 3189 C CA . LEU B 1 141 ? 68.768 -8.155 185.050 1.00 57.68 139 LEU B CA 1
ATOM 3190 C C . LEU B 1 141 ? 67.463 -7.349 185.162 1.00 63.45 139 LEU B C 1
ATOM 3191 O O . LEU B 1 141 ? 67.509 -6.137 184.982 1.00 64.19 139 LEU B O 1
ATOM 3196 N N . VAL B 1 142 ? 66.326 -7.996 185.525 1.00 60.25 140 VAL B N 1
ATOM 3197 C CA . VAL B 1 142 ? 65.014 -7.336 185.712 1.00 60.07 140 VAL B CA 1
ATOM 3198 C C . VAL B 1 142 ? 65.119 -6.191 186.741 1.00 64.48 140 VAL B C 1
ATOM 3199 O O . VAL B 1 142 ? 64.685 -5.067 186.476 1.00 65.26 140 VAL B O 1
ATOM 3203 N N . ILE B 1 143 ? 65.703 -6.501 187.902 1.00 58.80 141 ILE B N 1
ATOM 3204 C CA . ILE B 1 143 ? 65.947 -5.570 188.984 1.00 57.53 141 ILE B CA 1
ATOM 3205 C C . ILE B 1 143 ? 66.834 -4.425 188.487 1.00 65.25 141 ILE B C 1
ATOM 3206 O O . ILE B 1 143 ? 66.500 -3.268 188.743 1.00 68.00 141 ILE B O 1
ATOM 3211 N N . TRP B 1 144 ? 67.945 -4.726 187.768 1.00 60.42 142 TRP B N 1
ATOM 3212 C CA . TRP B 1 144 ? 68.844 -3.685 187.260 1.00 58.82 142 TRP B CA 1
ATOM 3213 C C . TRP B 1 144 ? 68.146 -2.744 186.302 1.00 60.12 142 TRP B C 1
ATOM 3214 O O . TRP B 1 144 ? 68.205 -1.540 186.513 1.00 60.45 142 TRP B O 1
ATOM 3225 N N . VAL B 1 145 ? 67.409 -3.282 185.312 1.00 54.43 143 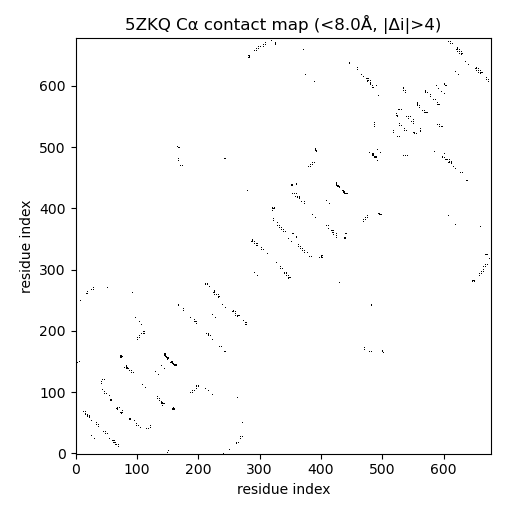VAL B N 1
ATOM 3226 C CA . VAL B 1 145 ? 66.627 -2.507 184.336 1.00 52.05 143 VAL B CA 1
ATOM 3227 C C . VAL B 1 145 ? 65.576 -1.636 185.068 1.00 56.89 143 VAL B C 1
ATOM 3228 O O . VAL B 1 145 ? 65.455 -0.436 184.783 1.00 57.63 143 VAL B O 1
ATOM 3232 N N . ALA B 1 146 ? 64.866 -2.223 186.042 1.00 53.21 144 ALA B N 1
ATOM 3233 C CA . ALA B 1 146 ? 63.872 -1.507 186.835 1.00 53.36 144 ALA B CA 1
ATOM 3234 C C . ALA B 1 146 ? 64.473 -0.321 187.593 1.00 61.33 144 ALA B C 1
ATOM 3235 O O . ALA B 1 146 ? 63.986 0.794 187.428 1.00 62.37 144 ALA B O 1
ATOM 3237 N N . ILE B 1 147 ? 65.565 -0.539 188.367 1.00 59.70 145 ILE B N 1
ATOM 3238 C CA . ILE B 1 147 ? 66.195 0.506 189.188 1.00 59.80 145 ILE B CA 1
ATOM 3239 C C . ILE B 1 147 ? 67.043 1.486 188.355 1.00 62.92 145 ILE B C 1
ATOM 3240 O O . ILE B 1 147 ? 66.829 2.685 188.495 1.00 61.34 145 ILE B O 1
ATOM 3245 N N . VAL B 1 148 ? 67.952 1.004 187.471 1.00 60.40 146 VAL B N 1
ATOM 3246 C CA . VAL B 1 148 ? 68.769 1.881 186.600 1.00 60.18 146 VAL B CA 1
ATOM 3247 C C . VAL B 1 148 ? 67.866 2.741 185.705 1.00 65.38 146 VAL B C 1
ATOM 3248 O O . VAL B 1 148 ? 68.174 3.904 185.460 1.00 66.58 146 VAL B O 1
ATOM 3252 N N . GLY B 1 149 ? 66.733 2.188 185.300 1.00 61.10 147 GLY B N 1
ATOM 3253 C CA . GLY B 1 149 ? 65.745 2.912 184.522 1.00 60.80 147 GLY B CA 1
ATOM 3254 C C . GLY B 1 149 ? 65.132 4.062 185.294 1.00 64.65 147 GLY B C 1
ATOM 3255 O O . GLY B 1 149 ? 64.989 5.149 184.735 1.00 65.34 147 GLY B O 1
ATOM 3256 N N . ALA B 1 150 ? 64.767 3.827 186.582 1.00 60.46 148 ALA B N 1
ATOM 3257 C CA . ALA B 1 150 ? 64.179 4.824 187.494 1.00 59.93 148 ALA B CA 1
ATOM 3258 C C . ALA B 1 150 ? 65.222 5.885 187.880 1.00 66.07 148 ALA B C 1
ATOM 3259 O O . ALA B 1 150 ? 64.904 7.081 187.900 1.00 66.64 148 ALA B O 1
ATOM 3261 N N . ALA B 1 151 ? 66.483 5.435 188.151 1.00 62.02 149 ALA B N 1
ATOM 3262 C CA . ALA B 1 151 ? 67.635 6.251 188.535 1.00 60.68 149 ALA B CA 1
ATOM 3263 C C . ALA B 1 151 ? 68.096 7.161 187.420 1.00 64.32 149 ALA B C 1
ATOM 3264 O O . ALA B 1 151 ? 68.734 8.168 187.698 1.00 64.54 149 ALA B O 1
ATOM 3266 N N . SER B 1 152 ? 67.763 6.831 186.166 1.00 61.01 150 SER B N 1
ATOM 3267 C CA . SER B 1 152 ? 68.146 7.612 184.983 1.00 61.03 150 SER B CA 1
ATOM 3268 C C . SER B 1 152 ? 67.575 9.009 184.965 1.00 67.24 150 SER B C 1
ATOM 3269 O O . SER B 1 152 ? 68.210 9.911 184.415 1.00 67.18 150 SER B O 1
ATOM 3272 N N . TYR B 1 153 ? 66.410 9.200 185.617 1.00 64.84 151 TYR B N 1
ATOM 3273 C CA . TYR B 1 153 ? 65.739 10.492 185.745 1.00 65.16 151 TYR B CA 1
ATOM 3274 C C . TYR B 1 153 ? 66.607 11.523 186.467 1.00 69.20 151 TYR B C 1
ATOM 3275 O O . TYR B 1 153 ? 66.462 12.717 186.223 1.00 69.60 151 TYR B O 1
ATOM 3284 N N . PHE B 1 154 ? 67.529 11.062 187.328 1.00 64.86 152 PHE B N 1
ATOM 3285 C CA . PHE B 1 154 ? 68.460 11.920 188.050 1.00 64.19 152 PHE B CA 1
ATOM 3286 C C . PHE B 1 154 ? 69.469 12.550 187.109 1.00 67.99 152 PHE B C 1
ATOM 3287 O O . PHE B 1 154 ? 70.104 13.537 187.484 1.00 68.50 152 PHE B O 1
ATOM 3295 N N . LEU B 1 155 ? 69.627 11.970 185.898 1.00 63.45 153 LEU B N 1
ATOM 3296 C CA . LEU B 1 155 ? 70.558 12.430 184.872 1.00 62.65 153 LEU B CA 1
ATOM 3297 C C . LEU B 1 155 ? 69.932 13.462 183.931 1.00 68.35 153 LEU B C 1
ATOM 3298 O O . LEU B 1 155 ? 70.648 14.050 183.130 1.00 68.71 153 LEU B O 1
ATOM 3303 N N . ILE B 1 156 ? 68.614 13.715 184.049 1.00 65.62 154 ILE B N 1
ATOM 3304 C CA . ILE B 1 156 ? 67.904 14.687 183.205 1.00 65.48 154 ILE B CA 1
ATOM 3305 C C . ILE B 1 156 ? 67.458 15.926 184.018 1.00 73.26 154 ILE B C 1
ATOM 3306 O O . ILE B 1 156 ? 66.930 16.893 183.449 1.00 73.81 154 ILE B O 1
ATOM 3311 N N . LEU B 1 157 ? 67.708 15.899 185.343 1.00 71.32 155 LEU B N 1
ATOM 3312 C CA . LEU B 1 157 ? 67.374 16.965 186.293 1.00 71.23 155 LEU B CA 1
ATOM 3313 C C . LEU B 1 157 ? 68.460 18.018 186.368 1.00 76.92 155 LEU B C 1
ATOM 3314 O O . LEU B 1 157 ? 69.597 17.756 185.982 1.00 76.48 155 LEU B O 1
ATOM 3319 N N . ASP B 1 158 ? 68.127 19.188 186.947 1.00 75.86 156 ASP B N 1
ATOM 3320 C CA . ASP B 1 158 ? 69.079 20.266 187.237 1.00 76.36 156 ASP B CA 1
ATOM 3321 C C . ASP B 1 158 ? 69.576 19.943 188.660 1.00 78.13 156 ASP B C 1
ATOM 3322 O O . ASP B 1 158 ? 68.926 20.291 189.650 1.00 77.88 156 ASP B O 1
ATOM 3327 N N . SER B 1 159 ? 70.670 19.200 188.752 1.00 73.19 157 SER B N 1
ATOM 3328 C CA . SER B 1 159 ? 71.188 18.729 190.031 1.00 73.19 157 SER B CA 1
ATOM 3329 C C . SER B 1 159 ? 71.645 19.820 190.989 1.00 76.85 157 SER B C 1
ATOM 3330 O O . SER B 1 159 ? 71.441 19.706 192.198 1.00 77.19 157 SER B O 1
ATOM 3333 N N . THR B 1 160 ? 72.245 20.877 190.448 1.00 72.93 158 THR B N 1
ATOM 3334 C CA . THR B 1 160 ? 72.812 21.981 191.224 1.00 71.82 158 THR B CA 1
ATOM 3335 C C . THR B 1 160 ? 71.965 23.264 191.220 1.00 74.25 158 THR B C 1
ATOM 3336 O O . THR B 1 160 ? 71.126 23.480 190.339 1.00 74.50 158 THR B O 1
ATOM 3340 N N . ASN B 1 161 ? 72.189 24.097 192.239 1.00 69.29 159 ASN B N 1
ATOM 3341 C CA . ASN B 1 161 ? 71.590 25.415 192.417 1.00 68.59 159 ASN B CA 1
ATOM 3342 C C . ASN B 1 161 ? 72.654 26.297 193.040 1.00 72.78 159 ASN B C 1
ATOM 3343 O O . ASN B 1 161 ? 73.369 25.859 193.940 1.00 72.23 159 ASN B O 1
ATOM 3348 N N . THR B 1 162 ? 72.790 27.519 192.529 1.00 70.11 160 THR B N 1
ATOM 3349 C CA . THR B 1 162 ? 73.783 28.474 193.004 1.00 69.58 160 THR B CA 1
ATOM 3350 C C . THR B 1 162 ? 73.114 29.567 193.847 1.00 72.25 160 THR B C 1
ATOM 3351 O O . THR B 1 162 ? 72.081 30.132 193.458 1.00 71.82 160 THR B O 1
ATOM 3355 N N . VAL B 1 163 ? 73.697 29.820 195.028 1.00 66.86 161 VAL B N 1
ATOM 3356 C CA . VAL B 1 163 ? 73.205 30.809 195.992 1.00 65.51 161 VAL B CA 1
ATOM 3357 C C . VAL B 1 163 ? 74.335 31.700 196.492 1.00 68.98 161 VAL B C 1
ATOM 3358 O O . VAL B 1 163 ? 75.456 31.206 196.609 1.00 67.90 161 VAL B O 1
ATOM 3362 N N . PRO B 1 164 ? 74.089 32.992 196.833 1.00 66.12 162 PRO B N 1
ATOM 3363 C CA . PRO B 1 164 ? 75.190 33.824 197.357 1.00 66.42 162 PRO B CA 1
ATOM 3364 C C . PRO B 1 164 ? 75.674 33.339 198.731 1.00 71.18 162 PRO B C 1
ATOM 3365 O O . PRO B 1 164 ? 74.854 32.974 199.583 1.00 71.21 162 PRO B O 1
ATOM 3369 N N . ASP B 1 165 ? 77.002 33.321 198.941 1.00 67.48 163 ASP B N 1
ATOM 3370 C CA . ASP B 1 165 ? 77.603 32.904 200.211 1.00 67.45 163 ASP B CA 1
ATOM 3371 C C . ASP B 1 165 ? 77.200 33.861 201.347 1.00 71.27 163 ASP B C 1
ATOM 3372 O O . ASP B 1 165 ? 76.772 34.985 201.077 1.00 72.54 163 ASP B O 1
ATOM 3377 N N . SER B 1 166 ? 77.295 33.411 202.608 1.00 66.62 164 SER B N 1
ATOM 3378 C CA . SER B 1 166 ? 76.924 34.218 203.786 1.00 65.78 164 SER B CA 1
ATOM 3379 C C . SER B 1 166 ? 77.925 35.354 204.065 1.00 68.11 164 SER B C 1
ATOM 3380 O O . SER B 1 166 ? 77.518 36.425 204.529 1.00 68.59 164 SER B O 1
ATOM 3383 N N . ALA B 1 167 ? 79.236 35.107 203.768 1.00 61.22 165 ALA B N 1
ATOM 3384 C CA . ALA B 1 167 ? 80.354 36.040 203.865 1.00 58.46 165 ALA B CA 1
ATOM 3385 C C . ALA B 1 167 ? 81.143 35.972 202.566 1.00 63.22 165 ALA B C 1
ATOM 3386 O O . ALA B 1 167 ? 81.062 34.984 201.824 1.00 63.43 165 ALA B O 1
ATOM 3388 N N . GLY B 1 168 ? 81.889 37.030 202.295 1.00 59.65 166 GLY B N 1
ATOM 3389 C CA . GLY B 1 168 ? 82.710 37.128 201.104 1.00 59.17 166 GLY B CA 1
ATOM 3390 C C . GLY B 1 168 ? 81.943 37.623 199.910 1.00 63.95 166 GLY B C 1
ATOM 3391 O O . GLY B 1 168 ? 80.896 38.246 200.075 1.00 64.13 166 GLY B O 1
ATOM 3392 N N . SER B 1 169 ? 82.497 37.380 198.700 1.00 60.35 167 SER B N 1
ATOM 3393 C CA . SER B 1 169 ? 81.952 37.788 197.404 1.00 59.66 167 SER B CA 1
ATOM 3394 C C . SER B 1 169 ? 81.461 36.574 196.616 1.00 65.34 167 SER B C 1
ATOM 3395 O O . SER B 1 169 ? 80.918 36.730 195.523 1.00 66.87 167 SER B O 1
ATOM 3398 N N . GLY B 1 170 ? 81.648 35.385 197.180 1.00 61.05 168 GLY B N 1
ATOM 3399 C CA . GLY B 1 170 ? 81.319 34.127 196.541 1.00 60.33 168 GLY B CA 1
ATOM 3400 C C . GLY B 1 170 ? 79.885 33.651 196.531 1.00 64.53 168 GLY B C 1
ATOM 3401 O O . GLY B 1 170 ? 78.970 34.310 197.022 1.00 64.31 168 GLY B O 1
ATOM 3402 N N . ASP B 1 171 ? 79.715 32.484 195.905 1.00 62.33 169 ASP B N 1
ATOM 3403 C CA . ASP B 1 171 ? 78.491 31.718 195.758 1.00 62.29 169 ASP B CA 1
ATOM 3404 C C . ASP B 1 171 ? 78.720 30.292 196.331 1.00 65.78 169 ASP B C 1
ATOM 3405 O O . ASP B 1 171 ? 79.858 29.904 196.639 1.00 65.71 169 ASP B O 1
ATOM 3410 N N . VAL B 1 172 ? 77.636 29.537 196.502 1.00 60.69 170 VAL B N 1
ATOM 3411 C CA . VAL B 1 172 ? 77.659 28.169 197.015 1.00 59.94 170 VAL B CA 1
ATOM 3412 C C . VAL B 1 172 ? 76.807 27.340 196.075 1.00 63.27 170 VAL B C 1
ATOM 3413 O O . VAL B 1 172 ? 75.683 27.724 195.750 1.00 63.86 170 VAL B O 1
ATOM 3417 N N . THR B 1 173 ? 77.349 26.238 195.611 1.00 59.13 171 THR B N 1
ATOM 3418 C CA . THR B 1 173 ? 76.653 25.388 194.666 1.00 59.88 171 THR B CA 1
ATOM 3419 C C . THR B 1 173 ? 76.225 24.083 195.339 1.00 67.60 171 THR B C 1
ATOM 3420 O O . THR B 1 173 ? 77.031 23.164 195.503 1.00 68.27 171 THR B O 1
ATOM 3424 N N . ARG B 1 174 ? 74.954 24.001 195.717 1.00 64.82 172 ARG B N 1
ATOM 3425 C CA . ARG B 1 174 ? 74.417 22.801 196.360 1.00 64.72 172 ARG B CA 1
ATOM 3426 C C . ARG B 1 174 ? 74.185 21.700 195.317 1.00 68.17 172 ARG B C 1
ATOM 3427 O O . ARG B 1 174 ? 74.030 22.007 194.141 1.00 66.41 172 ARG B O 1
ATOM 3435 N N . CYS B 1 175 ? 74.204 20.424 195.742 1.00 66.83 173 CYS B N 1
ATOM 3436 C CA . CYS B 1 175 ? 73.979 19.260 194.867 1.00 67.21 173 CYS B CA 1
ATOM 3437 C C . CYS B 1 175 ? 72.804 18.426 195.425 1.00 71.57 173 CYS B C 1
ATOM 3438 O O . CYS B 1 175 ? 72.899 17.875 196.526 1.00 71.18 173 CYS B O 1
ATOM 3441 N N . PHE B 1 176 ? 71.677 18.398 194.670 1.00 68.23 174 PHE B N 1
ATOM 3442 C CA . PHE B 1 176 ? 70.422 17.676 194.959 1.00 68.33 174 PHE B CA 1
ATOM 3443 C C . PHE B 1 176 ? 69.846 18.015 196.359 1.00 76.32 174 PHE B C 1
ATOM 3444 O O . PHE B 1 176 ? 69.327 17.143 197.072 1.00 76.02 174 PHE B O 1
ATOM 3452 N N . GLU B 1 177 ? 69.905 19.320 196.707 1.00 75.50 175 GLU B N 1
ATOM 3453 C CA . GLU B 1 177 ? 69.399 19.893 197.957 1.00 76.32 175 GLU B CA 1
ATOM 3454 C C . GLU B 1 177 ? 68.198 20.789 197.677 1.00 85.03 175 GLU B C 1
ATOM 3455 O O . GLU B 1 177 ? 67.315 20.926 198.526 1.00 84.55 175 GLU B O 1
ATOM 3461 N N . HIS B 1 178 ? 68.167 21.379 196.471 1.00 86.39 176 HIS B N 1
ATOM 3462 C CA . HIS B 1 178 ? 67.129 22.281 195.977 1.00 88.86 176 HIS B CA 1
ATOM 3463 C C . HIS B 1 178 ? 65.883 21.535 195.547 1.00 94.81 176 HIS B C 1
ATOM 3464 O O . HIS B 1 178 ? 65.954 20.617 194.732 1.00 94.82 176 HIS B O 1
ATOM 3471 N N . TYR B 1 179 ? 64.743 21.951 196.086 1.00 93.47 177 TYR B N 1
ATOM 3472 C CA . TYR B 1 179 ? 63.421 21.435 195.753 1.00 94.61 177 TYR B CA 1
ATOM 3473 C C . TYR B 1 179 ? 62.634 22.684 195.472 1.00 100.82 177 TYR B C 1
ATOM 3474 O O . TYR B 1 179 ? 62.549 23.536 196.359 1.00 101.10 177 TYR B O 1
ATOM 3483 N N . GLU B 1 180 ? 62.113 22.841 194.240 1.00 98.98 178 GLU B N 1
ATOM 3484 C CA . GLU B 1 180 ? 61.292 24.002 193.880 1.00 99.75 178 GLU B CA 1
ATOM 3485 C C . GLU B 1 180 ? 60.094 24.027 194.830 1.00 105.78 178 GLU B C 1
ATOM 3486 O O . GLU B 1 180 ? 59.394 23.014 194.940 1.00 105.48 178 GLU B O 1
ATOM 3492 N N . LYS B 1 181 ? 59.922 25.140 195.583 1.00 103.49 179 LYS B N 1
ATOM 3493 C CA . LYS B 1 181 ? 58.852 25.310 196.579 1.00 103.61 179 LYS B CA 1
ATOM 3494 C C . LYS B 1 181 ? 57.451 24.946 196.041 1.00 107.38 179 LYS B C 1
ATOM 3495 O O . LYS B 1 181 ? 56.980 25.515 195.045 1.00 106.30 179 LYS B O 1
ATOM 3497 N N . GLY B 1 182 ? 56.849 23.948 196.686 1.00 103.98 180 GLY B N 1
ATOM 3498 C CA . GLY B 1 182 ? 55.529 23.433 196.344 1.00 104.01 180 GLY B CA 1
ATOM 3499 C C . GLY B 1 182 ? 55.458 22.547 195.111 1.00 107.35 180 GLY B C 1
ATOM 3500 O O . GLY B 1 182 ? 54.474 22.623 194.366 1.00 107.73 180 GLY B O 1
ATOM 3501 N N . SER B 1 183 ? 56.480 21.678 194.892 1.00 101.59 181 SER B N 1
ATOM 3502 C CA . SER B 1 183 ? 56.506 20.751 193.759 1.00 99.49 181 SER B CA 1
ATOM 3503 C C . SER B 1 183 ? 55.636 19.538 194.041 1.00 99.60 181 SER B C 1
ATOM 3504 O O . SER B 1 183 ? 55.776 18.863 195.065 1.00 98.38 181 SER B O 1
ATOM 3507 N N . VAL B 1 184 ? 54.689 19.315 193.141 1.00 94.31 182 VAL B N 1
ATOM 3508 C CA . VAL B 1 184 ? 53.720 18.238 193.209 1.00 92.85 182 VAL B CA 1
ATOM 3509 C C . VAL B 1 184 ? 54.340 16.923 192.694 1.00 94.22 182 VAL B C 1
ATOM 3510 O O . VAL B 1 184 ? 54.190 15.933 193.415 1.00 93.64 182 VAL B O 1
ATOM 3514 N N . PRO B 1 185 ? 55.085 16.860 191.541 1.00 88.89 183 PRO B N 1
ATOM 3515 C CA . PRO B 1 185 ? 55.674 15.566 191.136 1.00 88.14 183 PRO B CA 1
ATOM 3516 C C . PRO B 1 185 ? 56.580 14.998 192.225 1.00 89.62 183 PRO B C 1
ATOM 3517 O O . PRO B 1 185 ? 56.430 13.823 192.560 1.00 90.45 183 PRO B O 1
ATOM 3521 N N . VAL B 1 186 ? 57.426 15.854 192.848 1.00 82.42 184 VAL B N 1
ATOM 3522 C CA . VAL B 1 186 ? 58.310 15.490 193.949 1.00 81.21 184 VAL B CA 1
ATOM 3523 C C . VAL B 1 186 ? 57.514 14.773 195.042 1.00 84.07 184 VAL B C 1
ATOM 3524 O O . VAL B 1 186 ? 57.914 13.680 195.438 1.00 84.38 184 VAL B O 1
ATOM 3528 N N . LEU B 1 187 ? 56.367 15.342 195.481 1.00 78.79 185 LEU B N 1
ATOM 3529 C CA . LEU B 1 187 ? 55.563 14.727 196.538 1.00 77.43 185 LEU B CA 1
ATOM 3530 C C . LEU B 1 187 ? 55.000 13.374 196.149 1.00 76.52 185 LEU B C 1
ATOM 3531 O O . LEU B 1 187 ? 55.180 12.431 196.902 1.00 75.56 185 LEU B O 1
ATOM 3536 N N . ILE B 1 188 ? 54.394 13.263 194.963 1.00 71.26 186 ILE B N 1
ATOM 3537 C CA . ILE B 1 188 ? 53.851 12.009 194.431 1.00 71.19 186 ILE B CA 1
ATOM 3538 C C . ILE B 1 188 ? 54.958 10.913 194.317 1.00 74.70 186 ILE B C 1
ATOM 3539 O O . ILE B 1 188 ? 54.733 9.781 194.751 1.00 74.64 186 ILE B O 1
ATOM 3544 N N . ILE B 1 189 ? 56.145 11.272 193.748 1.00 69.66 187 ILE B N 1
ATOM 3545 C CA . ILE B 1 189 ? 57.312 10.391 193.582 1.00 67.84 187 ILE B CA 1
ATOM 3546 C C . ILE B 1 189 ? 57.816 9.874 194.929 1.00 70.54 187 ILE B C 1
ATOM 3547 O O . ILE B 1 189 ? 58.015 8.675 195.088 1.00 70.00 187 ILE B O 1
ATOM 3552 N N . HIS B 1 190 ? 57.980 10.772 195.892 1.00 67.95 188 HIS B N 1
ATOM 3553 C CA . HIS B 1 190 ? 58.413 10.452 197.245 1.00 68.93 188 HIS B CA 1
ATOM 3554 C C . HIS B 1 190 ? 57.353 9.677 198.011 1.00 77.35 188 HIS B C 1
ATOM 3555 O O . HIS B 1 190 ? 57.715 8.933 198.923 1.00 79.01 188 HIS B O 1
ATOM 3562 N N . ILE B 1 191 ? 56.051 9.848 197.679 1.00 74.61 189 ILE B N 1
ATOM 3563 C CA . ILE B 1 191 ? 55.010 9.078 198.369 1.00 74.66 189 ILE B CA 1
ATOM 3564 C C . ILE B 1 191 ? 55.031 7.640 197.840 1.00 77.28 189 ILE B C 1
ATOM 3565 O O . ILE B 1 191 ? 55.119 6.695 198.632 1.00 75.31 189 ILE B O 1
ATOM 3570 N N . PHE B 1 192 ? 55.022 7.498 196.497 1.00 74.67 190 PHE B N 1
ATOM 3571 C CA . PHE B 1 192 ? 55.101 6.222 195.800 1.00 74.82 190 PHE B CA 1
ATOM 3572 C C . PHE B 1 192 ? 56.238 5.374 196.345 1.00 77.41 190 PHE B C 1
ATOM 3573 O O . PHE B 1 192 ? 55.977 4.253 196.752 1.00 78.32 190 PHE B O 1
ATOM 3581 N N . ILE B 1 193 ? 57.486 5.912 196.353 1.00 70.67 191 ILE B N 1
ATOM 3582 C CA . ILE B 1 193 ? 58.706 5.233 196.795 1.00 68.67 191 ILE B CA 1
ATOM 3583 C C . ILE B 1 193 ? 58.623 4.728 198.237 1.00 71.28 191 ILE B C 1
ATOM 3584 O O . ILE B 1 193 ? 58.997 3.587 198.491 1.00 69.13 191 ILE B O 1
ATOM 3589 N N . VAL B 1 194 ? 58.111 5.555 199.163 1.00 68.93 192 VAL B N 1
ATOM 3590 C CA . VAL B 1 194 ? 57.981 5.184 200.571 1.00 68.87 192 VAL B CA 1
ATOM 3591 C C . VAL B 1 194 ? 56.912 4.107 200.746 1.00 74.01 192 VAL B C 1
ATOM 3592 O O . VAL B 1 194 ? 57.164 3.100 201.416 1.00 73.89 192 VAL B O 1
ATOM 3596 N N . PHE B 1 195 ? 55.766 4.264 200.075 1.00 71.90 193 PHE B N 1
ATOM 3597 C CA . PHE B 1 195 ? 54.706 3.271 200.162 1.00 72.52 193 PHE B CA 1
ATOM 3598 C C . PHE B 1 195 ? 55.178 1.960 199.522 1.00 76.00 193 PHE B C 1
ATOM 3599 O O . PHE B 1 195 ? 55.097 0.922 200.175 1.00 76.29 193 PHE B O 1
ATOM 3607 N N . SER B 1 196 ? 55.852 2.025 198.360 1.00 71.83 194 SER B N 1
ATOM 3608 C CA . SER B 1 196 ? 56.456 0.851 197.712 1.00 71.36 194 SER B CA 1
ATOM 3609 C C . SER B 1 196 ? 57.523 0.211 198.627 1.00 76.90 194 SER B C 1
ATOM 3610 O O . SER B 1 196 ? 57.709 -1.011 198.571 1.00 78.01 194 SER B O 1
ATOM 3613 N N . PHE B 1 197 ? 58.246 1.040 199.441 1.00 71.00 195 PHE B N 1
ATOM 3614 C CA . PHE B 1 197 ? 59.281 0.522 200.321 1.00 68.84 195 PHE B CA 1
ATOM 3615 C C . PHE B 1 197 ? 58.673 -0.231 201.447 1.00 73.02 195 PHE B C 1
ATOM 3616 O O . PHE B 1 197 ? 59.092 -1.354 201.677 1.00 73.28 195 PHE B O 1
ATOM 3624 N N . PHE B 1 198 ? 57.731 0.366 202.183 1.00 69.90 196 PHE B N 1
ATOM 3625 C CA . PHE B 1 198 ? 57.184 -0.349 203.322 1.00 70.88 196 PHE B CA 1
ATOM 3626 C C . PHE B 1 198 ? 56.331 -1.563 202.917 1.00 77.44 196 PHE B C 1
ATOM 3627 O O . PHE B 1 198 ? 56.174 -2.487 203.718 1.00 77.48 196 PHE B O 1
ATOM 3635 N N . LEU B 1 199 ? 55.859 -1.598 201.653 1.00 75.01 197 LEU B N 1
ATOM 3636 C CA . LEU B 1 199 ? 55.130 -2.726 201.079 1.00 74.73 197 LEU B CA 1
ATOM 3637 C C . LEU B 1 199 ? 56.171 -3.851 200.930 1.00 76.70 197 LEU B C 1
ATOM 3638 O O . LEU B 1 199 ? 55.943 -4.953 201.421 1.00 78.40 197 LEU B O 1
ATOM 3643 N N . VAL B 1 200 ? 57.350 -3.531 200.364 1.00 69.31 198 VAL B N 1
ATOM 3644 C CA . VAL B 1 200 ? 58.488 -4.450 200.199 1.00 67.25 198 VAL B CA 1
ATOM 3645 C C . VAL B 1 200 ? 59.042 -4.908 201.569 1.00 68.05 198 VAL B C 1
ATOM 3646 O O . VAL B 1 200 ? 59.288 -6.092 201.754 1.00 68.02 198 VAL B O 1
ATOM 3650 N N . PHE B 1 201 ? 59.166 -3.981 202.524 1.00 63.07 199 PHE B N 1
ATOM 3651 C CA . PHE B 1 201 ? 59.626 -4.220 203.893 1.00 62.11 199 PHE B CA 1
ATOM 3652 C C . PHE B 1 201 ? 58.712 -5.169 204.645 1.00 68.19 199 PHE B C 1
ATOM 3653 O O . PHE B 1 201 ? 59.193 -6.009 205.393 1.00 67.34 199 PHE B O 1
ATOM 3661 N N . LEU B 1 202 ? 57.403 -5.030 204.457 1.00 67.33 200 LEU B N 1
ATOM 3662 C CA . LEU B 1 202 ? 56.427 -5.903 205.086 1.00 68.15 200 LEU B CA 1
ATOM 3663 C C . LEU B 1 202 ? 56.577 -7.337 204.591 1.00 72.76 200 LEU B C 1
ATOM 3664 O O . LEU B 1 202 ? 56.524 -8.254 205.416 1.00 72.76 200 LEU B O 1
ATOM 3669 N N . ILE B 1 203 ? 56.785 -7.525 203.247 1.00 68.56 201 ILE B N 1
ATOM 3670 C CA . ILE B 1 203 ? 57.008 -8.836 202.610 1.00 67.85 201 ILE B CA 1
ATOM 3671 C C . ILE B 1 203 ? 58.291 -9.449 203.212 1.00 70.54 201 ILE B C 1
ATOM 3672 O O . ILE B 1 203 ? 58.250 -10.568 203.714 1.00 70.65 201 ILE B O 1
ATOM 3677 N N . ILE B 1 204 ? 59.400 -8.694 203.212 1.00 65.87 202 ILE B N 1
ATOM 3678 C CA . ILE B 1 204 ? 60.667 -9.121 203.800 1.00 65.15 202 ILE B CA 1
ATOM 3679 C C . ILE B 1 204 ? 60.481 -9.511 205.256 1.00 67.43 202 ILE B C 1
ATOM 3680 O O . ILE B 1 204 ? 60.930 -10.591 205.627 1.00 68.09 202 ILE B O 1
ATOM 3685 N N . LEU B 1 205 ? 59.794 -8.666 206.063 1.00 62.02 203 LEU B N 1
ATOM 3686 C CA . LEU B 1 205 ? 59.577 -8.909 207.501 1.00 61.47 203 LEU B CA 1
ATOM 3687 C C . LEU B 1 205 ? 58.810 -10.178 207.739 1.00 67.66 203 LEU B C 1
ATOM 3688 O O . LEU B 1 205 ? 59.212 -10.963 208.589 1.00 68.02 203 LEU B O 1
ATOM 3693 N N . PHE B 1 206 ? 57.724 -10.389 206.976 1.00 64.62 204 PHE B N 1
ATOM 3694 C CA . PHE B 1 206 ? 56.903 -11.580 207.076 1.00 64.23 204 PHE B CA 1
ATOM 3695 C C . PHE B 1 206 ? 57.736 -12.829 206.728 1.00 66.78 204 PHE B C 1
ATOM 3696 O O . PHE B 1 206 ? 57.845 -13.733 207.570 1.00 67.95 204 PHE B O 1
ATOM 3704 N N . CYS B 1 207 ? 58.339 -12.857 205.515 1.00 60.05 205 CYS B N 1
ATOM 3705 C CA . CYS B 1 207 ? 59.165 -13.966 205.026 1.00 58.85 205 CYS B CA 1
ATOM 3706 C C . CYS B 1 207 ? 60.249 -14.355 205.990 1.00 62.31 205 CYS B C 1
ATOM 3707 O O . CYS B 1 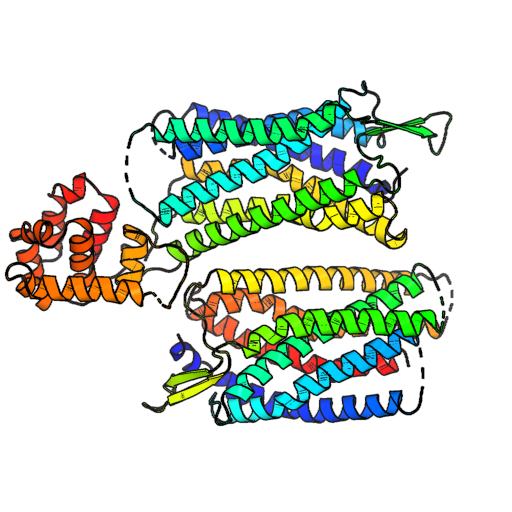207 ? 60.263 -15.508 206.400 1.00 63.47 205 CYS B O 1
ATOM 3710 N N . ASN B 1 208 ? 61.105 -13.401 206.416 1.00 57.27 206 ASN B N 1
ATOM 3711 C CA . ASN B 1 208 ? 62.172 -13.667 207.395 1.00 56.54 206 ASN B CA 1
ATOM 3712 C C . ASN B 1 208 ? 61.645 -14.062 208.778 1.00 59.40 206 ASN B C 1
ATOM 3713 O O . ASN B 1 208 ? 62.323 -14.803 209.489 1.00 58.03 206 ASN B O 1
ATOM 3718 N N . LEU B 1 209 ? 60.442 -13.615 209.148 1.00 56.23 207 LEU B N 1
ATOM 3719 C CA . LEU B 1 209 ? 59.925 -14.043 210.433 1.00 56.67 207 LEU B CA 1
ATOM 3720 C C . LEU B 1 209 ? 59.370 -15.479 210.349 1.00 62.46 207 LEU B C 1
ATOM 3721 O O . LEU B 1 209 ? 59.444 -16.214 211.346 1.00 63.17 207 LEU B O 1
ATOM 3726 N N . VAL B 1 210 ? 58.907 -15.906 209.148 1.00 57.22 208 VAL B N 1
ATOM 3727 C CA . VAL B 1 210 ? 58.451 -17.289 208.941 1.00 56.81 208 VAL B CA 1
ATOM 3728 C C . VAL B 1 210 ? 59.679 -18.213 209.043 1.00 61.59 208 VAL B C 1
ATOM 3729 O O . VAL B 1 210 ? 59.688 -19.098 209.896 1.00 61.89 208 VAL B O 1
ATOM 3733 N N . ILE B 1 211 ? 60.736 -17.955 208.226 1.00 57.47 209 ILE B N 1
ATOM 3734 C CA . ILE B 1 211 ? 62.014 -18.687 208.229 1.00 56.36 209 ILE B CA 1
ATOM 3735 C C . ILE B 1 211 ? 62.493 -18.840 209.675 1.00 63.02 209 ILE B C 1
ATOM 3736 O O . ILE B 1 211 ? 62.637 -19.971 210.123 1.00 63.94 209 ILE B O 1
ATOM 3741 N N . ILE B 1 212 ? 62.664 -17.709 210.414 1.00 60.04 210 ILE B N 1
ATOM 3742 C CA . ILE B 1 212 ? 63.065 -17.684 211.827 1.00 59.93 210 ILE B CA 1
ATOM 3743 C C . ILE B 1 212 ? 62.106 -18.547 212.677 1.00 66.65 210 ILE B C 1
ATOM 3744 O O . ILE B 1 212 ? 62.580 -19.465 213.336 1.00 67.23 210 ILE B O 1
ATOM 3749 N N . ARG B 1 213 ? 60.772 -18.282 212.631 1.00 63.29 211 ARG B N 1
ATOM 3750 C CA . ARG B 1 213 ? 59.755 -19.021 213.401 1.00 62.80 211 ARG B CA 1
ATOM 3751 C C . ARG B 1 213 ? 59.870 -20.524 213.205 1.00 67.96 211 ARG B C 1
ATOM 3752 O O . ARG B 1 213 ? 59.798 -21.267 214.179 1.00 68.32 211 ARG B O 1
ATOM 3760 N N . THR B 1 214 ? 59.997 -20.954 211.936 1.00 64.61 212 THR B N 1
ATOM 3761 C CA . THR B 1 214 ? 60.075 -22.334 211.488 1.00 64.63 212 THR B CA 1
ATOM 3762 C C . THR B 1 214 ? 61.314 -23.024 212.051 1.00 70.46 212 THR B C 1
ATOM 3763 O O . THR B 1 214 ? 61.201 -24.110 212.627 1.00 69.81 212 THR B O 1
ATOM 3767 N N . LEU B 1 215 ? 62.484 -22.378 211.889 1.00 69.20 213 LEU B N 1
ATOM 3768 C CA . LEU B 1 215 ? 63.808 -22.913 212.230 1.00 70.07 213 LEU B CA 1
ATOM 3769 C C . LEU B 1 215 ? 64.253 -22.684 213.674 1.00 77.74 213 LEU B C 1
ATOM 3770 O O . LEU B 1 215 ? 65.260 -23.264 214.074 1.00 77.52 213 LEU B O 1
ATOM 3775 N N . LEU B 1 216 ? 63.488 -21.896 214.456 1.00 77.16 214 LEU B N 1
ATOM 3776 C CA . LEU B 1 216 ? 63.740 -21.600 215.873 1.00 78.13 214 LEU B CA 1
ATOM 3777 C C . LEU B 1 216 ? 62.951 -22.596 216.701 1.00 83.75 214 LEU B C 1
ATOM 3778 O O . LEU B 1 216 ? 63.527 -23.324 217.514 1.00 83.96 214 LEU B O 1
ATOM 3783 N N . MET B 1 217 ? 61.627 -22.625 216.473 1.00 81.23 215 MET B N 1
ATOM 3784 C CA . MET B 1 217 ? 60.693 -23.529 217.116 1.00 82.50 215 MET B CA 1
ATOM 3785 C C . MET B 1 217 ? 60.922 -24.999 216.664 1.00 87.85 215 MET B C 1
ATOM 3786 O O . MET B 1 217 ? 60.549 -25.386 215.542 1.00 87.51 215 MET B O 1
ATOM 3791 N N . GLN B 1 218 ? 61.547 -25.804 217.568 1.00 84.34 216 GLN B N 1
ATOM 3792 C CA . GLN B 1 218 ? 61.880 -27.231 217.397 1.00 83.64 216 GLN B CA 1
ATOM 3793 C C . GLN B 1 218 ? 60.614 -28.142 217.406 1.00 85.77 216 GLN B C 1
ATOM 3794 O O . GLN B 1 218 ? 59.833 -28.106 218.370 1.00 85.16 216 GLN B O 1
ATOM 3800 N N . PRO B 1 219 ? 60.406 -28.972 216.350 1.00 80.58 217 PRO B N 1
ATOM 3801 C CA . PRO B 1 219 ? 59.223 -29.842 216.312 1.00 79.20 217 PRO B CA 1
ATOM 3802 C C . PRO B 1 219 ? 59.080 -30.699 217.533 1.00 80.51 217 PRO B C 1
ATOM 3803 O O . PRO B 1 219 ? 60.071 -31.214 218.041 1.00 80.11 217 PRO B O 1
ATOM 3807 N N . VAL B 1 220 ? 57.844 -30.831 218.000 1.00 75.79 218 VAL B N 1
ATOM 3808 C CA . VAL B 1 220 ? 57.483 -31.667 219.141 1.00 74.85 218 VAL B CA 1
ATOM 3809 C C . VAL B 1 220 ? 56.339 -32.612 218.764 1.00 78.02 218 VAL B C 1
ATOM 3810 O O . VAL B 1 220 ? 55.839 -33.350 219.618 1.00 78.92 218 VAL B O 1
ATOM 3814 N N . ASN B 1 221 ? 55.944 -32.588 217.471 1.00 72.07 1001 ASN B N 1
ATOM 3815 C CA . ASN B 1 221 ? 54.891 -33.407 216.868 1.00 70.95 1001 ASN B CA 1
ATOM 3816 C C . ASN B 1 221 ? 55.165 -33.588 215.366 1.00 74.36 1001 ASN B C 1
ATOM 3817 O O . ASN B 1 221 ? 56.065 -32.932 214.831 1.00 72.85 1001 ASN B O 1
ATOM 3822 N N . ILE B 1 222 ? 54.388 -34.478 214.698 1.00 71.46 1002 ILE B N 1
ATOM 3823 C CA . ILE B 1 222 ? 54.508 -34.826 213.273 1.00 71.49 1002 ILE B CA 1
ATOM 3824 C C . ILE B 1 222 ? 54.193 -33.649 212.331 1.00 77.39 1002 ILE B C 1
ATOM 3825 O O . ILE B 1 222 ? 54.723 -33.605 211.217 1.00 77.30 1002 ILE B O 1
ATOM 3830 N N . PHE B 1 223 ? 53.345 -32.704 212.764 1.00 75.24 1003 PHE B N 1
ATOM 3831 C CA . PHE B 1 223 ? 52.971 -31.559 211.928 1.00 75.81 1003 PHE B CA 1
ATOM 3832 C C . PHE B 1 223 ? 54.142 -30.614 211.766 1.00 75.01 1003 PHE B C 1
ATOM 3833 O O . PHE B 1 223 ? 54.524 -30.292 210.630 1.00 74.23 1003 PHE B O 1
ATOM 3841 N N . GLU B 1 224 ? 54.769 -30.254 212.903 1.00 68.57 1004 GLU B N 1
ATOM 3842 C CA . GLU B 1 224 ? 55.954 -29.397 212.967 1.00 67.10 1004 GLU B CA 1
ATOM 3843 C C . GLU B 1 224 ? 57.140 -30.094 212.283 1.00 67.51 1004 GLU B C 1
ATOM 3844 O O . GLU B 1 224 ? 57.901 -29.429 211.579 1.00 67.33 1004 GLU B O 1
ATOM 3850 N N . MET B 1 225 ? 57.263 -31.439 212.454 1.00 61.41 1005 MET B N 1
ATOM 3851 C CA . MET B 1 225 ? 58.300 -32.277 211.830 1.00 60.57 1005 MET B CA 1
ATOM 3852 C C . MET B 1 225 ? 58.178 -32.242 210.304 1.00 66.98 1005 MET B C 1
ATOM 3853 O O . MET B 1 225 ? 59.187 -32.043 209.620 1.00 67.95 1005 MET B O 1
ATOM 3858 N N . LEU B 1 226 ? 56.956 -32.434 209.771 1.00 63.32 1006 LEU B N 1
ATOM 3859 C CA . LEU B 1 226 ? 56.765 -32.428 208.329 1.00 63.22 1006 LEU B CA 1
ATOM 3860 C C . LEU B 1 226 ? 56.825 -31.023 207.732 1.00 67.03 1006 LEU B C 1
ATOM 3861 O O . LEU B 1 226 ? 56.954 -30.894 206.516 1.00 66.50 1006 LEU B O 1
ATOM 3866 N N . ARG B 1 227 ? 56.755 -29.978 208.580 1.00 63.53 1007 ARG B N 1
ATOM 3867 C CA . ARG B 1 227 ? 56.859 -28.592 208.130 1.00 63.67 1007 ARG B CA 1
ATOM 3868 C C . ARG B 1 227 ? 58.298 -28.293 207.764 1.00 68.64 1007 ARG B C 1
ATOM 3869 O O . ARG B 1 227 ? 58.526 -27.556 206.805 1.00 69.45 1007 ARG B O 1
ATOM 3877 N N . ILE B 1 228 ? 59.268 -28.873 208.498 1.00 65.64 1008 ILE B N 1
ATOM 3878 C CA . ILE B 1 228 ? 60.688 -28.693 208.181 1.00 66.63 1008 ILE B CA 1
ATOM 3879 C C . ILE B 1 228 ? 61.079 -29.437 206.868 1.00 73.18 1008 ILE B C 1
ATOM 3880 O O . ILE B 1 228 ? 61.668 -28.829 205.960 1.00 73.37 1008 ILE B O 1
ATOM 3885 N N . ASP B 1 229 ? 60.717 -30.736 206.782 1.00 70.21 1009 ASP B N 1
ATOM 3886 C CA . ASP B 1 229 ? 61.043 -31.640 205.688 1.00 70.28 1009 ASP B CA 1
ATOM 3887 C C . ASP B 1 229 ? 60.257 -31.442 204.409 1.00 76.66 1009 ASP B C 1
ATOM 3888 O O . ASP B 1 229 ? 60.830 -31.625 203.338 1.00 77.09 1009 ASP B O 1
ATOM 3893 N N . GLU B 1 230 ? 58.950 -31.143 204.497 1.00 74.52 1010 GLU B N 1
ATOM 3894 C CA . GLU B 1 230 ? 58.100 -30.997 203.311 1.00 74.94 1010 GLU B CA 1
ATOM 3895 C C . GLU B 1 230 ? 57.678 -29.558 203.008 1.00 83.58 1010 GLU B C 1
ATOM 3896 O O . GLU B 1 230 ? 57.426 -29.225 201.844 1.00 82.38 1010 GLU B O 1
ATOM 3902 N N . GLY B 1 231 ? 57.598 -28.737 204.050 1.00 85.21 1011 GLY B N 1
ATOM 3903 C CA . GLY B 1 231 ? 57.173 -27.347 203.957 1.00 87.58 1011 GLY B CA 1
ATOM 3904 C C . GLY B 1 231 ? 55.699 -27.111 204.236 1.00 98.17 1011 GLY B C 1
ATOM 3905 O O . GLY B 1 231 ? 54.911 -28.058 204.355 1.00 97.30 1011 GLY B O 1
ATOM 3906 N N . GLY B 1 232 ? 55.342 -25.832 204.327 1.00 100.46 1012 GLY B N 1
ATOM 3907 C CA . GLY B 1 232 ? 53.989 -25.358 204.585 1.00 102.97 1012 GLY B CA 1
ATOM 3908 C C . GLY B 1 232 ? 53.941 -23.847 204.621 1.00 113.89 1012 GLY B C 1
ATOM 3909 O O . GLY B 1 232 ? 54.681 -23.226 205.390 1.00 113.91 1012 GLY B O 1
ATOM 3910 N N . GLY B 1 233 ? 53.076 -23.268 203.783 1.00 115.69 1013 GLY B N 1
ATOM 3911 C CA . GLY B 1 233 ? 52.900 -21.822 203.636 1.00 117.73 1013 GLY B CA 1
ATOM 3912 C C . GLY B 1 233 ? 52.281 -21.088 204.815 1.00 125.85 1013 GLY B C 1
ATOM 3913 O O . GLY B 1 233 ? 51.248 -21.520 205.346 1.00 125.60 1013 GLY B O 1
ATOM 3914 N N . SER B 1 234 ? 52.915 -19.943 205.209 1.00 124.69 1014 SER B N 1
ATOM 3915 C CA . SER B 1 234 ? 52.538 -19.030 206.309 1.00 125.47 1014 SER B CA 1
ATOM 3916 C C . SER B 1 234 ? 52.352 -19.738 207.686 1.00 132.19 1014 SER B C 1
ATOM 3917 O O . SER B 1 234 ? 52.765 -20.893 207.852 1.00 131.48 1014 SER B O 1
ATOM 3919 N N . GLY B 1 235 ? 51.778 -19.016 208.659 1.00 130.91 1015 GLY B N 1
ATOM 3920 C CA . GLY B 1 235 ? 51.542 -19.516 210.012 1.00 131.42 1015 GLY B CA 1
ATOM 3921 C C . GLY B 1 235 ? 50.092 -19.502 210.459 1.00 136.19 1015 GLY B C 1
ATOM 3922 O O . GLY B 1 235 ? 49.590 -18.467 210.913 1.00 135.90 1015 GLY B O 1
ATOM 3923 N N . GLY B 1 236 ? 49.433 -20.658 210.345 1.00 132.87 1016 GLY B N 1
ATOM 3924 C CA . GLY B 1 236 ? 48.036 -20.833 210.730 1.00 132.63 1016 GLY B CA 1
ATOM 3925 C C . GLY B 1 236 ? 47.773 -22.005 211.658 1.00 136.19 1016 GLY B C 1
ATOM 3926 O O . GLY B 1 236 ? 48.566 -22.954 211.707 1.00 135.39 1016 GLY B O 1
ATOM 3927 N N . ASP B 1 237 ? 46.637 -21.935 212.403 1.00 132.68 1017 ASP B N 1
ATOM 3928 C CA . ASP B 1 237 ? 46.134 -22.956 213.345 1.00 132.09 1017 ASP B CA 1
ATOM 3929 C C . ASP B 1 237 ? 44.834 -23.635 212.835 1.00 135.66 1017 ASP B C 1
ATOM 3930 O O . ASP B 1 237 ? 44.503 -24.738 213.285 1.00 135.46 1017 ASP B O 1
ATOM 3935 N N . GLU B 1 238 ? 44.107 -22.975 211.903 1.00 131.42 1018 GLU B N 1
ATOM 3936 C CA . GLU B 1 238 ? 42.869 -23.491 211.320 1.00 149.11 1018 GLU B CA 1
ATOM 3937 C C . GLU B 1 238 ? 43.168 -24.316 210.069 1.00 172.18 1018 GLU B C 1
ATOM 3938 O O . GLU B 1 238 ? 43.957 -25.260 210.121 1.00 129.22 1018 GLU B O 1
ATOM 3940 N N . GLU B 1 240 ? 47.614 -26.273 211.412 1.00 111.76 1020 GLU B N 1
ATOM 3941 C CA . GLU B 1 240 ? 47.952 -27.599 211.925 1.00 111.48 1020 GLU B CA 1
ATOM 3942 C C . GLU B 1 240 ? 46.715 -28.483 212.068 1.00 115.98 1020 GLU B C 1
ATOM 3943 O O . GLU B 1 240 ? 46.842 -29.628 212.504 1.00 116.63 1020 GLU B O 1
ATOM 3945 N N . LYS B 1 241 ? 45.521 -27.956 211.704 1.00 111.68 1021 LYS B N 1
ATOM 3946 C CA . LYS B 1 241 ? 44.245 -28.683 211.763 1.00 110.88 1021 LYS B CA 1
ATOM 3947 C C . LYS B 1 241 ? 43.913 -29.331 210.397 1.00 114.52 1021 LYS B C 1
ATOM 3948 O O . LYS B 1 241 ? 43.391 -30.450 210.368 1.00 113.68 1021 LYS B O 1
ATOM 3950 N N . LEU B 1 242 ? 44.245 -28.633 209.272 1.00 110.54 1022 LEU B N 1
ATOM 3951 C CA . LEU B 1 242 ? 44.065 -29.135 207.903 1.00 109.61 1022 LEU B CA 1
ATOM 3952 C C . LEU B 1 242 ? 45.085 -30.256 207.640 1.00 111.77 1022 LEU B C 1
ATOM 3953 O O . LEU B 1 242 ? 44.748 -31.270 207.029 1.00 111.88 1022 LEU B O 1
ATOM 3958 N N . PHE B 1 243 ? 46.337 -30.057 208.105 1.00 105.75 1023 PHE B N 1
ATOM 3959 C CA . PHE B 1 243 ? 47.451 -30.997 207.969 1.00 103.45 1023 PHE B CA 1
ATOM 3960 C C . PHE B 1 243 ? 47.236 -32.239 208.815 1.00 102.48 1023 PHE B C 1
ATOM 3961 O O . PHE B 1 243 ? 47.747 -33.305 208.485 1.00 101.66 1023 PHE B O 1
ATOM 3969 N N . ASN B 1 244 ? 46.484 -32.089 209.910 1.00 96.27 1024 ASN B N 1
ATOM 3970 C CA . ASN B 1 244 ? 46.096 -33.158 210.819 1.00 95.22 1024 ASN B CA 1
ATOM 3971 C C . ASN B 1 244 ? 45.242 -34.156 210.038 1.00 93.99 1024 ASN B C 1
ATOM 3972 O O . ASN B 1 244 ? 45.404 -35.356 210.211 1.00 91.70 1024 ASN B O 1
ATOM 3977 N N . GLN B 1 245 ? 44.353 -33.641 209.165 1.00 89.35 1025 GLN B N 1
ATOM 3978 C CA . GLN B 1 245 ? 43.448 -34.406 208.310 1.00 88.83 1025 GLN B CA 1
ATOM 3979 C C . GLN B 1 245 ? 44.210 -35.335 207.339 1.00 90.93 1025 GLN B C 1
ATOM 3980 O O . GLN B 1 245 ? 43.847 -36.514 207.197 1.00 90.71 1025 GLN B O 1
ATOM 3982 N N . ASP B 1 246 ? 45.286 -34.798 206.714 1.00 84.98 1026 ASP B N 1
ATOM 3983 C CA . ASP B 1 246 ? 46.195 -35.481 205.780 1.00 83.11 1026 ASP B CA 1
ATOM 3984 C C . ASP B 1 246 ? 46.984 -36.615 206.468 1.00 80.21 1026 ASP B C 1
ATOM 3985 O O . ASP B 1 246 ? 47.201 -37.659 205.855 1.00 79.50 1026 ASP B O 1
ATOM 3990 N N . VAL B 1 247 ? 47.403 -36.394 207.738 1.00 71.89 1027 VAL B N 1
ATOM 3991 C CA . VAL B 1 247 ? 48.137 -37.326 208.614 1.00 68.49 1027 VAL B CA 1
ATOM 3992 C C . VAL B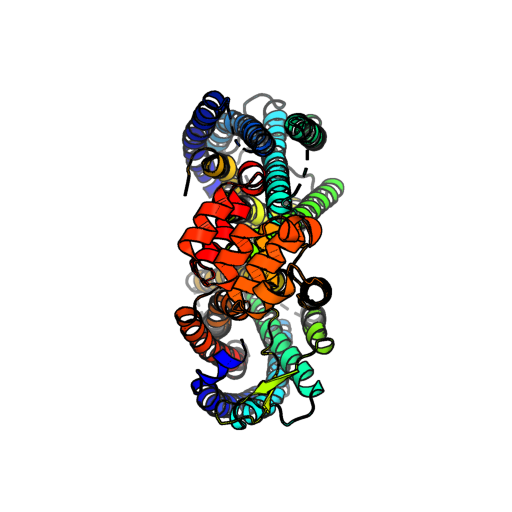 1 247 ? 47.194 -38.445 209.048 1.00 69.93 1027 VAL B C 1
ATOM 3993 O O . VAL B 1 247 ? 47.560 -39.613 208.973 1.00 69.91 1027 VAL B O 1
ATOM 3997 N N . ASP B 1 248 ? 45.974 -38.092 209.476 1.00 64.86 1028 ASP B N 1
ATOM 3998 C CA . ASP B 1 248 ? 44.968 -39.055 209.919 1.00 64.11 1028 ASP B CA 1
ATOM 3999 C C . ASP B 1 248 ? 44.587 -39.996 208.795 1.00 65.98 1028 ASP B C 1
ATOM 4000 O O . ASP B 1 248 ? 44.453 -41.190 209.033 1.00 64.79 1028 ASP B O 1
ATOM 4005 N N . ALA B 1 249 ? 44.474 -39.465 207.561 1.00 62.62 1029 ALA B N 1
ATOM 4006 C CA . ALA B 1 249 ? 44.166 -40.228 206.350 1.00 62.01 1029 ALA B CA 1
ATOM 4007 C C . ALA B 1 249 ? 45.328 -41.169 205.979 1.00 66.18 1029 ALA B C 1
ATOM 4008 O O . ALA B 1 249 ? 45.092 -42.285 205.470 1.00 67.04 1029 ALA B O 1
ATOM 4010 N N . ALA B 1 250 ? 46.579 -40.717 206.267 1.00 60.02 1030 ALA B N 1
ATOM 4011 C CA . ALA B 1 250 ? 47.814 -41.454 206.045 1.00 58.36 1030 ALA B CA 1
ATOM 4012 C C . ALA B 1 250 ? 47.884 -42.593 207.046 1.00 61.54 1030 ALA B C 1
ATOM 4013 O O . ALA B 1 250 ? 48.083 -43.728 206.628 1.00 62.53 1030 ALA B O 1
ATOM 4015 N N . VAL B 1 251 ? 47.628 -42.322 208.345 1.00 56.30 1031 VAL B N 1
ATOM 4016 C CA . VAL B 1 251 ? 47.612 -43.363 209.386 1.00 55.42 1031 VAL B CA 1
ATOM 4017 C C . VAL B 1 251 ? 46.524 -44.416 209.105 1.00 59.47 1031 VAL B C 1
ATOM 4018 O O . VAL B 1 251 ? 46.773 -45.601 209.305 1.00 59.47 1031 VAL B O 1
ATOM 4022 N N . ARG B 1 252 ? 45.328 -43.979 208.659 1.00 54.88 1032 ARG B N 1
ATOM 4023 C CA . ARG B 1 252 ? 44.210 -44.847 208.343 1.00 54.79 1032 ARG B CA 1
ATOM 4024 C C . ARG B 1 252 ? 44.656 -45.893 207.320 1.00 63.59 1032 ARG B C 1
ATOM 4025 O O . ARG B 1 252 ? 44.454 -47.089 207.571 1.00 66.48 1032 ARG B O 1
ATOM 4033 N N . GLY B 1 253 ? 45.330 -45.445 206.244 1.00 57.98 1033 GLY B N 1
ATOM 4034 C CA . GLY B 1 253 ? 45.867 -46.311 205.202 1.00 57.20 1033 GLY B CA 1
ATOM 4035 C C . GLY B 1 253 ? 47.001 -47.220 205.655 1.00 62.62 1033 GLY B C 1
ATOM 4036 O O . GLY B 1 253 ? 47.042 -48.390 205.252 1.00 64.03 1033 GLY B O 1
ATOM 4037 N N . ILE B 1 254 ? 47.966 -46.691 206.461 1.00 57.99 1034 ILE B N 1
ATOM 4038 C CA . ILE B 1 254 ? 49.094 -47.458 207.033 1.00 56.95 1034 ILE B CA 1
ATOM 4039 C C . ILE B 1 254 ? 48.509 -48.704 207.756 1.00 64.13 1034 ILE B C 1
ATOM 4040 O O . ILE B 1 254 ? 48.931 -49.826 207.465 1.00 65.96 1034 ILE B O 1
ATOM 4045 N N . LEU B 1 255 ? 47.509 -48.493 208.660 1.00 59.70 1035 LEU B N 1
ATOM 4046 C CA . LEU B 1 255 ? 46.825 -49.532 209.447 1.00 58.82 1035 LEU B CA 1
ATOM 4047 C C . LEU B 1 255 ? 46.019 -50.515 208.591 1.00 63.72 1035 LEU B C 1
ATOM 4048 O O . LEU B 1 255 ? 45.832 -51.674 208.975 1.00 64.64 1035 LEU B O 1
ATOM 4053 N N . ARG B 1 256 ? 45.582 -50.053 207.417 1.00 58.46 1036 ARG B N 1
ATOM 4054 C CA . ARG B 1 256 ? 44.857 -50.824 206.408 1.00 56.96 1036 ARG B CA 1
ATOM 4055 C C . ARG B 1 256 ? 45.872 -51.609 205.505 1.00 61.90 1036 ARG B C 1
ATOM 4056 O O . ARG B 1 256 ? 45.460 -52.188 204.492 1.00 62.30 1036 ARG B O 1
ATOM 4064 N N . ASN B 1 257 ? 47.192 -51.597 205.862 1.00 57.94 1037 ASN B N 1
ATOM 4065 C CA . ASN B 1 257 ? 48.285 -52.230 205.108 1.00 57.48 1037 ASN B CA 1
ATOM 4066 C C . ASN B 1 257 ? 48.950 -53.259 205.987 1.00 60.96 1037 ASN B C 1
ATOM 4067 O O . ASN B 1 257 ? 49.636 -52.892 206.940 1.00 60.75 1037 ASN B O 1
ATOM 4072 N N . ALA B 1 258 ? 48.785 -54.548 205.636 1.00 56.62 1038 ALA B N 1
ATOM 4073 C CA . ALA B 1 258 ? 49.294 -55.700 206.385 1.00 55.72 1038 ALA B CA 1
ATOM 4074 C C . ALA B 1 258 ? 50.805 -55.741 206.569 1.00 61.44 1038 ALA B C 1
ATOM 4075 O O . ALA B 1 258 ? 51.302 -56.417 207.478 1.00 61.78 1038 ALA B O 1
ATOM 4077 N N . LYS B 1 259 ? 51.531 -55.033 205.694 1.00 59.01 1039 LYS B N 1
ATOM 4078 C CA . LYS B 1 259 ? 52.991 -54.929 205.698 1.00 58.95 1039 LYS B CA 1
ATOM 4079 C C . LYS B 1 259 ? 53.439 -53.837 206.685 1.00 64.42 1039 LYS B C 1
ATOM 4080 O O . LYS B 1 259 ? 54.493 -53.972 207.315 1.00 64.58 1039 LYS B O 1
ATOM 4086 N N . LEU B 1 260 ? 52.624 -52.764 206.818 1.00 60.79 1040 LEU B N 1
ATOM 4087 C CA . LEU B 1 260 ? 52.912 -51.602 207.665 1.00 59.66 1040 LEU B CA 1
ATOM 4088 C C . LEU B 1 260 ? 52.218 -51.595 209.015 1.00 62.02 1040 LEU B C 1
ATOM 4089 O O . LEU B 1 260 ? 52.732 -50.941 209.918 1.00 62.72 1040 LEU B O 1
ATOM 4094 N N . LYS B 1 261 ? 51.064 -52.280 209.159 1.00 56.74 1041 LYS B N 1
ATOM 4095 C CA . LYS B 1 261 ? 50.292 -52.304 210.411 1.00 56.56 1041 LYS B CA 1
ATOM 4096 C C . LYS B 1 261 ? 51.077 -52.906 211.601 1.00 62.10 1041 LYS B C 1
ATOM 4097 O O . LYS B 1 261 ? 51.181 -52.180 212.591 1.00 62.28 1041 LYS B O 1
ATOM 4103 N N . PRO B 1 262 ? 51.665 -54.154 211.551 1.00 59.19 1042 PRO B N 1
ATOM 4104 C CA . PRO B 1 262 ? 52.414 -54.660 212.713 1.00 58.99 1042 PRO B CA 1
ATOM 4105 C C . PRO B 1 262 ? 53.472 -53.711 213.263 1.00 67.49 1042 PRO B C 1
ATOM 4106 O O . PRO B 1 262 ? 53.512 -53.507 214.479 1.00 69.83 1042 PRO B O 1
ATOM 4110 N N . VAL B 1 263 ? 54.271 -53.090 212.380 1.00 64.55 1043 VAL B N 1
ATOM 4111 C CA . VAL B 1 263 ? 55.352 -52.158 212.749 1.00 64.49 1043 VAL B CA 1
ATOM 4112 C C . VAL B 1 263 ? 54.772 -50.914 213.392 1.00 67.12 1043 VAL B C 1
ATOM 4113 O O . VAL B 1 263 ? 55.225 -50.517 214.468 1.00 66.21 1043 VAL B O 1
ATOM 4117 N N . TYR B 1 264 ? 53.770 -50.304 212.726 1.00 62.28 1044 TYR B N 1
ATOM 4118 C CA . TYR B 1 264 ? 53.144 -49.091 213.194 1.00 61.70 1044 TYR B CA 1
ATOM 4119 C C . TYR B 1 264 ? 52.575 -49.262 214.612 1.00 66.32 1044 TYR B C 1
ATOM 4120 O O . TYR B 1 264 ? 52.937 -48.506 215.516 1.00 65.94 1044 TYR B O 1
ATOM 4129 N N . ASP B 1 265 ? 51.739 -50.285 214.808 1.00 63.17 1045 ASP B N 1
ATOM 4130 C CA . ASP B 1 265 ? 51.136 -50.598 216.093 1.00 62.93 1045 ASP B CA 1
ATOM 4131 C C . ASP B 1 265 ? 52.172 -50.781 217.185 1.00 68.51 1045 ASP B C 1
ATOM 4132 O O . ASP B 1 265 ? 51.943 -50.313 218.299 1.00 69.77 1045 ASP B O 1
ATOM 4137 N N . SER B 1 266 ? 53.318 -51.423 216.863 1.00 64.57 1046 SER B N 1
ATOM 4138 C CA . SER B 1 266 ? 54.417 -51.707 217.794 1.00 63.93 1046 SER B CA 1
ATOM 4139 C C . SER B 1 266 ? 55.228 -50.458 218.259 1.00 67.65 1046 SER B C 1
ATOM 4140 O O . SER B 1 266 ? 55.841 -50.483 219.333 1.00 67.59 1046 SER B O 1
ATOM 4143 N N . LEU B 1 267 ? 55.250 -49.398 217.429 1.00 62.77 1047 LEU B N 1
ATOM 4144 C CA . LEU B 1 267 ? 56.025 -48.184 217.641 1.00 61.56 1047 LEU B CA 1
ATOM 4145 C C . LEU B 1 267 ? 55.425 -47.179 218.591 1.00 68.15 1047 LEU B C 1
ATOM 4146 O O . LEU B 1 267 ? 54.202 -47.089 218.729 1.00 70.22 1047 LEU B O 1
ATOM 4151 N N . ASP B 1 268 ? 56.296 -46.377 219.214 1.00 64.36 1048 ASP B N 1
ATOM 4152 C CA . ASP B 1 268 ? 55.898 -45.270 220.077 1.00 64.81 1048 ASP B CA 1
ATOM 4153 C C . ASP B 1 268 ? 55.500 -44.043 219.205 1.00 70.46 1048 ASP B C 1
ATOM 4154 O O . ASP B 1 268 ? 55.763 -44.041 218.005 1.00 71.52 1048 ASP B O 1
ATOM 4159 N N . ALA B 1 269 ? 54.878 -43.010 219.792 1.00 66.33 1049 ALA B N 1
ATOM 4160 C CA . ALA B 1 269 ? 54.410 -41.864 219.022 1.00 65.52 1049 ALA B CA 1
ATOM 4161 C C . ALA B 1 269 ? 55.490 -41.115 218.226 1.00 70.55 1049 ALA B C 1
ATOM 4162 O O . ALA B 1 269 ? 55.210 -40.726 217.088 1.00 72.09 1049 ALA B O 1
ATOM 4164 N N . VAL B 1 270 ? 56.712 -40.944 218.772 1.00 64.90 1050 VAL B N 1
ATOM 4165 C CA . VAL B 1 270 ? 57.795 -40.265 218.035 1.00 63.17 1050 VAL B CA 1
ATOM 4166 C C . VAL B 1 270 ? 58.245 -41.099 216.813 1.00 67.34 1050 VAL B C 1
ATOM 4167 O O . VAL B 1 270 ? 58.414 -40.549 215.726 1.00 67.59 1050 VAL B O 1
ATOM 4171 N N . ARG B 1 271 ? 58.379 -42.426 216.984 1.00 63.46 1051 ARG B N 1
ATOM 4172 C CA . ARG B 1 271 ? 58.802 -43.357 215.930 1.00 62.14 1051 ARG B CA 1
ATOM 4173 C C . ARG B 1 271 ? 57.744 -43.570 214.864 1.00 64.36 1051 ARG B C 1
ATOM 4174 O O . ARG B 1 271 ? 58.087 -43.758 213.687 1.00 64.33 1051 ARG B O 1
ATOM 4182 N N . ARG B 1 272 ? 56.460 -43.458 215.263 1.00 59.31 1052 ARG B N 1
ATOM 4183 C CA . ARG B 1 272 ? 55.299 -43.518 214.369 1.00 58.30 1052 ARG B CA 1
ATOM 4184 C C . ARG B 1 272 ? 55.358 -42.345 213.400 1.00 63.07 1052 ARG B C 1
ATOM 4185 O O . ARG B 1 272 ? 55.160 -42.543 212.205 1.00 64.01 1052 ARG B O 1
ATOM 4193 N N . ALA B 1 273 ? 55.707 -41.135 213.912 1.00 57.90 1053 ALA B N 1
ATOM 4194 C CA . ALA B 1 273 ? 55.892 -39.923 213.124 1.00 56.56 1053 ALA B CA 1
ATOM 4195 C C . ALA B 1 273 ? 56.987 -40.137 212.090 1.00 59.57 1053 ALA B C 1
ATOM 4196 O O . ALA B 1 273 ? 56.750 -39.814 210.931 1.00 59.78 1053 ALA B O 1
ATOM 4198 N N . ALA B 1 274 ? 58.153 -40.731 212.470 1.00 55.06 1054 ALA B N 1
ATOM 4199 C CA . ALA B 1 274 ? 59.213 -41.038 211.492 1.00 54.52 1054 ALA B CA 1
ATOM 4200 C C . ALA B 1 274 ? 58.674 -41.963 210.362 1.00 57.03 1054 ALA B C 1
ATOM 4201 O O . ALA B 1 274 ? 58.965 -41.718 209.184 1.00 55.10 1054 ALA B O 1
ATOM 4203 N N . LEU B 1 275 ? 57.850 -42.988 210.719 1.00 53.03 1055 LEU B N 1
ATOM 4204 C CA . LEU B 1 275 ? 57.268 -43.881 209.720 1.00 53.12 1055 LEU B CA 1
ATOM 4205 C C . LEU B 1 275 ? 56.308 -43.108 208.829 1.00 59.15 1055 LEU B C 1
ATOM 4206 O O . LEU B 1 275 ? 56.378 -43.253 207.607 1.00 60.31 1055 LEU B O 1
ATOM 4211 N N . ILE B 1 276 ? 55.459 -42.234 209.435 1.00 54.99 1056 ILE B N 1
ATOM 4212 C CA . ILE B 1 276 ? 54.503 -41.358 208.744 1.00 53.98 1056 ILE B CA 1
ATOM 4213 C C . ILE B 1 276 ? 55.257 -40.454 207.783 1.00 57.83 1056 ILE B C 1
ATOM 4214 O O . ILE B 1 276 ? 54.856 -40.330 206.637 1.00 58.88 1056 ILE B O 1
ATOM 4219 N N . ASN B 1 277 ? 56.380 -39.883 208.228 1.00 53.86 1057 ASN B N 1
ATOM 4220 C CA . ASN B 1 277 ? 57.252 -39.014 207.442 1.00 54.14 1057 ASN B CA 1
ATOM 4221 C C . ASN B 1 277 ? 57.714 -39.725 206.173 1.00 60.73 1057 ASN B C 1
ATOM 4222 O O . ASN B 1 277 ? 57.637 -39.159 205.074 1.00 60.91 1057 ASN B O 1
ATOM 4227 N N . MET B 1 278 ? 58.178 -40.989 206.335 1.00 58.01 1058 MET B N 1
ATOM 4228 C CA . MET B 1 278 ? 58.676 -41.848 205.265 1.00 56.49 1058 MET B CA 1
ATOM 4229 C C . MET B 1 278 ? 57.594 -42.062 204.248 1.00 58.79 1058 MET B C 1
ATOM 4230 O O . MET B 1 278 ? 57.853 -41.993 203.052 1.00 58.36 1058 MET B O 1
ATOM 4235 N N . VAL B 1 279 ? 56.370 -42.289 204.741 1.00 55.03 1059 VAL B N 1
ATOM 4236 C CA . VAL B 1 279 ? 55.169 -42.526 203.952 1.00 54.48 1059 VAL B CA 1
ATOM 4237 C C . VAL B 1 279 ? 54.792 -41.259 203.224 1.00 60.35 1059 VAL B C 1
ATOM 4238 O O . VAL B 1 279 ? 54.375 -41.327 202.082 1.00 61.75 1059 VAL B O 1
ATOM 4242 N N . PHE B 1 280 ? 54.968 -40.100 203.843 1.00 57.50 1060 PHE B N 1
ATOM 4243 C CA . PHE B 1 280 ? 54.658 -38.850 203.147 1.00 57.81 1060 PHE B CA 1
ATOM 4244 C C . PHE B 1 280 ? 55.631 -38.647 201.986 1.00 61.56 1060 PHE B C 1
ATOM 4245 O O . PHE B 1 280 ? 55.202 -38.245 200.905 1.00 62.56 1060 PHE B O 1
ATOM 4253 N N . GLN B 1 281 ? 56.919 -39.023 202.186 1.00 55.71 1061 GLN B N 1
ATOM 4254 C CA . GLN B 1 281 ? 57.959 -38.937 201.166 1.00 53.75 1061 GLN B CA 1
ATOM 4255 C C . GLN B 1 281 ? 57.801 -39.949 200.032 1.00 57.79 1061 GLN B C 1
ATOM 4256 O O . GLN B 1 281 ? 57.709 -39.524 198.894 1.00 58.08 1061 GLN B O 1
ATOM 4262 N N . MET B 1 282 ? 57.775 -41.271 200.336 1.00 54.48 1062 MET B N 1
ATOM 4263 C CA . MET B 1 282 ? 57.722 -42.361 199.354 1.00 54.50 1062 MET B CA 1
ATOM 4264 C C . MET B 1 282 ? 56.432 -43.220 199.312 1.00 57.35 1062 MET B C 1
ATOM 4265 O O . MET B 1 282 ? 56.384 -44.205 198.562 1.00 57.27 1062 MET B O 1
ATOM 4270 N N . GLY B 1 283 ? 55.457 -42.905 200.152 1.00 52.01 1063 GLY B N 1
ATOM 4271 C CA . GLY B 1 283 ? 54.199 -43.638 200.218 1.00 51.77 1063 GLY B CA 1
ATOM 4272 C C . GLY B 1 283 ? 54.270 -45.028 200.825 1.00 58.59 1063 GLY B C 1
ATOM 4273 O O . GLY B 1 283 ? 55.353 -45.585 201.012 1.00 58.26 1063 GLY B O 1
ATOM 4274 N N . GLU B 1 284 ? 53.079 -45.607 201.112 1.00 56.39 1064 GLU B N 1
ATOM 4275 C CA . GLU B 1 284 ? 52.864 -46.955 201.634 1.00 55.73 1064 GLU B CA 1
ATOM 4276 C C . GLU B 1 284 ? 53.667 -47.944 200.780 1.00 62.77 1064 GLU B C 1
ATOM 4277 O O . GLU B 1 284 ? 54.325 -48.829 201.331 1.00 64.31 1064 GLU B O 1
ATOM 4283 N N . THR B 1 285 ? 53.620 -47.773 199.433 1.00 59.45 1065 THR B N 1
ATOM 4284 C CA . THR B 1 285 ? 54.323 -48.578 198.422 1.00 59.34 1065 THR B CA 1
ATOM 4285 C C . THR B 1 285 ? 55.837 -48.620 198.676 1.00 62.94 1065 THR B C 1
ATOM 4286 O O . THR B 1 285 ? 56.433 -49.701 198.677 1.00 63.31 1065 THR B O 1
ATOM 4290 N N . GLY B 1 286 ? 56.413 -47.455 198.925 1.00 59.33 1066 GLY B N 1
ATOM 4291 C CA . GLY B 1 286 ? 57.834 -47.292 199.180 1.00 59.54 1066 GLY B CA 1
ATOM 4292 C C . GLY B 1 286 ? 58.302 -47.905 200.474 1.00 64.89 1066 GLY B C 1
ATOM 4293 O O . GLY B 1 286 ? 59.286 -48.655 200.492 1.00 66.17 1066 GLY B O 1
ATOM 4294 N N . VAL B 1 287 ? 57.585 -47.578 201.560 1.00 60.50 1067 VAL B N 1
ATOM 4295 C CA . VAL B 1 287 ? 57.878 -47.994 202.928 1.00 59.21 1067 VAL B CA 1
ATOM 4296 C C . VAL B 1 287 ? 57.628 -49.491 203.115 1.00 66.43 1067 VAL B C 1
ATOM 4297 O O . VAL B 1 287 ? 58.385 -50.135 203.853 1.00 66.91 1067 VAL B O 1
ATOM 4301 N N . ALA B 1 288 ? 56.617 -50.058 202.398 1.00 63.60 1068 ALA B N 1
ATOM 4302 C CA . ALA B 1 288 ? 56.272 -51.485 202.448 1.00 63.68 1068 ALA B CA 1
ATOM 4303 C C . ALA B 1 288 ? 57.372 -52.361 201.832 1.00 69.98 1068 ALA B C 1
ATOM 4304 O O . ALA B 1 288 ? 57.349 -53.585 202.002 1.00 71.79 1068 ALA B O 1
ATOM 4306 N N . GLY B 1 289 ? 58.305 -51.729 201.113 1.00 65.33 1069 GLY B N 1
ATOM 4307 C CA . GLY B 1 289 ? 59.454 -52.384 200.507 1.00 65.12 1069 GLY B CA 1
ATOM 4308 C C . GLY B 1 289 ? 60.710 -52.312 201.367 1.00 71.16 1069 GLY B C 1
ATOM 4309 O O . GLY B 1 289 ? 61.829 -52.431 200.850 1.00 73.45 1069 GLY B O 1
ATOM 4310 N N . PHE B 1 290 ? 60.540 -52.096 202.684 1.00 65.41 1070 PHE B N 1
ATOM 4311 C CA . PHE B 1 290 ? 61.610 -52.037 203.671 1.00 64.14 1070 PHE B CA 1
ATOM 4312 C C . PHE B 1 290 ? 61.304 -53.107 204.706 1.00 66.40 1070 PHE B C 1
ATOM 4313 O O . PHE B 1 290 ? 61.416 -52.852 205.903 1.00 67.47 1070 PHE B O 1
ATOM 4321 N N . THR B 1 291 ? 60.930 -54.312 204.241 1.00 59.14 1071 THR B N 1
ATOM 4322 C CA . THR B 1 291 ? 60.566 -55.465 205.066 1.00 56.86 1071 THR B CA 1
ATOM 4323 C C . THR B 1 291 ? 61.544 -55.699 206.214 1.00 58.39 1071 THR B C 1
ATOM 4324 O O . THR B 1 291 ? 61.122 -55.725 207.378 1.00 57.27 1071 THR B O 1
ATOM 4328 N N . ASN B 1 292 ? 62.844 -55.833 205.884 1.00 54.95 1072 ASN B N 1
ATOM 4329 C CA . ASN B 1 292 ? 63.916 -56.130 206.842 1.00 54.59 1072 ASN B CA 1
ATOM 4330 C C . ASN B 1 292 ? 64.107 -55.023 207.879 1.00 59.97 1072 ASN B C 1
ATOM 4331 O O . ASN B 1 292 ? 64.086 -55.319 209.085 1.00 59.74 1072 ASN B O 1
ATOM 4336 N N . SER B 1 293 ? 64.252 -53.750 207.411 1.00 56.54 1073 SER B N 1
ATOM 4337 C CA . SER B 1 293 ? 64.395 -52.563 208.261 1.00 55.59 1073 SER B CA 1
ATOM 4338 C C . SER B 1 293 ? 63.170 -52.399 209.168 1.00 57.64 1073 SER B C 1
ATOM 4339 O O . SER B 1 293 ? 63.343 -52.190 210.369 1.00 58.33 1073 SER B O 1
ATOM 4342 N N . LEU B 1 294 ? 61.948 -52.608 208.617 1.00 51.49 1074 LEU B N 1
ATOM 4343 C CA . LEU B 1 294 ? 60.691 -52.550 209.362 1.00 50.41 1074 LEU B CA 1
ATOM 4344 C C . LEU B 1 294 ? 60.602 -53.650 210.429 1.00 56.87 1074 LEU B C 1
ATOM 4345 O O . LEU B 1 294 ? 60.011 -53.410 211.484 1.00 57.29 1074 LEU B O 1
ATOM 4350 N N . ARG B 1 295 ? 61.148 -54.855 210.148 1.00 54.41 1075 ARG B N 1
ATOM 4351 C CA . ARG B 1 295 ? 61.169 -55.966 211.104 1.00 54.95 1075 ARG B CA 1
ATOM 4352 C C . ARG B 1 295 ? 62.103 -55.635 212.292 1.00 62.15 1075 ARG B C 1
ATOM 4353 O O . ARG B 1 295 ? 61.808 -55.998 213.427 1.00 61.59 1075 ARG B O 1
ATOM 4361 N N . MET B 1 296 ? 63.217 -54.938 212.027 1.00 61.04 1076 MET B N 1
ATOM 4362 C CA . MET B 1 296 ? 64.166 -54.522 213.062 1.00 62.07 1076 MET B CA 1
ATOM 4363 C C . MET B 1 296 ? 63.500 -53.489 213.962 1.00 67.53 1076 MET B C 1
ATOM 4364 O O . MET B 1 296 ? 63.706 -53.510 215.168 1.00 67.34 1076 MET B O 1
ATOM 4369 N N . LEU B 1 297 ? 62.636 -52.636 213.383 1.00 64.66 1077 LEU B N 1
ATOM 4370 C CA . LEU B 1 297 ? 61.866 -51.650 214.137 1.00 64.16 1077 LEU B CA 1
ATOM 4371 C C . LEU B 1 297 ? 60.785 -52.340 215.008 1.00 69.29 1077 LEU B C 1
ATOM 4372 O O . LEU B 1 297 ? 60.687 -52.052 216.210 1.00 70.30 1077 LEU B O 1
ATOM 4377 N N . GLN B 1 298 ? 60.012 -53.283 214.416 1.00 64.54 1078 GLN B N 1
ATOM 4378 C CA . GLN B 1 298 ? 58.977 -54.042 215.130 1.00 63.95 1078 GLN B CA 1
ATOM 4379 C C . GLN B 1 298 ? 59.556 -54.755 216.351 1.00 69.01 1078 GLN B C 1
ATOM 4380 O O . GLN B 1 298 ? 58.890 -54.821 217.387 1.00 69.93 1078 GLN B O 1
ATOM 4386 N N . GLN B 1 299 ? 60.812 -55.261 216.227 1.00 63.93 1079 GLN B N 1
ATOM 4387 C CA . GLN B 1 299 ? 61.559 -55.959 217.273 1.00 62.42 1079 GLN B CA 1
ATOM 4388 C C . GLN B 1 299 ? 62.388 -55.009 218.150 1.00 66.71 1079 GLN B C 1
ATOM 4389 O O . GLN B 1 299 ? 63.140 -55.477 218.997 1.00 68.88 1079 GLN B O 1
ATOM 4395 N N . LYS B 1 300 ? 62.232 -53.692 217.989 1.00 61.48 1080 LYS B N 1
ATOM 4396 C CA . LYS B 1 300 ? 62.910 -52.667 218.800 1.00 61.48 1080 LYS B CA 1
ATOM 4397 C C . LYS B 1 300 ? 64.462 -52.742 218.707 1.00 65.44 1080 LYS B C 1
ATOM 4398 O O . LYS B 1 300 ? 65.182 -52.435 219.664 1.00 64.79 1080 LYS B O 1
ATOM 4404 N N . ARG B 1 301 ? 64.956 -53.083 217.513 1.00 62.27 1081 ARG B N 1
ATOM 4405 C CA . ARG B 1 301 ? 66.374 -53.182 217.179 1.00 62.35 1081 ARG B CA 1
ATOM 4406 C C . ARG B 1 301 ? 66.768 -51.892 216.491 1.00 70.15 1081 ARG B C 1
ATOM 4407 O O . ARG B 1 301 ? 67.116 -51.884 215.308 1.00 71.67 1081 ARG B O 1
ATOM 4415 N N . TRP B 1 302 ? 66.682 -50.785 217.253 1.00 66.85 1082 TRP B N 1
ATOM 4416 C CA . TRP B 1 302 ? 66.917 -49.404 216.838 1.00 65.72 1082 TRP B CA 1
ATOM 4417 C C . TRP B 1 302 ? 68.210 -49.186 216.078 1.00 70.19 1082 TRP B C 1
ATOM 4418 O O . TRP B 1 302 ? 68.121 -48.770 214.925 1.00 71.62 1082 TRP B O 1
ATOM 4429 N N . ASP B 1 303 ? 69.387 -49.489 216.667 1.00 66.31 1083 ASP B N 1
ATOM 4430 C CA . ASP B 1 303 ? 70.672 -49.294 215.977 1.00 66.55 1083 ASP B CA 1
ATOM 4431 C C . ASP B 1 303 ? 70.802 -50.107 214.684 1.00 68.55 1083 ASP B C 1
ATOM 4432 O O . ASP B 1 303 ? 71.234 -49.538 213.688 1.00 67.82 1083 ASP B O 1
ATOM 4437 N N . GLU B 1 304 ? 70.380 -51.402 214.684 1.00 64.51 1084 GLU B N 1
ATOM 4438 C CA . GLU B 1 304 ? 70.390 -52.305 213.514 1.00 64.15 1084 GLU B CA 1
ATOM 4439 C C . GLU B 1 304 ? 69.514 -51.751 212.380 1.00 68.22 1084 GLU B C 1
ATOM 4440 O O . GLU B 1 304 ? 69.930 -51.757 211.207 1.00 67.63 1084 GLU B O 1
ATOM 4446 N N . ALA B 1 305 ? 68.294 -51.279 212.752 1.00 64.25 1085 ALA B N 1
ATOM 4447 C CA . ALA B 1 305 ? 67.297 -50.671 211.866 1.00 63.45 1085 ALA B CA 1
ATOM 4448 C C . ALA B 1 305 ? 67.884 -49.441 211.236 1.00 66.34 1085 ALA B C 1
ATOM 4449 O O . ALA B 1 305 ? 67.870 -49.339 210.016 1.00 66.69 1085 ALA B O 1
ATOM 4451 N N . ALA B 1 306 ? 68.456 -48.541 212.063 1.00 61.87 1086 ALA B N 1
ATOM 4452 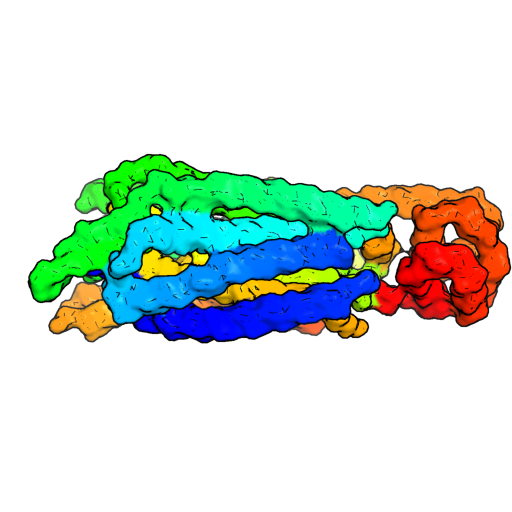C CA . ALA B 1 306 ? 69.106 -47.295 211.652 1.00 61.69 1086 ALA B CA 1
ATOM 4453 C C . ALA B 1 306 ? 70.231 -47.520 210.618 1.00 64.64 1086 ALA B C 1
ATOM 4454 O O . ALA B 1 306 ? 70.304 -46.807 209.606 1.00 64.72 1086 ALA B O 1
ATOM 4456 N N . VAL B 1 307 ? 71.089 -48.528 210.872 1.00 59.55 1087 VAL B N 1
ATOM 4457 C CA . VAL B 1 307 ? 72.184 -48.917 209.980 1.00 58.41 1087 VAL B CA 1
ATOM 4458 C C . VAL B 1 307 ? 71.630 -49.472 208.647 1.00 63.46 1087 VAL B C 1
ATOM 4459 O O . VAL B 1 307 ? 72.107 -49.077 207.578 1.00 64.12 1087 VAL B O 1
ATOM 4463 N N . ASN B 1 308 ? 70.618 -50.353 208.718 1.00 59.13 1088 ASN B N 1
ATOM 4464 C CA . ASN B 1 308 ? 69.993 -50.925 207.534 1.00 59.44 1088 ASN B CA 1
ATOM 4465 C C . ASN B 1 308 ? 69.252 -49.889 206.691 1.00 64.87 1088 ASN B C 1
ATOM 4466 O O . ASN B 1 308 ? 69.169 -50.038 205.463 1.00 65.02 1088 ASN B O 1
ATOM 4471 N N . LEU B 1 309 ? 68.673 -48.863 207.363 1.00 61.01 1089 LEU B N 1
ATOM 4472 C CA . LEU B 1 309 ? 67.929 -47.765 206.738 1.00 59.50 1089 LEU B CA 1
ATOM 4473 C C . LEU B 1 309 ? 68.843 -46.882 205.901 1.00 64.80 1089 LEU B C 1
ATOM 4474 O O . LEU B 1 309 ? 68.437 -46.465 204.816 1.00 63.77 1089 LEU B O 1
ATOM 4479 N N . ALA B 1 310 ? 70.109 -46.684 206.368 1.00 62.74 1090 ALA B N 1
ATOM 4480 C CA . ALA B 1 310 ? 71.185 -45.928 205.706 1.00 62.26 1090 ALA B CA 1
ATOM 4481 C C . ALA B 1 310 ? 71.721 -46.642 204.431 1.00 67.79 1090 ALA B C 1
ATOM 4482 O O . ALA B 1 310 ? 72.373 -46.008 203.592 1.00 69.91 1090 ALA B O 1
ATOM 4484 N N . LYS B 1 311 ? 71.430 -47.947 204.279 1.00 62.71 1091 LYS B N 1
ATOM 4485 C CA . LYS B 1 311 ? 71.866 -48.752 203.130 1.00 61.41 1091 LYS B CA 1
ATOM 4486 C C . LYS B 1 311 ? 70.816 -48.738 201.979 1.00 66.31 1091 LYS B C 1
ATOM 4487 O O . LYS B 1 311 ? 70.860 -49.604 201.100 1.00 66.58 1091 LYS B O 1
ATOM 4493 N N . SER B 1 312 ? 69.885 -47.752 201.977 1.00 61.81 1092 SER B N 1
ATOM 4494 C CA . SER B 1 312 ? 68.834 -47.656 200.957 1.00 60.88 1092 SER B CA 1
ATOM 4495 C C . SER B 1 312 ? 69.113 -46.562 199.910 1.00 65.92 1092 SER B C 1
ATOM 4496 O O . SER B 1 312 ? 70.060 -45.787 200.089 1.00 67.61 1092 SER B O 1
ATOM 4499 N N . ARG B 1 313 ? 68.313 -46.505 198.810 1.00 60.17 1093 ARG B N 1
ATOM 4500 C CA . ARG B 1 313 ? 68.474 -45.461 197.786 1.00 59.37 1093 ARG B CA 1
ATOM 4501 C C . ARG B 1 313 ? 67.943 -44.119 198.321 1.00 64.63 1093 ARG B C 1
ATOM 4502 O O . ARG B 1 313 ? 68.433 -43.067 197.914 1.00 65.27 1093 ARG B O 1
ATOM 4510 N N . TRP B 1 314 ? 66.968 -44.172 199.265 1.00 60.26 1094 TRP B N 1
ATOM 4511 C CA . TRP B 1 314 ? 66.354 -43.057 199.986 1.00 59.21 1094 TRP B CA 1
ATOM 4512 C C . TRP B 1 314 ? 67.443 -42.184 200.603 1.00 62.11 1094 TRP B C 1
ATOM 4513 O O . TRP B 1 314 ? 67.425 -40.961 200.461 1.00 62.43 1094 TRP B O 1
ATOM 4524 N N . TYR B 1 315 ? 68.400 -42.827 201.274 1.00 57.96 1095 TYR B N 1
ATOM 4525 C CA . TYR B 1 315 ? 69.530 -42.179 201.903 1.00 58.58 1095 TYR B CA 1
ATOM 4526 C C . TYR B 1 315 ? 70.441 -41.505 200.877 1.00 64.04 1095 TYR B C 1
ATOM 4527 O O . TYR B 1 315 ? 71.042 -40.478 201.183 1.00 65.17 1095 TYR B O 1
ATOM 4536 N N . ASN B 1 316 ? 70.605 -42.111 199.694 1.00 59.53 1096 ASN B N 1
ATOM 4537 C CA . ASN B 1 316 ? 71.455 -41.547 198.657 1.00 58.96 1096 ASN B CA 1
ATOM 4538 C C . ASN B 1 316 ? 70.759 -40.348 198.057 1.00 61.14 1096 ASN B C 1
ATOM 4539 O O . ASN B 1 316 ? 71.363 -39.268 198.005 1.00 62.48 1096 ASN B O 1
ATOM 4544 N N . GLN B 1 317 ? 69.463 -40.521 197.692 1.00 53.96 1097 GLN B N 1
ATOM 4545 C CA . GLN B 1 317 ? 68.606 -39.511 197.086 1.00 52.77 1097 GLN B CA 1
ATOM 4546 C C . GLN B 1 317 ? 68.354 -38.286 197.971 1.00 58.09 1097 GLN B C 1
ATOM 4547 O O . GLN B 1 317 ? 68.585 -37.190 197.486 1.00 57.68 1097 GLN B O 1
ATOM 4553 N N . THR B 1 318 ? 67.910 -38.443 199.245 1.00 56.17 1098 THR B N 1
ATOM 4554 C CA . THR B 1 318 ? 67.672 -37.299 200.152 1.00 56.28 1098 THR B CA 1
ATOM 4555 C C . THR B 1 318 ? 68.390 -37.543 201.463 1.00 61.85 1098 THR B C 1
ATOM 4556 O O . THR B 1 318 ? 67.752 -37.927 202.442 1.00 62.61 1098 THR B O 1
ATOM 4560 N N . PRO B 1 319 ? 69.719 -37.322 201.513 1.00 58.22 1099 PRO B N 1
ATOM 4561 C CA . PRO B 1 319 ? 70.477 -37.658 202.735 1.00 57.41 1099 PRO B CA 1
ATOM 4562 C C . PRO B 1 319 ? 70.122 -36.910 204.009 1.00 60.99 1099 PRO B C 1
ATOM 4563 O O . PRO B 1 319 ? 70.091 -37.557 205.047 1.00 60.57 1099 PRO B O 1
ATOM 4567 N N . ASN B 1 320 ? 69.855 -35.592 203.949 1.00 57.68 1100 ASN B N 1
ATOM 4568 C CA . ASN B 1 320 ? 69.563 -34.784 205.151 1.00 57.65 1100 ASN B CA 1
ATOM 4569 C C . ASN B 1 320 ? 68.233 -35.136 205.812 1.00 61.21 1100 ASN B C 1
ATOM 4570 O O . ASN B 1 320 ? 68.188 -35.252 207.044 1.00 61.71 1100 ASN B O 1
ATOM 4575 N N . ARG B 1 321 ? 67.170 -35.353 205.002 1.00 55.31 1101 ARG B N 1
ATOM 4576 C CA . ARG B 1 321 ? 65.878 -35.798 205.515 1.00 53.68 1101 ARG B CA 1
ATOM 4577 C C . ARG B 1 321 ? 66.015 -37.249 206.034 1.00 57.80 1101 ARG B C 1
ATOM 4578 O O . ARG B 1 321 ? 65.495 -37.563 207.113 1.00 57.91 1101 ARG B O 1
ATOM 4586 N N . ALA B 1 322 ? 66.708 -38.122 205.262 1.00 52.37 1102 ALA B N 1
ATOM 4587 C CA . ALA B 1 322 ? 66.896 -39.500 205.659 1.00 52.09 1102 ALA B CA 1
ATOM 4588 C C . ALA B 1 322 ? 67.618 -39.541 206.995 1.00 57.21 1102 ALA B C 1
ATOM 4589 O O . ALA B 1 322 ? 67.138 -40.196 207.917 1.00 56.10 1102 ALA B O 1
ATOM 4591 N N . LYS B 1 323 ? 68.715 -38.770 207.134 1.00 55.16 1103 LYS B N 1
ATOM 4592 C CA . LYS B 1 323 ? 69.477 -38.741 208.380 1.00 55.79 1103 LYS B CA 1
ATOM 4593 C C . LYS B 1 323 ? 68.568 -38.337 209.539 1.00 62.65 1103 LYS B C 1
ATOM 4594 O O . LYS B 1 323 ? 68.536 -39.036 210.548 1.00 63.99 1103 LYS B O 1
ATOM 4600 N N . ARG B 1 324 ? 67.742 -37.291 209.341 1.00 59.00 1104 ARG B N 1
ATOM 4601 C CA . ARG B 1 324 ? 66.803 -36.825 210.349 1.00 58.47 1104 ARG B CA 1
ATOM 4602 C C . ARG B 1 324 ? 65.772 -37.877 210.725 1.00 63.62 1104 ARG B C 1
ATOM 4603 O O . ARG B 1 324 ? 65.489 -38.024 211.903 1.00 64.74 1104 ARG B O 1
ATOM 4611 N N . VAL B 1 325 ? 65.220 -38.614 209.753 1.00 59.95 1105 VAL B N 1
ATOM 4612 C CA . VAL B 1 325 ? 64.183 -39.619 210.027 1.00 59.65 1105 VAL B CA 1
ATOM 4613 C C . VAL B 1 325 ? 64.780 -40.863 210.681 1.00 63.40 1105 VAL B C 1
ATOM 4614 O O . VAL B 1 325 ? 64.238 -41.357 211.671 1.00 63.89 1105 VAL B O 1
ATOM 4618 N N . ILE B 1 326 ? 65.924 -41.310 210.181 1.00 59.15 1106 ILE B N 1
ATOM 4619 C CA . ILE B 1 326 ? 66.638 -42.457 210.727 1.00 58.89 1106 ILE B CA 1
ATOM 4620 C C . ILE B 1 326 ? 66.989 -42.203 212.204 1.00 64.34 1106 ILE B C 1
ATOM 4621 O O . ILE B 1 326 ? 66.775 -43.093 213.025 1.00 64.12 1106 ILE B O 1
ATOM 4626 N N . THR B 1 327 ? 67.464 -40.977 212.544 1.00 62.24 1107 THR B N 1
ATOM 4627 C CA . THR B 1 327 ? 67.802 -40.569 213.924 1.00 62.79 1107 THR B CA 1
ATOM 4628 C C . THR B 1 327 ? 66.586 -40.654 214.855 1.00 67.50 1107 THR B C 1
ATOM 4629 O O . THR B 1 327 ? 66.709 -41.114 215.985 1.00 67.60 1107 THR B O 1
ATOM 4633 N N . THR B 1 328 ? 65.418 -40.227 214.360 1.00 64.39 1108 THR B N 1
ATOM 4634 C CA . THR B 1 328 ? 64.145 -40.244 215.071 1.00 64.10 1108 THR B CA 1
ATOM 4635 C C . THR B 1 328 ? 63.746 -41.725 215.346 1.00 67.15 1108 THR B C 1
ATOM 4636 O O . THR B 1 328 ? 63.276 -42.044 216.443 1.00 67.50 1108 THR B O 1
ATOM 4640 N N . PHE B 1 329 ? 64.036 -42.633 214.391 1.00 60.77 1109 PHE B N 1
ATOM 4641 C CA . PHE B 1 329 ? 63.805 -44.069 214.557 1.00 58.21 1109 PHE B CA 1
ATOM 4642 C C . PHE B 1 329 ? 64.800 -44.650 215.578 1.00 63.36 1109 PHE B C 1
ATOM 4643 O O . PHE B 1 329 ? 64.398 -45.382 216.462 1.00 62.47 1109 PHE B O 1
ATOM 4651 N N . ARG B 1 330 ? 66.084 -44.296 215.479 1.00 62.03 1110 ARG B N 1
ATOM 4652 C CA . ARG B 1 330 ? 67.124 -44.784 216.386 1.00 62.49 1110 ARG B CA 1
ATOM 4653 C C . ARG B 1 330 ? 66.943 -44.360 217.857 1.00 69.91 1110 ARG B C 1
ATOM 4654 O O . ARG B 1 330 ? 67.148 -45.189 218.754 1.00 71.07 1110 ARG B O 1
ATOM 4662 N N . THR B 1 331 ? 66.569 -43.077 218.101 1.00 66.23 1111 THR B N 1
ATOM 4663 C CA . THR B 1 331 ? 66.504 -42.469 219.435 1.00 65.52 1111 THR B CA 1
ATOM 4664 C C . THR B 1 331 ? 65.101 -42.312 220.053 1.00 71.08 1111 THR B C 1
ATOM 4665 O O . THR B 1 331 ? 64.983 -42.247 221.278 1.00 71.67 1111 THR B O 1
ATOM 4669 N N . GLY B 1 332 ? 64.065 -42.217 219.230 1.00 68.03 1112 GLY B N 1
ATOM 4670 C CA . GLY B 1 332 ? 62.700 -42.024 219.718 1.00 67.48 1112 GLY B CA 1
ATOM 4671 C C . GLY B 1 332 ? 62.456 -40.630 220.260 1.00 72.24 1112 GLY B C 1
ATOM 4672 O O . GLY B 1 332 ? 61.477 -40.416 220.974 1.00 72.96 1112 GLY B O 1
ATOM 4673 N N . THR B 1 333 ? 63.352 -39.668 219.929 1.00 68.10 1113 THR B N 1
ATOM 4674 C CA . THR B 1 333 ? 63.306 -38.270 220.368 1.00 67.48 1113 THR B CA 1
ATOM 4675 C C . THR B 1 333 ? 63.337 -37.323 219.162 1.00 73.01 1113 THR B C 1
ATOM 4676 O O . THR B 1 333 ? 63.657 -37.760 218.047 1.00 73.20 1113 THR B O 1
ATOM 4680 N N . TRP B 1 334 ? 63.057 -36.012 219.400 1.00 69.50 1114 TRP B N 1
ATOM 4681 C CA . TRP B 1 334 ? 63.027 -34.993 218.348 1.00 69.27 1114 TRP B CA 1
ATOM 4682 C C . TRP B 1 334 ? 64.363 -34.242 218.129 1.00 76.93 1114 TRP B C 1
ATOM 4683 O O . TRP B 1 334 ? 64.379 -33.270 217.370 1.00 77.68 1114 TRP B O 1
ATOM 4694 N N . ASP B 1 335 ? 65.483 -34.713 218.745 1.00 74.72 1115 ASP B N 1
ATOM 4695 C CA . ASP B 1 335 ? 66.835 -34.120 218.653 1.00 74.54 1115 ASP B CA 1
ATOM 4696 C C . ASP B 1 335 ? 67.341 -33.873 217.217 1.00 77.77 1115 ASP B C 1
ATOM 4697 O O . ASP B 1 335 ? 68.080 -32.910 216.968 1.00 77.96 1115 ASP B O 1
ATOM 4702 N N . ALA B 1 336 ? 66.942 -34.738 216.276 1.00 73.06 1116 ALA B N 1
ATOM 4703 C CA . ALA B 1 336 ? 67.322 -34.633 214.869 1.00 71.60 1116 ALA B CA 1
ATOM 4704 C C . ALA B 1 336 ? 66.840 -33.325 214.227 1.00 73.54 1116 ALA B C 1
ATOM 4705 O O . ALA B 1 336 ? 67.435 -32.882 213.246 1.00 72.67 1116 ALA B O 1
ATOM 4707 N N . TYR B 1 337 ? 65.765 -32.718 214.794 1.00 69.88 1117 TYR B N 1
ATOM 4708 C CA . TYR B 1 337 ? 65.092 -31.489 214.339 1.00 70.11 1117 TYR B CA 1
ATOM 4709 C C . TYR B 1 337 ? 65.326 -30.268 215.258 1.00 78.09 1117 TYR B C 1
ATOM 4710 O O . TYR B 1 337 ? 64.561 -29.299 215.194 1.00 77.00 1117 TYR B O 1
ATOM 4719 N N . ALA B 1 338 ? 66.395 -30.316 216.101 1.00 77.28 224 ALA B N 1
ATOM 4720 C CA . ALA B 1 338 ? 66.732 -29.277 217.081 1.00 76.76 224 ALA B CA 1
ATOM 4721 C C . ALA B 1 338 ? 67.460 -28.071 216.474 1.00 81.38 224 ALA B C 1
ATOM 4722 O O . ALA B 1 338 ? 67.125 -26.918 216.795 1.00 82.01 224 ALA B O 1
ATOM 4724 N N . GLU B 1 339 ? 68.444 -28.325 215.596 1.00 76.50 225 GLU B N 1
ATOM 4725 C CA . GLU B 1 339 ? 69.187 -27.241 214.962 1.00 75.17 225 GLU B CA 1
ATOM 4726 C C . GLU B 1 339 ? 69.249 -27.462 213.443 1.00 77.46 225 GLU B C 1
ATOM 4727 O O . GLU B 1 339 ? 70.312 -27.741 212.885 1.00 78.60 225 GLU B O 1
ATOM 4729 N N . VAL B 1 340 ? 68.081 -27.360 212.781 1.00 70.34 226 VAL B N 1
ATOM 4730 C CA . VAL B 1 340 ? 67.953 -27.534 211.332 1.00 68.35 226 VAL B CA 1
ATOM 4731 C C . VAL B 1 340 ? 68.206 -26.177 210.633 1.00 72.13 226 VAL B C 1
ATOM 4732 O O . VAL B 1 340 ? 68.037 -25.117 211.248 1.00 71.72 226 VAL B O 1
ATOM 4736 N N . LYS B 1 341 ? 68.680 -26.242 209.369 1.00 68.64 227 LYS B N 1
ATOM 4737 C CA . LYS B 1 341 ? 68.985 -25.169 208.420 1.00 68.40 227 LYS B CA 1
ATOM 4738 C C . LYS B 1 341 ? 69.416 -23.843 209.108 1.00 74.20 227 LYS B C 1
ATOM 4739 O O . LYS B 1 341 ? 68.722 -22.825 209.009 1.00 74.55 227 LYS B O 1
ATOM 4745 N N . ARG B 1 342 ? 70.567 -23.880 209.823 1.00 71.38 228 ARG B N 1
ATOM 4746 C CA . ARG B 1 342 ? 71.112 -22.729 210.560 1.00 71.43 228 ARG B CA 1
ATOM 4747 C C . ARG B 1 342 ? 71.675 -21.639 209.644 1.00 77.29 228 ARG B C 1
ATOM 4748 O O . ARG B 1 342 ? 71.694 -20.464 210.032 1.00 76.39 228 ARG B O 1
ATOM 4756 N N . ARG B 1 343 ? 72.107 -22.025 208.419 1.00 75.26 229 ARG B N 1
ATOM 4757 C CA . ARG B 1 343 ? 72.591 -21.095 207.402 1.00 75.90 229 ARG B CA 1
ATOM 4758 C C . ARG B 1 343 ? 71.436 -20.135 207.062 1.00 82.33 229 ARG B C 1
ATOM 4759 O O . ARG B 1 343 ? 71.634 -18.918 207.031 1.00 83.29 229 ARG B O 1
ATOM 4767 N N . ASP B 1 344 ? 70.217 -20.696 206.907 1.00 78.09 230 ASP B N 1
ATOM 4768 C CA . ASP B 1 344 ? 68.982 -19.982 206.623 1.00 77.26 230 ASP B CA 1
ATOM 4769 C C . ASP B 1 344 ? 68.510 -19.159 207.823 1.00 79.86 230 ASP B C 1
ATOM 4770 O O . ASP B 1 344 ? 68.122 -18.008 207.635 1.00 78.61 230 ASP B O 1
ATOM 4775 N N . LEU B 1 345 ? 68.541 -19.732 209.051 1.00 77.42 231 LEU B N 1
ATOM 4776 C CA . LEU B 1 345 ? 68.125 -19.009 210.256 1.00 77.69 231 LEU B CA 1
ATOM 4777 C C . LEU B 1 345 ? 68.969 -17.750 210.451 1.00 85.91 231 LEU B C 1
ATOM 4778 O O . LEU B 1 345 ? 68.412 -16.687 210.723 1.00 85.73 231 LEU B O 1
ATOM 4783 N N . TRP B 1 346 ? 70.293 -17.848 210.249 1.00 85.86 232 TRP B N 1
ATOM 4784 C CA . TRP B 1 346 ? 71.152 -16.689 210.439 1.00 87.18 232 TRP B CA 1
ATOM 4785 C C . TRP B 1 346 ? 71.041 -15.680 209.303 1.00 88.89 232 TRP B C 1
ATOM 4786 O O . TRP B 1 346 ? 71.017 -14.486 209.602 1.00 88.42 232 TRP B O 1
ATOM 4797 N N . MET B 1 347 ? 70.817 -16.144 208.051 1.00 83.83 233 MET B N 1
ATOM 4798 C CA . MET B 1 347 ? 70.583 -15.313 206.866 1.00 83.03 233 MET B CA 1
ATOM 4799 C C . MET B 1 347 ? 69.386 -14.369 207.112 1.00 85.16 233 MET B C 1
ATOM 4800 O O . MET B 1 347 ? 69.498 -13.157 206.896 1.00 84.26 233 MET B O 1
ATOM 4805 N N . ALA B 1 348 ? 68.260 -14.942 207.599 1.00 80.59 234 ALA B N 1
ATOM 4806 C CA . ALA B 1 348 ? 67.007 -14.266 207.937 1.00 79.54 234 ALA B CA 1
ATOM 4807 C C . ALA B 1 348 ? 67.192 -13.135 208.951 1.00 81.38 234 ALA B C 1
ATOM 4808 O O . ALA B 1 348 ? 66.596 -12.068 208.790 1.00 81.01 234 ALA B O 1
ATOM 4810 N N . CYS B 1 349 ? 68.025 -13.371 209.987 1.00 76.20 235 CYS B N 1
ATOM 4811 C CA . CYS B 1 349 ? 68.341 -12.397 211.036 1.00 74.83 235 CYS B CA 1
ATOM 4812 C C . CYS B 1 349 ? 69.171 -11.246 210.473 1.00 74.34 235 CYS B C 1
ATOM 4813 O O . CYS B 1 349 ? 68.858 -10.083 210.728 1.00 73.66 235 CYS B O 1
ATOM 4816 N N . THR B 1 350 ? 70.213 -11.582 209.689 1.00 68.24 236 THR B N 1
ATOM 4817 C CA . THR B 1 350 ? 71.149 -10.654 209.055 1.00 66.91 236 THR B CA 1
ATOM 4818 C C . THR B 1 350 ? 70.468 -9.697 208.071 1.00 68.42 236 THR B C 1
ATOM 4819 O O . THR B 1 350 ? 70.717 -8.505 208.137 1.00 66.25 236 THR B O 1
ATOM 4823 N N . VAL B 1 351 ? 69.599 -10.215 207.194 1.00 65.82 237 VAL B N 1
ATOM 4824 C CA . VAL B 1 351 ? 68.821 -9.421 206.238 1.00 65.22 237 VAL B CA 1
ATOM 4825 C C . VAL B 1 351 ? 67.873 -8.489 206.996 1.00 68.42 237 VAL B C 1
ATOM 4826 O O . VAL B 1 351 ? 67.687 -7.345 206.583 1.00 68.36 237 VAL B O 1
ATOM 4830 N N . LEU B 1 352 ? 67.298 -8.958 208.105 1.00 65.30 238 LEU B N 1
ATOM 4831 C CA . LEU B 1 352 ? 66.423 -8.107 208.907 1.00 66.00 238 LEU B CA 1
ATOM 4832 C C . LEU B 1 352 ? 67.220 -7.008 209.605 1.00 71.77 238 LEU B C 1
ATOM 4833 O O . LEU B 1 352 ? 66.749 -5.872 209.684 1.00 71.28 238 LEU B O 1
ATOM 4838 N N . ALA B 1 353 ? 68.436 -7.340 210.090 1.00 69.81 239 ALA B N 1
ATOM 4839 C CA . ALA B 1 353 ? 69.322 -6.368 210.733 1.00 69.72 239 ALA B CA 1
ATOM 4840 C C . ALA B 1 353 ? 69.664 -5.270 209.706 1.00 74.51 239 ALA B C 1
ATOM 4841 O O . ALA B 1 353 ? 69.224 -4.139 209.910 1.00 74.39 239 ALA B O 1
ATOM 4843 N N . VAL B 1 354 ? 70.275 -5.632 208.541 1.00 71.77 240 VAL B N 1
ATOM 4844 C CA . VAL B 1 354 ? 70.609 -4.714 207.430 1.00 72.67 240 VAL B CA 1
ATOM 4845 C C . VAL B 1 354 ? 69.390 -3.852 206.992 1.00 79.03 240 VAL B C 1
ATOM 4846 O O . VAL B 1 354 ? 69.555 -2.667 206.737 1.00 79.73 240 VAL B O 1
ATOM 4850 N N . PHE B 1 355 ? 68.178 -4.426 206.953 1.00 76.15 241 PHE B N 1
ATOM 4851 C CA . PHE B 1 355 ? 66.959 -3.691 206.588 1.00 75.60 241 PHE B CA 1
ATOM 4852 C C . PHE B 1 355 ? 66.495 -2.681 207.631 1.00 79.29 241 PHE B C 1
ATOM 4853 O O . PHE B 1 355 ? 66.218 -1.540 207.272 1.00 79.67 241 PHE B O 1
ATOM 4861 N N . ILE B 1 356 ? 66.361 -3.102 208.902 1.00 75.42 242 ILE B N 1
ATOM 4862 C CA . ILE B 1 356 ? 65.877 -2.237 209.986 1.00 75.22 242 ILE B CA 1
ATOM 4863 C C . ILE B 1 356 ? 66.923 -1.183 210.349 1.00 80.62 242 ILE B C 1
ATOM 4864 O O . ILE B 1 356 ? 66.546 -0.056 210.650 1.00 81.57 242 ILE B O 1
ATOM 4869 N N . ILE B 1 357 ? 68.220 -1.520 210.280 1.00 76.66 243 ILE B N 1
ATOM 4870 C CA . ILE B 1 357 ? 69.287 -0.566 210.577 1.00 75.96 243 ILE B CA 1
ATOM 4871 C C . ILE B 1 357 ? 69.431 0.476 209.463 1.00 79.55 243 ILE B C 1
ATOM 4872 O O . ILE B 1 357 ? 69.192 1.650 209.723 1.00 80.57 243 ILE B O 1
ATOM 4877 N N . CYS B 1 358 ? 69.806 0.055 208.237 1.00 73.81 244 CYS B N 1
ATOM 4878 C CA . CYS B 1 358 ? 70.119 0.949 207.127 1.00 72.87 244 CYS B CA 1
ATOM 4879 C C . CYS B 1 358 ? 68.927 1.639 206.459 1.00 75.13 244 CYS B C 1
ATOM 4880 O O . CYS B 1 358 ? 68.951 2.869 206.314 1.00 75.15 244 CYS B O 1
ATOM 4883 N N . PHE B 1 359 ? 67.930 0.861 205.990 1.00 69.68 245 PHE B N 1
ATOM 4884 C CA . PHE B 1 359 ? 66.822 1.343 205.146 1.00 67.76 245 PHE B CA 1
ATOM 4885 C C . PHE B 1 359 ? 65.582 1.897 205.836 1.00 71.63 245 PHE B C 1
ATOM 4886 O O . PHE B 1 359 ? 64.997 2.831 205.283 1.00 70.77 245 PHE B O 1
ATOM 4894 N N . VAL B 1 360 ? 65.134 1.314 206.973 1.00 68.46 246 VAL B N 1
ATOM 4895 C CA . VAL B 1 360 ? 63.886 1.764 207.615 1.00 68.60 246 VAL B CA 1
ATOM 4896 C C . VAL B 1 360 ? 64.014 3.194 208.182 1.00 73.33 246 VAL B C 1
ATOM 4897 O O . VAL B 1 360 ? 63.140 3.997 207.822 1.00 73.24 246 VAL B O 1
ATOM 4901 N N . PRO B 1 361 ? 65.059 3.554 209.007 1.00 69.82 247 PRO B N 1
ATOM 4902 C CA . PRO B 1 361 ? 65.163 4.933 209.524 1.00 69.47 247 PRO B CA 1
ATOM 4903 C C . PRO B 1 361 ? 65.015 5.987 208.436 1.00 74.64 247 PRO B C 1
ATOM 4904 O O . PRO B 1 361 ? 64.109 6.821 208.545 1.00 73.89 247 PRO B O 1
ATOM 4908 N N . HIS B 1 362 ? 65.840 5.882 207.352 1.00 71.74 248 HIS B N 1
ATOM 4909 C CA . HIS B 1 362 ? 65.811 6.766 206.188 1.00 72.00 248 HIS B CA 1
ATOM 4910 C C . HIS B 1 362 ? 64.424 6.893 205.568 1.00 73.39 248 HIS B C 1
ATOM 4911 O O . HIS B 1 362 ? 64.009 8.000 205.217 1.00 73.61 248 HIS B O 1
ATOM 4918 N N . HIS B 1 363 ? 63.699 5.776 205.464 1.00 67.69 249 HIS B N 1
ATOM 4919 C CA . HIS B 1 363 ? 62.386 5.779 204.849 1.00 66.59 249 HIS B CA 1
ATOM 4920 C C . HIS B 1 363 ? 61.285 6.290 205.765 1.00 72.33 249 HIS B C 1
ATOM 4921 O O . HIS B 1 363 ? 60.258 6.746 205.252 1.00 72.88 249 HIS B O 1
ATOM 4928 N N . VAL B 1 364 ? 61.515 6.296 207.098 1.00 69.34 250 VAL B N 1
ATOM 4929 C CA . VAL B 1 364 ? 60.569 6.853 208.084 1.00 69.19 250 VAL B CA 1
ATOM 4930 C C . VAL B 1 364 ? 60.647 8.404 207.955 1.00 73.37 250 VAL B C 1
ATOM 4931 O O . VAL B 1 364 ? 59.652 9.065 207.651 1.00 72.42 250 VAL B O 1
ATOM 4935 N N . VAL B 1 365 ? 61.874 8.932 208.089 1.00 70.63 251 VAL B N 1
ATOM 4936 C CA . VAL B 1 365 ? 62.291 10.337 208.007 1.00 70.23 251 VAL B CA 1
ATOM 4937 C C . VAL B 1 365 ? 62.076 10.995 206.614 1.00 74.40 251 VAL B C 1
ATOM 4938 O O . VAL B 1 365 ? 61.934 12.209 206.558 1.00 73.51 251 VAL B O 1
ATOM 4942 N N . GLN B 1 366 ? 62.063 10.216 205.516 1.00 72.64 252 GLN B N 1
ATOM 4943 C CA . GLN B 1 366 ? 61.939 10.725 204.143 1.00 73.54 252 GLN B CA 1
ATOM 4944 C C . GLN B 1 366 ? 60.688 11.600 203.855 1.00 78.68 252 GLN B C 1
ATOM 4945 O O . GLN B 1 366 ? 60.882 12.733 203.414 1.00 78.04 252 GLN B O 1
ATOM 4951 N N . LEU B 1 367 ? 59.447 11.103 204.054 1.00 77.56 253 LEU B N 1
ATOM 4952 C CA . LEU B 1 367 ? 58.249 11.908 203.745 1.00 78.92 253 LEU B CA 1
ATOM 4953 C C . LEU B 1 367 ? 58.118 13.197 204.578 1.00 84.33 253 LEU B C 1
ATOM 4954 O O . LEU B 1 367 ? 57.913 14.235 203.951 1.00 84.98 253 LEU B O 1
ATOM 4959 N N . PRO B 1 368 ? 58.287 13.224 205.923 1.00 80.51 254 PRO B N 1
ATOM 4960 C CA . PRO B 1 368 ? 58.218 14.516 206.628 1.00 80.86 254 PRO B CA 1
ATOM 4961 C C . PRO B 1 368 ? 59.323 15.515 206.218 1.00 85.89 254 PRO B C 1
ATOM 4962 O O . PRO B 1 368 ? 59.061 16.717 206.162 1.00 86.23 254 PRO B O 1
ATOM 4966 N N . TRP B 1 369 ? 60.535 15.020 205.899 1.00 82.17 255 TRP B N 1
ATOM 4967 C CA . TRP B 1 369 ? 61.657 15.846 205.455 1.00 82.23 255 TRP B CA 1
ATOM 4968 C C . TRP B 1 369 ? 61.414 16.478 204.078 1.00 84.60 255 TRP B C 1
ATOM 4969 O O . TRP B 1 369 ? 61.849 17.601 203.861 1.00 84.66 255 TRP B O 1
ATOM 4980 N N . THR B 1 370 ? 60.745 15.766 203.156 1.00 79.35 256 THR B N 1
ATOM 4981 C CA . THR B 1 370 ? 60.433 16.279 201.820 1.00 78.38 256 THR B CA 1
ATOM 4982 C C . THR B 1 370 ? 59.398 17.399 201.939 1.00 82.22 256 THR B C 1
ATOM 4983 O O . THR B 1 370 ? 59.495 18.402 201.233 1.00 81.69 256 THR B O 1
ATOM 4987 N N . LEU B 1 371 ? 58.435 17.234 202.864 1.00 78.83 257 LEU B N 1
ATOM 4988 C CA . LEU B 1 371 ? 57.371 18.197 203.159 1.00 78.25 257 LEU B CA 1
ATOM 4989 C C . LEU B 1 371 ? 57.946 19.471 203.757 1.00 81.28 257 LEU B C 1
ATOM 4990 O O . LEU B 1 371 ? 57.469 20.557 203.435 1.00 80.52 257 LEU B O 1
ATOM 4995 N N . ALA B 1 372 ? 58.979 19.330 204.615 1.00 77.59 258 ALA B N 1
ATOM 4996 C CA . ALA B 1 372 ? 59.711 20.429 205.244 1.00 77.44 258 ALA B CA 1
ATOM 4997 C C . ALA B 1 372 ? 60.510 21.170 204.171 1.00 82.40 258 ALA B C 1
ATOM 4998 O O . ALA B 1 372 ? 60.502 22.403 204.158 1.00 82.74 258 ALA B O 1
ATOM 5000 N N . GLU B 1 373 ? 61.131 20.404 203.236 1.00 79.04 259 GLU B N 1
ATOM 5001 C CA . GLU B 1 373 ? 61.956 20.867 202.117 1.00 79.12 259 GLU B CA 1
ATOM 5002 C C . GLU B 1 373 ? 61.149 21.397 200.924 1.00 85.55 259 GLU B C 1
ATOM 5003 O O . GLU B 1 373 ? 61.739 21.922 199.976 1.00 85.95 259 GLU B O 1
ATOM 5009 N N . LEU B 1 374 ? 59.815 21.280 200.974 1.00 83.88 260 LEU B N 1
ATOM 5010 C CA . LEU B 1 374 ? 58.903 21.853 199.975 1.00 84.78 260 LEU B CA 1
ATOM 5011 C C . LEU B 1 374 ? 58.176 23.036 200.666 1.00 91.28 260 LEU B C 1
ATOM 5012 O O . LEU B 1 374 ? 57.282 23.669 200.086 1.00 89.19 260 LEU B O 1
ATOM 5017 N N . GLY B 1 375 ? 58.587 23.277 201.917 1.00 91.84 261 GLY B N 1
ATOM 5018 C CA . GLY B 1 375 ? 58.123 24.343 202.797 1.00 93.87 261 GLY B CA 1
ATOM 5019 C C . GLY B 1 375 ? 56.860 24.109 203.604 1.00 103.04 261 GLY B C 1
ATOM 5020 O O . GLY B 1 375 ? 56.543 24.918 204.484 1.00 103.64 261 GLY B O 1
ATOM 5021 N N . PHE B 1 376 ? 56.124 23.013 203.322 1.00 101.94 262 PHE B N 1
ATOM 5022 C CA . PHE B 1 376 ? 54.850 22.692 203.973 1.00 102.43 262 PHE B CA 1
ATOM 5023 C C . PHE B 1 376 ? 54.934 22.474 205.512 1.00 110.99 262 PHE B C 1
ATOM 5024 O O . PHE B 1 376 ? 53.896 22.252 206.138 1.00 111.63 262 PHE B O 1
ATOM 5032 N N . GLN B 1 377 ? 56.137 22.572 206.123 1.00 109.82 263 GLN B N 1
ATOM 5033 C CA . GLN B 1 377 ? 56.310 22.413 207.574 1.00 110.96 263 GLN B CA 1
ATOM 5034 C C . GLN B 1 377 ? 57.058 23.613 208.166 1.00 117.94 263 GLN B C 1
ATOM 5035 O O . GLN B 1 377 ? 57.887 24.222 207.482 1.00 117.27 263 GLN B O 1
ATOM 5041 N N . ASP B 1 378 ? 56.752 23.943 209.444 1.00 117.34 264 ASP B N 1
ATOM 5042 C CA . ASP B 1 378 ? 57.327 25.058 210.216 1.00 117.99 264 ASP B CA 1
ATOM 5043 C C . ASP B 1 378 ? 58.848 24.937 210.439 1.00 123.59 264 ASP B C 1
ATOM 5044 O O . ASP B 1 378 ? 59.380 23.823 210.465 1.00 123.28 264 ASP B O 1
ATOM 5049 N N . SER B 1 379 ? 59.521 26.101 210.634 1.00 120.81 265 SER B N 1
ATOM 5050 C CA . SER B 1 379 ? 60.966 26.291 210.844 1.00 120.65 265 SER B CA 1
ATOM 5051 C C . SER B 1 379 ? 61.579 25.512 212.027 1.00 124.32 265 SER B C 1
ATOM 5052 O O . SER B 1 379 ? 62.729 25.075 211.920 1.00 123.48 265 SER B O 1
ATOM 5055 N N . LYS B 1 380 ? 60.840 25.379 213.153 1.00 120.98 266 LYS B N 1
ATOM 5056 C CA . LYS B 1 380 ? 61.301 24.665 214.354 1.00 120.74 266 LYS B CA 1
ATOM 5057 C C . LYS B 1 380 ? 61.395 23.154 214.099 1.00 123.76 266 LYS B C 1
ATOM 5058 O O . LYS B 1 380 ? 62.363 22.517 214.534 1.00 123.37 266 LYS B O 1
ATOM 5060 N N . PHE B 1 381 ? 60.395 22.594 213.372 1.00 119.10 267 PHE B N 1
ATOM 5061 C CA . PHE B 1 381 ? 60.346 21.180 212.974 1.00 117.92 267 PHE B CA 1
ATOM 5062 C C . PHE B 1 381 ? 61.324 20.924 211.811 1.00 117.48 267 PHE B C 1
ATOM 5063 O O . PHE B 1 381 ? 62.097 19.962 211.875 1.00 116.63 267 PHE B O 1
ATOM 5071 N N . HIS B 1 382 ? 61.285 21.795 210.759 1.00 110.61 268 HIS B N 1
ATOM 5072 C CA . HIS B 1 382 ? 62.150 21.754 209.572 1.00 109.14 268 HIS B CA 1
ATOM 5073 C C . HIS B 1 382 ? 63.613 21.569 209.958 1.00 106.00 268 HIS B C 1
ATOM 5074 O O . HIS B 1 382 ? 64.334 20.849 209.272 1.00 105.86 268 HIS B O 1
ATOM 5081 N N . GLN B 1 383 ? 64.035 22.204 211.059 1.00 96.94 269 GLN B N 1
ATOM 5082 C CA . GLN B 1 383 ? 65.387 22.118 211.580 1.00 94.32 269 GLN B CA 1
ATOM 5083 C C . GLN B 1 383 ? 65.641 20.769 212.240 1.00 92.65 269 GLN B C 1
ATOM 5084 O O . GLN B 1 383 ? 66.716 20.216 212.040 1.00 91.23 269 GLN B O 1
ATOM 5090 N N . ALA B 1 384 ? 64.657 20.226 212.994 1.00 86.68 270 ALA B N 1
ATOM 5091 C CA . ALA B 1 384 ? 64.779 18.933 213.690 1.00 84.89 270 ALA B CA 1
ATOM 5092 C C . ALA B 1 384 ? 64.797 17.743 212.721 1.00 84.78 270 ALA B C 1
ATOM 5093 O O . ALA B 1 384 ? 65.663 16.870 212.840 1.00 82.35 270 ALA B O 1
ATOM 5095 N N . ILE B 1 385 ? 63.858 17.734 211.742 1.00 80.42 271 ILE B N 1
ATOM 5096 C CA . ILE B 1 385 ? 63.756 16.692 210.718 1.00 79.64 271 ILE B CA 1
ATOM 5097 C C . ILE B 1 385 ? 64.970 16.705 209.762 1.00 82.98 271 ILE B C 1
ATOM 5098 O O . ILE B 1 385 ? 65.317 15.648 209.232 1.00 83.75 271 ILE B O 1
ATOM 5103 N N . ASN B 1 386 ? 65.625 17.877 209.569 1.00 77.68 272 ASN B N 1
ATOM 5104 C CA . ASN B 1 386 ? 66.816 17.997 208.729 1.00 76.50 272 ASN B CA 1
ATOM 5105 C C . ASN B 1 386 ? 67.993 17.332 209.398 1.00 79.41 272 ASN B C 1
ATOM 5106 O O . ASN B 1 386 ? 68.741 16.639 208.730 1.00 78.21 272 ASN B O 1
ATOM 5111 N N . ASP B 1 387 ? 68.144 17.513 210.716 1.00 78.23 273 ASP B N 1
ATOM 5112 C CA . ASP B 1 387 ? 69.212 16.901 211.521 1.00 79.25 273 ASP B CA 1
ATOM 5113 C C . ASP B 1 387 ? 69.085 15.383 211.462 1.00 82.40 273 ASP B C 1
ATOM 5114 O O . ASP B 1 387 ? 70.083 14.687 211.236 1.00 81.81 273 ASP B O 1
ATOM 5119 N N . ALA B 1 388 ? 67.833 14.886 211.656 1.00 77.91 274 ALA B N 1
ATOM 5120 C CA . ALA B 1 388 ? 67.454 13.476 211.608 1.00 76.70 274 ALA B CA 1
ATOM 5121 C C . ALA B 1 388 ? 67.867 12.930 210.278 1.00 79.81 274 ALA B C 1
ATOM 5122 O O . ALA B 1 388 ? 68.583 11.936 210.262 1.00 80.44 274 ALA B O 1
ATOM 5124 N N . HIS B 1 389 ? 67.503 13.633 209.170 1.00 74.63 275 HIS B N 1
ATOM 5125 C CA . HIS B 1 389 ? 67.819 13.267 207.789 1.00 74.33 275 HIS B CA 1
ATOM 5126 C C . HIS B 1 389 ? 69.300 13.010 207.533 1.00 76.61 275 HIS B C 1
ATOM 5127 O O . HIS B 1 389 ? 69.622 12.082 206.808 1.00 76.66 275 HIS B O 1
ATOM 5134 N N . GLN B 1 390 ? 70.195 13.791 208.144 1.00 72.43 276 GLN B N 1
ATOM 5135 C CA . GLN B 1 390 ? 71.638 13.609 207.974 1.00 71.83 276 GLN B CA 1
ATOM 5136 C C . GLN B 1 390 ? 72.081 12.309 208.609 1.00 74.80 276 GLN B C 1
ATOM 5137 O O . GLN B 1 390 ? 73.024 11.687 208.118 1.00 75.23 276 GLN B O 1
ATOM 5143 N N . VAL B 1 391 ? 71.408 11.905 209.701 1.00 70.67 277 VAL B N 1
ATOM 5144 C CA . VAL B 1 391 ? 71.720 10.674 210.434 1.00 70.73 277 VAL B CA 1
ATOM 5145 C C . VAL B 1 391 ? 71.276 9.433 209.643 1.00 75.71 277 VAL B C 1
ATOM 5146 O O . VAL B 1 391 ? 72.059 8.496 209.511 1.00 76.46 277 VAL B O 1
ATOM 5150 N N . THR B 1 392 ? 70.057 9.447 209.087 1.00 72.12 278 THR B N 1
ATOM 5151 C CA . THR B 1 392 ? 69.519 8.349 208.282 1.00 72.60 278 THR B CA 1
ATOM 5152 C C . THR B 1 392 ? 70.315 8.138 206.980 1.00 79.06 278 THR B C 1
ATOM 5153 O O . THR B 1 392 ? 70.477 6.992 206.541 1.00 80.08 278 THR B O 1
ATOM 5157 N N . LEU B 1 393 ? 70.804 9.241 206.374 1.00 74.67 279 LEU B N 1
ATOM 5158 C CA . LEU B 1 393 ? 71.625 9.252 205.156 1.00 74.53 279 LEU B CA 1
ATOM 5159 C C . LEU B 1 393 ? 72.957 8.549 205.412 1.00 78.90 279 LEU B C 1
ATOM 5160 O O . LEU B 1 393 ? 73.560 8.020 204.475 1.00 78.33 279 LEU B O 1
ATOM 5165 N N . CYS B 1 394 ? 73.422 8.578 206.681 1.00 75.89 280 CYS B N 1
ATOM 5166 C CA . CYS B 1 394 ? 74.652 7.932 207.137 1.00 75.83 280 CYS B CA 1
ATOM 5167 C C . CYS B 1 394 ? 74.391 6.481 207.417 1.00 79.37 280 CYS B C 1
ATOM 5168 O O . CYS B 1 394 ? 75.254 5.647 207.123 1.00 79.10 280 CYS B O 1
ATOM 5171 N N . LEU B 1 395 ? 73.197 6.184 207.996 1.00 74.63 281 LEU B N 1
ATOM 5172 C CA . LEU B 1 395 ? 72.732 4.831 208.322 1.00 73.60 281 LEU B CA 1
ATOM 5173 C C . LEU B 1 395 ? 72.600 4.003 207.053 1.00 78.79 281 LEU B C 1
ATOM 5174 O O . LEU B 1 395 ? 73.084 2.875 207.000 1.00 77.90 281 LEU B O 1
ATOM 5179 N N . LEU B 1 396 ? 72.007 4.614 206.015 1.00 76.82 282 LEU B N 1
ATOM 5180 C CA . LEU B 1 396 ? 71.779 4.082 204.675 1.00 77.09 282 LEU B CA 1
ATOM 5181 C C . LEU B 1 396 ? 73.092 3.788 203.973 1.00 83.04 282 LEU B C 1
ATOM 5182 O O . LEU B 1 396 ? 73.128 2.941 203.079 1.00 83.99 282 LEU B O 1
ATOM 5187 N N . SER B 1 397 ? 74.160 4.507 204.348 1.00 80.30 283 SER B N 1
ATOM 5188 C CA . SER B 1 397 ? 75.481 4.328 203.752 1.00 80.34 283 SER B CA 1
ATOM 5189 C C . SER B 1 397 ? 76.237 3.175 204.377 1.00 83.25 283 SER B C 1
ATOM 5190 O O . SER B 1 397 ? 77.095 2.584 203.718 1.00 81.30 283 SER B O 1
ATOM 5193 N N . THR B 1 398 ? 75.861 2.799 205.615 1.00 80.95 284 THR B N 1
ATOM 5194 C CA . THR B 1 398 ? 76.482 1.678 206.325 1.00 81.51 284 THR B CA 1
ATOM 5195 C C . THR B 1 398 ? 76.150 0.357 205.623 1.00 88.25 284 THR B C 1
ATOM 5196 O O . THR B 1 398 ? 76.820 -0.645 205.851 1.00 87.48 284 THR B O 1
ATOM 5200 N N . ASN B 1 399 ? 75.142 0.381 204.732 1.00 87.06 285 ASN B N 1
ATOM 5201 C CA . ASN B 1 399 ? 74.704 -0.766 203.943 1.00 87.93 285 ASN B CA 1
ATOM 5202 C C . ASN B 1 399 ? 75.863 -1.412 203.138 1.00 93.26 285 ASN B C 1
ATOM 5203 O O . ASN B 1 399 ? 75.916 -2.629 203.044 1.00 93.95 285 ASN B O 1
ATOM 5208 N N . CYS B 1 400 ? 76.803 -0.605 202.616 1.00 89.33 286 CYS B N 1
ATOM 5209 C CA . CYS B 1 400 ? 77.966 -1.049 201.839 1.00 88.62 286 CYS B CA 1
ATOM 5210 C C . CYS B 1 400 ? 79.008 -1.716 202.722 1.00 90.84 286 CYS B C 1
ATOM 5211 O O . CYS B 1 400 ? 79.913 -2.375 202.217 1.00 91.05 286 CYS B O 1
ATOM 5214 N N . VAL B 1 401 ? 78.897 -1.530 204.035 1.00 85.73 287 VAL B N 1
ATOM 5215 C CA . VAL B 1 401 ? 79.819 -2.105 205.005 1.00 84.74 287 VAL B CA 1
ATOM 5216 C C . VAL B 1 401 ? 79.114 -3.297 205.677 1.00 87.17 287 VAL B C 1
ATOM 5217 O O . VAL B 1 401 ? 79.746 -4.320 205.912 1.00 86.52 287 VAL B O 1
ATOM 5221 N N . LEU B 1 402 ? 77.789 -3.187 205.893 1.00 83.15 288 LEU B N 1
ATOM 5222 C CA . LEU B 1 402 ? 76.965 -4.201 206.530 1.00 82.86 288 LEU B CA 1
ATOM 5223 C C . LEU B 1 402 ? 76.513 -5.304 205.604 1.00 88.24 288 LEU B C 1
ATOM 5224 O O . LEU B 1 402 ? 76.736 -6.462 205.939 1.00 88.49 288 LEU B O 1
ATOM 5229 N N . ASN B 1 403 ? 75.896 -4.981 204.439 1.00 85.37 289 ASN B N 1
ATOM 5230 C CA . ASN B 1 403 ? 75.383 -6.011 203.520 1.00 85.63 289 ASN B CA 1
ATOM 5231 C C . ASN B 1 403 ? 76.469 -7.073 203.099 1.00 90.43 289 ASN B C 1
ATOM 5232 O O . ASN B 1 403 ? 76.064 -8.223 202.937 1.00 90.24 289 ASN B O 1
ATOM 5237 N N . PRO B 1 404 ? 77.810 -6.809 203.033 1.00 86.60 290 PRO B N 1
ATOM 5238 C CA . PRO B 1 404 ? 78.745 -7.904 202.703 1.00 86.13 290 PRO B CA 1
ATOM 5239 C C . PRO B 1 404 ? 78.782 -9.061 203.716 1.00 88.61 290 PRO B C 1
ATOM 5240 O O . PRO B 1 404 ? 79.230 -10.149 203.351 1.00 88.45 290 PRO B O 1
ATOM 5244 N N . VAL B 1 405 ? 78.300 -8.840 204.967 1.00 83.87 291 VAL B N 1
ATOM 5245 C CA . VAL B 1 405 ? 78.255 -9.836 206.050 1.00 83.55 291 VAL B CA 1
ATOM 5246 C C . VAL B 1 405 ? 77.452 -11.082 205.652 1.00 90.11 291 VAL B C 1
ATOM 5247 O O . VAL B 1 405 ? 77.819 -12.189 206.049 1.00 89.87 291 VAL B O 1
ATOM 5251 N N . ILE B 1 406 ? 76.408 -10.911 204.810 1.00 88.57 292 ILE B N 1
ATOM 5252 C CA . ILE B 1 406 ? 75.551 -12.002 204.313 1.00 88.53 292 ILE B CA 1
ATOM 5253 C C . ILE B 1 406 ? 76.367 -13.135 203.645 1.00 95.77 292 ILE B C 1
ATOM 5254 O O . ILE B 1 406 ? 75.918 -14.279 203.676 1.00 96.90 292 ILE B O 1
ATOM 5259 N N . TYR B 1 407 ? 77.569 -12.834 203.098 1.00 93.10 293 TYR B N 1
ATOM 5260 C CA . TYR B 1 407 ? 78.446 -13.822 202.461 1.00 93.49 293 TYR B CA 1
ATOM 5261 C C . TYR B 1 407 ? 78.885 -14.949 203.390 1.00 100.04 293 TYR B C 1
ATOM 5262 O O . TYR B 1 407 ? 79.294 -15.996 202.904 1.00 99.53 293 TYR B O 1
ATOM 5271 N N . CYS B 1 408 ? 78.769 -14.751 204.715 1.00 99.60 294 CYS B N 1
ATOM 5272 C CA . CYS B 1 408 ? 79.086 -15.752 205.736 1.00 101.37 294 CYS B CA 1
ATOM 5273 C C . CYS B 1 408 ? 78.191 -17.002 205.652 1.00 108.25 294 CYS B C 1
ATOM 5274 O O . CYS B 1 408 ? 78.545 -18.042 206.209 1.00 107.41 294 CYS B O 1
ATOM 5277 N N . PHE B 1 409 ? 77.034 -16.886 204.959 1.00 107.77 295 PHE B N 1
ATOM 5278 C CA . PHE B 1 409 ? 76.083 -17.963 204.683 1.00 108.94 295 PHE B CA 1
ATOM 5279 C C . PHE B 1 409 ? 76.793 -18.938 203.731 1.00 114.53 295 PHE B C 1
ATOM 5280 O O . PHE B 1 409 ? 76.793 -20.138 203.985 1.00 114.07 295 PHE B O 1
ATOM 5288 N N . LEU B 1 410 ? 77.435 -18.407 202.672 1.00 112.74 296 LEU B N 1
ATOM 5289 C CA . LEU B 1 410 ? 78.167 -19.180 201.669 1.00 113.64 296 LEU B CA 1
ATOM 5290 C C . LEU B 1 410 ? 79.452 -19.839 202.189 1.00 120.52 296 LEU B C 1
ATOM 5291 O O . LEU B 1 410 ? 79.682 -21.027 201.931 1.00 119.62 296 LEU B O 1
ATOM 5296 N N . THR B 1 411 ? 80.293 -19.064 202.905 1.00 119.85 297 THR B N 1
ATOM 5297 C CA . THR B 1 411 ? 81.564 -19.541 203.448 1.00 120.75 297 THR B CA 1
ATOM 5298 C C . THR B 1 411 ? 81.307 -20.392 204.727 1.00 126.63 297 THR B C 1
ATOM 5299 O O . THR B 1 411 ? 81.198 -21.617 204.595 1.00 126.47 297 THR B O 1
ATOM 5303 N N . LYS B 1 412 ? 81.169 -19.754 205.923 1.00 123.94 298 LYS B N 1
ATOM 5304 C CA . LYS B 1 412 ? 80.985 -20.377 207.243 1.00 124.10 298 LYS B CA 1
ATOM 5305 C C . LYS B 1 412 ? 79.942 -21.511 207.315 1.00 129.81 298 LYS B C 1
ATOM 5306 O O . LYS B 1 412 ? 78.891 -21.449 206.666 1.00 129.14 298 LYS B O 1
ATOM 5308 N N . LYS B 1 413 ? 80.275 -22.554 208.118 1.00 127.58 299 LYS B N 1
ATOM 5309 C CA . LYS B 1 413 ? 79.458 -23.738 208.431 1.00 127.64 299 LYS B CA 1
ATOM 5310 C C . LYS B 1 413 ? 79.115 -23.720 209.944 1.00 131.82 299 LYS B C 1
ATOM 5311 O O . LYS B 1 413 ? 79.858 -23.116 210.727 1.00 131.48 299 LYS B O 1
ATOM 5313 N N . PHE B 1 414 ? 77.990 -24.349 210.351 1.00 127.87 300 PHE B N 1
ATOM 5314 C CA . PHE B 1 414 ? 77.561 -24.343 211.754 1.00 149.57 300 PHE B CA 1
ATOM 5315 C C . PHE B 1 414 ? 77.949 -25.611 212.518 1.00 173.38 300 PHE B C 1
ATOM 5316 O O . PHE B 1 414 ? 77.417 -26.689 212.263 1.00 135.44 300 PHE B O 1
#

Foldseek 3Di:
DVVLLLVCLVLLVQLLVLLVVLLVLLCVLLVVVVVVVVVHLLLLSLLLVLLSVLLVQQSVLSVQVSVCSPVVNANPDDQLSLLSNQLSLQSNLQSNLQSLLVSLVVLLCCLPPNHPVSNVVSVVSNVVSCCVRNVVSCVSNVDRQWDWDAHSPPRDTGIHGNLADAAPDPVVLVVLVVVLVVSVVSVVSLVVSLVVLLVCLVPPVDVVSVLSNVLSVLSVCLCVQQPVLQSVLSNLQSCLNNVNDDSVSNVVSVSSNSVNSSSNSCSSNRVSVSVVSSD/DAQLLPCLLVCLLVLLVCLLVLLCVLLVVLVVVLVPDDPLLLLSLLLVLLSVLLVLQSVLSVQRNVCSPVSNANPDDQLNLLSNQLSLQSNLQSNLVSLLVSLVVLLCCQAAVDPPCSNVVSVVSSVVSNCVRNVVSCVSNVDRQWDWAADPDDRDIGIHGNLADAAPDDVLLVVLVCVLVVSVVSVVSLLQSLVCLQVLQQDFDPALLSLCCRVGHHDGDDDVSVVVVVVLVVQVVVLCVDPLRNLLLVQDDRLLNSLLSSVCVVVNPVRSSVLNPLSVCSSVVVLVVSLVSLCVDVCCVVDVLSSNLSSVCSNPVDRVSRNRPPVLSNVLSVLSNCLCVQQPPQLSVLRNVQVCVSSVVDDPVVNSVSVSSNSVNSSSNSCSSSRVSVNCCSVPPDD

B-factor: mean 85.97, std 23.9, range [44.41, 181.6]

CATH classification: 1.10.530.40

InterPro domains:
  IPR000276 G protein-coupled receptor, rhodopsin-like [PF00001] (33-293)
  IPR000276 G protein-coupled receptor, rhodopsin-like [PR00237] (17-41)
  IPR000276 G protein-coupled receptor, rhodopsin-like [PR00237] (52-73)
  IPR000276 G protein-coupled receptor, rhodopsin-like [PR00237] (97-119)
  IPR000276 G protein-coupled receptor, rhodopsin-like [PR00237] (187-210)
  IPR000276 G protein-coupled receptor, rhodopsin-like [PR00237] (230-254)
  IPR000276 G protein-coupled receptor, rhodopsin-like [PR00237] (275-301)
  IPR000276 G protein-coupled receptor, rhodopsin-like [PS00237] (103-119)
  IPR002282 Platelet-activating factor receptor [PR01153] (2-20)
  IPR002282 Platelet-activating factor receptor [PR01153] (39-55)
  IPR002282 Platelet-activating factor receptor [PR01153] (73-89)
  IPR002282 Platelet-activating factor receptor [PR01153] (109-134)
  IPR002282 Platelet-activating factor receptor [PR01153] (149-171)
  IPR002282 Platelet-activating factor receptor [PR01153] (171-188)
  IPR002282 Platelet-activating factor receptor [PR01153] (211-232)
  IPR002282 Platelet-activating factor receptor [PR01153] (247-261)
  IPR002282 Platelet-activating factor receptor [PR01153] (268-280)
  IPR002282 Platelet-activating factor receptor [PR01153] (294-316)
  IPR002282 Platelet-activating factor receptor [PR01153] (317-341)
  IPR017452 GPCR, rhodopsin-like, 7TM [PS50262] (32-293)

Nearest PDB structures (foldseek):
  5zkq-assembly1_B  TM=1.003E+00  e=9.097E-52  Homo sapiens
  3oe8-assembly2_C  TM=6.356E-01  e=4.524E-20  Homo sapiens
  4u15-assembly2_B  TM=6.742E-01  e=2.621E-18  Rattus norvegicus
  5zhp-assembly2_B  TM=6.636E-01  e=5.854E-18  Rattus norvegicus
  6igl-assembly1_A  TM=5.544E-01  e=2.001E-19  Homo sapiens

Secondary structure (P-SEA, 3-state):
ccccccccccccccaaaaaaaaaaaaaaaaaaaaaaaaaccaaaaaaaaaaaaaaaaaaaaaaaaaaaaaacccccccaaaaaaaaaaaaaaaaaaaaaaaaaaaaaaaaaccccaaaaaaaaaaaaaaaaaaaaaaccccccccbbbbbcccccbbbbbcccccccccaaaaaaaaaaaaaaaaaaaaaaaaaaaaaaaaaccccaaaaaaaaaaaaaaaaaacccaaaaaaaaaaaaaaaccccaaaaaaaaaaaaaaaaaaacccccccccccccc/cccccccaaaaaaaaaaaaaaaaaaaaaaaaaaaaaccccaaaaaaaaaaaaaaaaaaaaaaaaaaaaaacccccccaaaaaaaaaaaaaaaaaaaaaaaaaaaaaaaaaacccccaaaaaaaaaaaaaaaaaaaaaccccccccbbbbbcccccbbbbbcccccccccaaaaaaaaaaaaaaaaaaaaaaaaaaaaaaaaacccccaaaaaaaaccccccccccaaaaaaaaaaaaaaaaccccaaaaaaccaaaaaaaaaaaaaccaaaaaaaaaaaaaaaacaaaaaaaaaaacccccccaaaaaaaaaaaaccccccccccaaaaaaaaaaaaaaaacccaaaaaacaaaaaaaaccccaaaaaaaaaaaaaaaaaaaccccccccccccccccc